Protein AF-A0A2N9GHA5-F1 (afdb_monomer_lite)

Organism: Fagus sylvatica (NCBI:txid28930)

Radius of gyration: 51.1 Å; chains: 1; bounding box: 130×89×136 Å

InterPro domains:
  IPR001320 Ionotropic glutamate receptor, C-terminal [PF00060] (367-422)
  IPR001320 Ionotropic glutamate receptor, C-terminal [SM00079] (239-424)
  IPR001828 Receptor, ligand binding region [PF01094] (2-182)
  IPR015683 Ionotropic glutamate receptor [PTHR34836] (1-314)
  IPR019594 Ionotropic glutamate receptor, L-glutamate and glycine-binding domain [PF10613] (258-349)
  IPR028082 Periplasmic binding protein-like I [SSF53822] (2-232)

Sequence (424 aa):
MQTRVFIVHMLTDLGSRLFTKAKEFGLMSEGYVWIMTSGMTNSIDSMESSVRDSMQGVLGVRTYIPRTTELENFTIRWKTKFQQHNPTILNAELNVIGLWAYDATLALADIVEKVGTTNFNFEKRTNSSNLTDLETIKVSQNGPKLRKALRGTRFRGLAGEFRLDNGQLQSSTFQIINVNGNGERVIAFWTPENGLVRKLNSTNTSSYSTSKKNLGPIIWPGDSSSVPKGWEIPTSGKKLRIGVPVKDGFSEFVKVTHDPSTNTTQVTGYSIDVFNTVMEALPYAVSYEFIPFAKPNGESAGTYDEMVYQVYLGNFDAVAGDTTIIANRSNFVDFTTPYTESGVTMVVPIKDNESKNAWVFLKPLTLDLWITSGCFFVFIGFVVWVLEHRINEEFRGPPLHEIGTSLWYSFSTLIFAQRKSPSP

Foldseek 3Di:
DDFQAEEDDDAQVVLLVVLVVCQVVVSLAPQHAYEYEQNHLLCLLVDDLVSLVSQALYKYKHFDADDDPVLVVVQVVCQVVVCVVVVPDPPDDDTLVNQVVVVVVVLLVVLCVVLDDPDQDWAQPDPDPDDDPVSRDTHTPCVVSSVVSSQVDWDQGRRGTAHADVHHGPDTKMWMWTRHRSDIDTFWIADPQAGTALDPPPPDPDDRDPDPVRTHQGQGRNRDSDDRLSDDDPPPDDAAEAEEEDDPDDPQFWHWDQDPVVRDIDIDHDQVVVVVVVQVPDSDHGGHDYDYCADPVRHHVDDLLVSLQCCLVVVGVYYTTPRDDDPSSVVRDDDDDDPDDDDDDDDDDDDPPPPVDPCVVVVVADPVRVVVVVVVLLVQLVVCLVVCVVPPPQCPDDPVSNSVVSSVVSVCCVVDDPPDDDDD

pLDDT: mean 84.37, std 11.81, range [32.75, 96.5]

Structure (mmCIF, N/CA/C/O backbone):
data_AF-A0A2N9GHA5-F1
#
_entry.id   AF-A0A2N9GHA5-F1
#
loop_
_atom_site.group_PDB
_atom_site.id
_atom_site.type_symbol
_atom_site.label_atom_id
_atom_site.label_alt_id
_atom_site.label_comp_id
_atom_site.label_asym_id
_atom_site.label_entity_id
_atom_site.label_seq_id
_atom_site.pdbx_PDB_ins_code
_atom_site.Cartn_x
_atom_site.Cartn_y
_atom_site.Cartn_z
_atom_site.occupancy
_atom_site.B_iso_or_equiv
_atom_site.auth_seq_id
_atom_site.auth_comp_id
_atom_site.auth_asym_id
_atom_site.auth_atom_id
_atom_site.pdbx_PDB_model_num
ATOM 1 N N . MET A 1 1 ? 2.198 9.924 -10.909 1.00 55.47 1 MET A N 1
ATOM 2 C CA . MET A 1 1 ? 1.503 8.774 -10.290 1.00 55.47 1 MET A CA 1
ATOM 3 C C . MET A 1 1 ? 0.612 9.308 -9.190 1.00 55.47 1 MET A C 1
ATOM 5 O O . MET A 1 1 ? 1.070 10.166 -8.447 1.00 55.47 1 MET A O 1
ATOM 9 N N . GLN A 1 2 ? -0.638 8.859 -9.107 1.00 65.94 2 GLN A N 1
ATOM 10 C CA . GLN A 1 2 ? -1.545 9.273 -8.038 1.00 65.94 2 GLN A CA 1
ATOM 11 C C . GLN A 1 2 ? -1.791 8.080 -7.115 1.00 65.94 2 GLN A C 1
ATOM 13 O O . GLN A 1 2 ? -2.261 7.036 -7.568 1.00 65.94 2 GLN A O 1
ATOM 18 N N . THR A 1 3 ? -1.437 8.226 -5.838 1.00 78.69 3 THR A N 1
ATOM 19 C CA . THR A 1 3 ? -1.730 7.225 -4.807 1.00 78.69 3 THR A CA 1
ATOM 20 C C . THR A 1 3 ? -3.239 7.082 -4.667 1.00 78.69 3 THR A C 1
ATOM 22 O O . THR A 1 3 ? -3.948 8.079 -4.525 1.00 78.69 3 THR A O 1
ATOM 25 N N . ARG A 1 4 ? -3.724 5.840 -4.703 1.00 87.62 4 ARG A N 1
ATOM 26 C CA . ARG A 1 4 ? -5.146 5.503 -4.553 1.00 87.62 4 ARG A CA 1
ATOM 27 C C . ARG A 1 4 ? -5.438 4.637 -3.330 1.00 87.62 4 ARG A C 1
ATOM 29 O O . ARG A 1 4 ? -6.539 4.113 -3.206 1.00 87.62 4 ARG A O 1
ATOM 36 N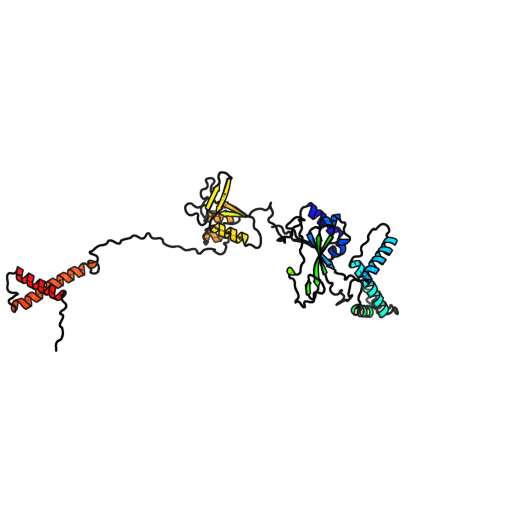 N . VAL A 1 5 ? -4.462 4.487 -2.434 1.00 92.56 5 VAL A N 1
ATOM 37 C CA . VAL A 1 5 ? -4.623 3.808 -1.143 1.00 92.56 5 VAL A CA 1
ATOM 38 C C . VAL A 1 5 ? -4.746 4.844 -0.036 1.00 92.56 5 VAL A C 1
ATOM 40 O O . VAL A 1 5 ? -3.838 5.648 0.166 1.00 92.56 5 VAL A O 1
ATOM 43 N N . PHE A 1 6 ? -5.845 4.788 0.707 1.00 94.56 6 PHE A N 1
ATOM 44 C CA . PHE A 1 6 ? -6.154 5.723 1.779 1.00 94.56 6 PHE A CA 1
ATOM 45 C C . PHE A 1 6 ? -6.451 4.979 3.079 1.00 94.56 6 PHE A C 1
ATOM 47 O O . PHE A 1 6 ? -7.263 4.053 3.117 1.00 94.56 6 PHE A O 1
ATOM 54 N N . ILE A 1 7 ? -5.809 5.413 4.163 1.00 95.94 7 ILE A N 1
ATOM 55 C CA . ILE A 1 7 ? -6.111 4.962 5.523 1.00 95.94 7 ILE A CA 1
ATOM 56 C C . ILE A 1 7 ? -6.869 6.087 6.222 1.00 95.94 7 ILE A C 1
ATOM 58 O O . ILE A 1 7 ? -6.373 7.208 6.325 1.00 95.94 7 ILE A O 1
ATOM 62 N N . VAL A 1 8 ? -8.071 5.788 6.706 1.00 96.00 8 VAL A N 1
ATOM 63 C CA . VAL A 1 8 ? -8.978 6.763 7.307 1.00 96.00 8 VAL A CA 1
ATOM 64 C C . VAL A 1 8 ? -9.003 6.581 8.823 1.00 96.00 8 VAL A C 1
ATOM 66 O O . VAL A 1 8 ? -9.534 5.602 9.366 1.00 96.00 8 VAL A O 1
ATOM 69 N N . HIS A 1 9 ? -8.412 7.556 9.512 1.00 95.19 9 HIS A N 1
ATOM 70 C CA . HIS A 1 9 ? -8.402 7.665 10.966 1.00 95.19 9 HIS A CA 1
ATOM 71 C C . HIS A 1 9 ? -8.989 9.011 11.394 1.00 95.19 9 HIS A C 1
ATOM 73 O O . HIS A 1 9 ? -8.293 10.022 11.440 1.00 95.19 9 HIS A O 1
ATOM 79 N N . MET A 1 10 ? -10.294 9.028 11.656 1.00 93.31 10 MET A N 1
ATOM 80 C CA . MET A 1 10 ? -11.028 10.215 12.092 1.00 93.31 10 MET A CA 1
ATOM 81 C C . MET A 1 10 ? -12.321 9.824 12.807 1.00 93.31 10 MET A C 1
ATOM 83 O O . MET A 1 10 ? -12.703 8.653 12.825 1.00 93.31 10 MET A O 1
ATOM 87 N N . LEU A 1 11 ? -12.981 10.820 13.401 1.00 91.38 11 LEU A N 1
ATOM 88 C CA . LEU A 1 11 ? -14.307 10.666 13.996 1.00 91.38 11 LEU A CA 1
ATOM 89 C C . LEU A 1 11 ? -15.347 10.308 12.930 1.00 91.38 11 LEU A C 1
ATOM 91 O O . LEU A 1 11 ? -15.248 10.764 11.789 1.00 91.38 11 LEU A O 1
ATOM 95 N N . THR A 1 12 ? -16.364 9.548 13.339 1.00 89.69 12 THR A N 1
ATOM 96 C CA . THR A 1 12 ? -17.468 9.074 12.491 1.00 89.69 12 THR A CA 1
ATOM 97 C C . THR A 1 12 ? -18.068 10.196 11.644 1.00 89.69 12 THR A C 1
ATOM 99 O O . THR A 1 12 ? -18.133 10.048 10.432 1.00 89.69 12 THR A O 1
ATOM 102 N N . ASP A 1 13 ? -18.393 11.351 12.231 1.00 90.69 13 ASP A N 1
ATOM 103 C CA . ASP A 1 13 ? -19.035 12.468 11.515 1.00 90.69 13 ASP A CA 1
ATOM 104 C C . ASP A 1 13 ? -18.168 13.051 10.388 1.00 90.69 13 ASP A C 1
ATOM 106 O O . ASP A 1 13 ? -18.659 13.399 9.310 1.00 90.69 13 ASP A O 1
ATOM 110 N N . LEU A 1 14 ? -16.855 13.148 10.616 1.00 93.94 14 LEU A N 1
ATOM 111 C CA . LEU A 1 14 ? -15.904 13.607 9.602 1.00 93.94 14 LEU A CA 1
ATOM 112 C C . LEU A 1 14 ? -15.706 12.544 8.521 1.00 93.94 14 LEU A C 1
ATOM 114 O O . LEU A 1 14 ? -15.680 12.880 7.338 1.00 93.94 14 LEU A O 1
ATOM 118 N N . GLY A 1 15 ? -15.629 11.273 8.923 1.00 93.81 15 GLY A N 1
ATOM 119 C CA . GLY A 1 15 ? -15.543 10.134 8.015 1.00 93.81 15 GLY A CA 1
ATOM 120 C C . GLY A 1 15 ? -16.745 10.042 7.081 1.00 93.81 15 GLY A C 1
ATOM 121 O O . GLY A 1 15 ? -16.575 9.881 5.875 1.00 93.81 15 GLY A O 1
ATOM 122 N N . SER A 1 16 ? -17.950 10.244 7.615 1.00 93.50 16 SER A N 1
ATOM 123 C CA . SER A 1 16 ? -19.191 10.286 6.842 1.00 93.50 16 SER A CA 1
ATOM 124 C C . SER A 1 16 ? -19.135 11.355 5.751 1.00 93.50 16 SER A C 1
ATOM 126 O O . SER A 1 16 ? -19.423 11.085 4.587 1.00 93.50 16 SER A O 1
ATOM 128 N N . ARG A 1 17 ? -18.688 12.571 6.096 1.00 95.19 17 ARG A N 1
ATOM 129 C CA . ARG A 1 17 ? -18.522 13.665 5.125 1.00 95.19 17 ARG A CA 1
ATOM 130 C C . ARG A 1 17 ? -17.437 13.360 4.094 1.00 95.19 17 ARG A C 1
ATOM 132 O O . ARG A 1 17 ? -17.617 13.684 2.921 1.00 95.19 17 ARG A O 1
ATOM 139 N N . LEU A 1 18 ? -16.332 12.746 4.521 1.00 96.06 18 LEU A N 1
ATOM 140 C CA . LEU A 1 18 ? -15.227 12.361 3.648 1.00 96.06 18 LEU A CA 1
ATOM 141 C C . LEU A 1 18 ? -15.691 11.387 2.566 1.00 96.06 18 LEU A C 1
ATOM 143 O O . LEU A 1 18 ? -15.455 11.663 1.396 1.00 96.06 18 LEU A O 1
ATOM 147 N N . PHE A 1 19 ? -16.356 10.284 2.923 1.00 95.12 19 PHE A N 1
ATOM 148 C CA . PHE A 1 19 ? -16.770 9.279 1.936 1.00 95.12 19 PHE A CA 1
ATOM 149 C C . PHE A 1 19 ? -17.849 9.786 0.987 1.00 95.12 19 PHE A C 1
ATOM 151 O O . PHE A 1 19 ? -17.774 9.525 -0.213 1.00 95.12 19 PHE A O 1
ATOM 158 N N . THR A 1 20 ? -18.783 10.602 1.481 1.00 94.81 20 THR A N 1
ATOM 159 C CA . THR A 1 20 ? -19.765 11.266 0.617 1.00 94.81 20 THR A CA 1
ATOM 160 C C . THR A 1 20 ? -19.067 12.133 -0.432 1.00 94.81 20 THR A C 1
ATOM 162 O O . THR A 1 20 ? -19.349 12.002 -1.621 1.00 94.81 20 THR A O 1
ATOM 165 N N . LYS A 1 21 ? -18.076 12.944 -0.032 1.00 95.06 21 LYS A N 1
ATOM 166 C CA . LYS A 1 21 ? -17.283 13.740 -0.982 1.00 95.06 21 LYS A CA 1
ATOM 167 C C . LYS A 1 21 ? -16.384 12.891 -1.873 1.00 95.06 21 LYS A C 1
ATOM 169 O O . LYS A 1 21 ? -16.296 13.165 -3.064 1.00 95.06 21 LYS A O 1
ATOM 174 N N . ALA A 1 22 ? -15.760 11.843 -1.347 1.00 92.94 22 ALA A N 1
ATOM 175 C CA . ALA A 1 22 ? -14.938 10.932 -2.134 1.00 92.94 22 ALA A CA 1
ATOM 176 C C . ALA A 1 22 ? -15.752 10.291 -3.267 1.00 92.94 22 ALA A C 1
ATOM 178 O O . ALA A 1 22 ? -15.277 10.241 -4.399 1.00 92.94 22 ALA A O 1
ATOM 179 N N . LYS A 1 23 ? -16.996 9.877 -2.994 1.00 92.12 23 LYS A N 1
ATOM 180 C CA . LYS A 1 23 ? -17.911 9.358 -4.015 1.00 92.12 23 LYS A CA 1
ATOM 181 C C . LYS A 1 23 ? -18.300 10.419 -5.043 1.00 92.12 23 LYS A C 1
ATOM 183 O O . LYS A 1 23 ? -18.235 10.128 -6.233 1.00 92.12 23 LYS A O 1
ATOM 188 N N . GLU A 1 24 ? -18.643 11.635 -4.611 1.00 90.31 24 GLU A N 1
ATOM 189 C CA . GLU A 1 24 ? -18.946 12.758 -5.520 1.00 90.31 24 GLU A CA 1
ATOM 190 C C . GLU A 1 24 ? -17.781 13.068 -6.478 1.00 90.31 24 GLU A C 1
ATOM 192 O O . GLU A 1 24 ? -18.003 13.324 -7.658 1.00 90.31 24 GLU A O 1
ATOM 197 N N . PHE A 1 25 ? -16.537 13.002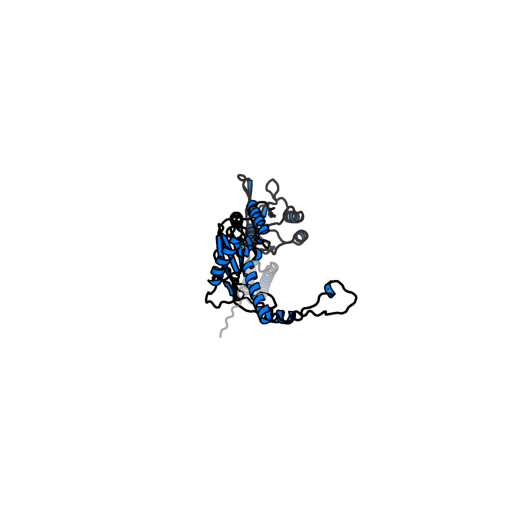 -5.993 1.00 89.44 25 PHE A N 1
ATOM 198 C CA . PHE A 1 25 ? -15.330 13.236 -6.795 1.00 89.44 25 PHE A CA 1
ATOM 199 C C . PHE A 1 25 ? -14.838 11.999 -7.568 1.00 89.44 25 PHE A C 1
ATOM 201 O O . PHE A 1 25 ? -13.760 12.041 -8.160 1.00 89.44 25 PHE A O 1
ATOM 208 N N . GLY A 1 26 ? -15.585 10.891 -7.561 1.00 86.81 26 GLY A N 1
ATOM 209 C CA . GLY A 1 26 ? -15.212 9.668 -8.277 1.00 86.81 26 GLY A CA 1
ATOM 210 C C . GLY A 1 26 ? -14.048 8.886 -7.655 1.00 86.81 26 GLY A C 1
ATOM 211 O O . GLY A 1 26 ? -13.540 7.959 -8.270 1.00 86.81 26 GLY A O 1
ATOM 212 N N . LEU A 1 27 ? -13.644 9.192 -6.418 1.00 89.50 27 LEU A N 1
ATOM 213 C CA . LEU A 1 27 ? -12.566 8.500 -5.689 1.00 89.50 27 LEU A CA 1
ATOM 214 C C . LEU A 1 27 ? -13.015 7.161 -5.064 1.00 89.50 27 LEU A C 1
ATOM 216 O O . LEU A 1 27 ? -12.276 6.541 -4.299 1.00 89.50 27 LEU A O 1
ATOM 220 N N . MET A 1 28 ? -14.242 6.736 -5.367 1.00 91.88 28 MET A N 1
ATOM 221 C CA . MET A 1 28 ? -14.848 5.457 -4.981 1.00 91.88 28 MET A CA 1
ATOM 222 C C . MET A 1 28 ? -15.048 4.529 -6.195 1.00 91.88 28 MET A C 1
ATOM 224 O O . MET A 1 28 ? -15.841 3.590 -6.136 1.00 91.88 28 MET A O 1
ATOM 228 N N . SER A 1 29 ? -14.367 4.808 -7.311 1.00 89.12 29 SER A N 1
ATOM 229 C CA . SER A 1 29 ? -14.372 3.973 -8.514 1.00 89.12 29 SER A CA 1
ATOM 230 C C . SER A 1 29 ? -13.383 2.808 -8.414 1.00 89.12 29 SER A C 1
ATOM 232 O O . SER A 1 29 ? -12.589 2.718 -7.474 1.00 89.12 29 SER A O 1
ATOM 234 N N . GLU A 1 30 ? -13.374 1.953 -9.437 1.00 88.62 30 GLU A N 1
ATOM 235 C CA . GLU A 1 30 ? -12.350 0.920 -9.599 1.00 88.62 30 GLU A CA 1
ATOM 236 C C . GLU A 1 30 ? -10.928 1.515 -9.518 1.00 88.62 30 GLU A C 1
ATOM 238 O O . GLU A 1 30 ? -10.683 2.664 -9.900 1.00 88.62 30 GLU A O 1
ATOM 243 N N . GLY A 1 31 ? -10.001 0.754 -8.926 1.00 85.75 31 GLY A N 1
ATOM 244 C CA . GLY A 1 31 ? -8.607 1.163 -8.720 1.00 85.75 31 GLY A CA 1
ATOM 245 C C . GLY A 1 31 ? -8.308 1.825 -7.365 1.00 85.75 31 GLY A C 1
ATOM 246 O O . GLY A 1 31 ? -7.134 1.968 -7.011 1.00 85.75 31 GLY A O 1
ATOM 247 N N . TYR A 1 32 ? -9.332 2.192 -6.585 1.00 91.19 32 TYR A N 1
ATOM 248 C CA . TYR A 1 32 ? -9.178 2.789 -5.252 1.00 91.19 32 TYR A CA 1
ATOM 249 C C . TYR A 1 32 ? -9.190 1.764 -4.116 1.00 91.19 32 TYR A C 1
ATOM 251 O O . TYR A 1 32 ? -9.850 0.732 -4.182 1.00 91.19 32 TYR A O 1
ATOM 259 N N . VAL A 1 33 ? -8.462 2.064 -3.039 1.00 94.44 33 VAL A N 1
ATOM 260 C CA . VAL A 1 33 ? -8.415 1.270 -1.807 1.00 94.44 33 VAL A CA 1
ATOM 261 C C . VAL A 1 33 ? -8.603 2.194 -0.617 1.00 94.44 33 VAL A C 1
ATOM 263 O O . VAL A 1 33 ? -7.857 3.154 -0.435 1.00 94.44 33 VAL A O 1
ATOM 266 N N . TRP A 1 34 ? -9.558 1.856 0.238 1.00 95.81 34 TRP A N 1
ATOM 267 C CA . TRP A 1 34 ? -9.875 2.611 1.443 1.00 95.81 34 TRP A CA 1
ATOM 268 C C . TRP A 1 34 ? -9.903 1.668 2.641 1.00 95.81 34 TRP A C 1
ATOM 270 O O . TRP A 1 34 ? -10.534 0.610 2.588 1.00 95.81 34 TRP A O 1
ATOM 280 N N . ILE A 1 35 ? -9.209 2.047 3.713 1.00 96.50 35 ILE A N 1
ATOM 281 C CA . ILE A 1 35 ? -9.096 1.258 4.942 1.00 96.50 35 ILE A CA 1
ATOM 282 C C . ILE A 1 35 ? -9.490 2.126 6.134 1.00 96.50 35 ILE A C 1
ATOM 284 O O . ILE A 1 35 ? -8.835 3.120 6.440 1.00 96.50 35 ILE A O 1
ATOM 288 N N . MET A 1 36 ? -10.545 1.737 6.836 1.00 96.00 36 MET A N 1
ATOM 289 C CA . MET A 1 36 ? -11.046 2.385 8.040 1.00 96.00 36 MET A CA 1
ATOM 290 C C . MET A 1 36 ? -10.404 1.779 9.284 1.00 96.00 36 MET A C 1
ATOM 292 O O . MET A 1 36 ? -10.376 0.561 9.475 1.00 96.00 36 MET A O 1
ATOM 296 N N . THR A 1 37 ? -9.925 2.646 10.171 1.00 95.00 37 THR A N 1
ATOM 297 C CA . THR A 1 37 ? -9.447 2.229 11.497 1.00 95.00 37 THR A CA 1
ATOM 298 C C . THR A 1 37 ? -10.601 1.867 12.440 1.00 95.00 37 THR A C 1
ATOM 300 O O . THR A 1 37 ? -11.769 2.173 12.175 1.00 95.00 37 THR A O 1
ATOM 303 N N . SER A 1 38 ? -10.281 1.243 13.576 1.00 90.56 38 SER A N 1
ATOM 304 C CA . SER A 1 38 ? -11.271 0.817 14.578 1.00 90.56 38 SER A CA 1
ATOM 305 C C . SER A 1 38 ? -12.074 1.945 15.190 1.00 90.56 38 SER A C 1
ATOM 307 O O . SER A 1 38 ? -13.265 1.758 15.413 1.00 90.56 38 SER A O 1
ATOM 309 N N . GLY A 1 39 ? -11.489 3.131 15.362 1.00 86.88 39 GLY A N 1
ATOM 310 C CA . GLY A 1 39 ? -12.219 4.297 15.866 1.00 86.88 39 GLY A CA 1
ATOM 311 C C . GLY A 1 39 ? -13.485 4.603 15.059 1.00 86.88 39 GLY A C 1
ATOM 312 O O . GLY A 1 39 ? -14.519 4.919 15.638 1.00 86.88 39 GLY A O 1
ATOM 313 N N . MET A 1 40 ? -13.421 4.431 13.737 1.00 89.38 40 MET A N 1
ATOM 314 C CA . MET A 1 40 ? -14.548 4.699 12.846 1.00 89.38 40 MET A CA 1
ATOM 315 C C . MET A 1 40 ? -15.387 3.448 12.579 1.00 89.38 40 MET A C 1
ATOM 317 O O . MET A 1 40 ? -16.611 3.494 12.650 1.00 89.38 40 MET A O 1
ATOM 321 N N . THR A 1 41 ? -14.738 2.309 12.324 1.00 91.88 41 THR A N 1
ATOM 322 C CA . THR A 1 41 ? -15.434 1.053 11.994 1.00 91.88 41 THR A CA 1
ATOM 323 C C . THR A 1 41 ? -16.288 0.540 13.157 1.00 91.88 41 THR A C 1
ATOM 325 O O . THR A 1 41 ? -17.327 -0.066 12.933 1.00 91.88 41 THR A O 1
ATOM 328 N N . ASN A 1 42 ? -15.904 0.821 14.407 1.00 90.94 42 ASN A N 1
ATOM 329 C CA . ASN A 1 42 ? -16.693 0.460 15.590 1.00 90.94 42 ASN A CA 1
ATOM 330 C C . ASN A 1 42 ? -18.054 1.177 15.675 1.00 90.94 42 ASN A C 1
ATOM 332 O O . ASN A 1 42 ? -18.902 0.755 16.456 1.00 90.94 42 ASN A O 1
ATOM 336 N N . SER A 1 43 ? -18.248 2.249 14.906 1.00 88.81 43 SER A N 1
ATOM 337 C CA . SER A 1 43 ? -19.477 3.051 14.869 1.00 88.81 43 SER A CA 1
ATOM 338 C C . SER A 1 43 ? -20.151 3.007 13.493 1.00 88.81 43 SER A C 1
ATOM 340 O O . SER A 1 43 ? -21.018 3.831 13.214 1.00 88.81 43 SER A O 1
ATOM 342 N N . ILE A 1 44 ? -19.756 2.073 12.619 1.00 88.00 44 ILE A N 1
ATOM 343 C CA . ILE A 1 44 ? -20.279 1.986 11.248 1.00 88.00 44 ILE A CA 1
ATOM 344 C C . ILE A 1 44 ? -21.787 1.723 11.210 1.00 88.00 44 ILE A C 1
ATOM 346 O O . ILE A 1 44 ? -22.478 2.262 10.352 1.00 88.00 44 ILE A O 1
ATOM 350 N N . ASP A 1 45 ? -22.296 0.946 12.167 1.00 84.81 45 ASP A N 1
ATOM 351 C CA . ASP A 1 45 ? -23.711 0.576 12.236 1.00 84.81 45 ASP A CA 1
ATOM 352 C C . ASP A 1 45 ? -24.600 1.793 12.586 1.00 84.81 45 ASP A C 1
ATOM 354 O O . ASP A 1 45 ? -25.724 1.912 12.102 1.00 84.81 45 ASP A O 1
ATOM 358 N N . SER A 1 46 ? -24.036 2.783 13.295 1.00 84.75 46 SER A N 1
ATOM 359 C CA . SER A 1 46 ? -24.714 4.043 13.635 1.00 84.75 46 SER A CA 1
ATOM 360 C C . SER A 1 46 ? -24.741 5.075 12.500 1.00 84.75 46 SER A C 1
ATOM 362 O O . SER A 1 46 ? -25.358 6.130 12.643 1.00 84.75 46 SER A O 1
ATOM 364 N N . MET A 1 47 ? -24.053 4.808 11.385 1.00 86.75 47 MET A N 1
ATOM 365 C CA . MET A 1 47 ? -24.043 5.700 10.226 1.00 86.75 47 MET A CA 1
ATOM 366 C C . MET A 1 47 ? -25.341 5.572 9.422 1.00 86.75 47 MET A C 1
ATOM 368 O O . MET A 1 47 ? -25.891 4.482 9.261 1.00 86.75 47 MET A O 1
ATOM 372 N N . GLU A 1 48 ? -25.789 6.684 8.837 1.00 87.69 48 GLU A N 1
ATOM 373 C CA . GLU A 1 48 ? -26.917 6.676 7.903 1.00 87.69 48 GLU A CA 1
ATOM 374 C C . GLU A 1 48 ? -26.663 5.734 6.715 1.00 87.69 48 GLU A C 1
ATOM 376 O O . GLU A 1 48 ? -25.535 5.595 6.232 1.00 87.69 48 GLU A O 1
ATOM 381 N N . SER A 1 49 ? -27.727 5.119 6.190 1.00 88.75 49 SER A N 1
ATOM 382 C CA . SER A 1 49 ? -27.633 4.235 5.020 1.00 88.75 49 SER A CA 1
ATOM 383 C C . SER A 1 49 ? -26.999 4.932 3.815 1.00 88.75 49 SER A C 1
ATOM 385 O O . SER A 1 49 ? -26.128 4.355 3.176 1.00 88.75 49 SER A O 1
ATOM 387 N N . SER A 1 50 ? -27.345 6.200 3.576 1.00 90.12 50 SER A N 1
ATOM 388 C CA . SER A 1 50 ? -26.783 7.045 2.510 1.00 90.12 50 SER A CA 1
ATOM 389 C C . SER A 1 50 ? -25.253 7.164 2.581 1.00 90.12 50 SER A C 1
ATOM 391 O O . SER A 1 50 ? -24.568 7.184 1.555 1.00 90.12 50 SER A O 1
ATOM 393 N N . VAL A 1 51 ? -24.703 7.210 3.797 1.00 91.00 51 VAL A N 1
ATOM 394 C CA . VAL A 1 51 ? -23.262 7.256 4.054 1.00 91.00 51 VAL A CA 1
ATOM 395 C C . VAL A 1 51 ? -22.643 5.882 3.829 1.00 91.00 51 VAL A C 1
ATOM 397 O O . VAL A 1 51 ? -21.599 5.782 3.194 1.00 91.00 51 VAL A O 1
ATOM 400 N N . ARG A 1 52 ? -23.289 4.808 4.287 1.00 90.94 52 ARG A N 1
ATOM 401 C CA . ARG A 1 52 ? -22.820 3.430 4.057 1.00 90.94 52 ARG A CA 1
ATOM 402 C C . ARG A 1 52 ? -22.808 3.083 2.560 1.00 90.94 52 ARG A C 1
ATOM 404 O O . ARG A 1 52 ? -21.870 2.460 2.064 1.00 90.94 52 ARG A O 1
ATOM 411 N N . ASP A 1 53 ? -23.763 3.613 1.805 1.00 91.31 53 ASP A N 1
ATOM 412 C CA . ASP A 1 53 ? -23.816 3.536 0.343 1.00 91.31 53 ASP A CA 1
ATOM 413 C C . ASP A 1 53 ? -22.705 4.335 -0.349 1.00 91.31 53 ASP A C 1
ATOM 415 O O . ASP A 1 53 ? -22.404 4.092 -1.524 1.00 91.31 53 ASP A O 1
ATOM 419 N N . SER A 1 54 ? -22.087 5.309 0.328 1.00 93.75 54 SER A N 1
ATOM 420 C CA . SER A 1 54 ? -20.967 6.065 -0.236 1.00 93.75 54 SER A CA 1
ATOM 421 C C . SER A 1 54 ? -19.616 5.364 -0.087 1.00 93.75 54 SER A C 1
ATOM 423 O O . SER A 1 54 ? -18.701 5.643 -0.856 1.00 93.75 54 SER A O 1
ATOM 425 N N . MET A 1 55 ? -19.522 4.390 0.819 1.00 93.62 55 MET A N 1
ATOM 426 C CA . MET A 1 55 ? -18.302 3.654 1.172 1.00 93.62 55 MET A CA 1
ATOM 427 C C . MET A 1 55 ? -18.297 2.206 0.656 1.00 93.62 55 MET A C 1
ATOM 429 O O . MET A 1 55 ? -17.766 1.298 1.296 1.00 93.62 55 MET A O 1
ATOM 433 N N . GLN A 1 56 ? -18.878 1.970 -0.517 1.00 93.81 56 GLN A N 1
ATOM 434 C CA . GLN A 1 56 ? -18.879 0.645 -1.139 1.00 93.81 56 GLN A CA 1
ATOM 435 C C . GLN A 1 56 ? -17.455 0.161 -1.438 1.00 93.81 56 GLN A C 1
ATOM 437 O O . GLN A 1 56 ? -16.634 0.890 -1.996 1.00 93.81 56 GLN A O 1
ATOM 442 N N . GLY A 1 57 ? -17.154 -1.070 -1.023 1.00 93.88 57 GLY A N 1
ATOM 443 C CA . GLY A 1 57 ? -15.845 -1.699 -1.185 1.00 93.88 57 GLY A CA 1
ATOM 444 C C . GLY A 1 57 ? -14.772 -1.258 -0.183 1.00 93.88 57 GLY A C 1
ATOM 445 O O . GLY A 1 57 ? -13.626 -1.707 -0.268 1.00 93.88 57 GLY A O 1
ATOM 446 N N . VAL A 1 58 ? -15.115 -0.412 0.793 1.00 96.06 58 VAL A N 1
ATOM 447 C CA . VAL A 1 58 ? -14.192 0.003 1.857 1.00 96.06 58 VAL A CA 1
ATOM 448 C C . VAL A 1 58 ? -13.919 -1.160 2.813 1.00 96.06 58 VAL A C 1
ATOM 450 O O . VAL A 1 58 ? -14.813 -1.935 3.166 1.00 96.06 58 VAL A O 1
ATOM 453 N N . LEU A 1 59 ? -12.666 -1.294 3.247 1.00 96.50 59 LEU A N 1
ATOM 454 C CA . LEU A 1 59 ? -12.272 -2.230 4.296 1.00 96.50 59 LEU A CA 1
ATOM 455 C C . LEU A 1 59 ? -12.313 -1.544 5.654 1.00 96.50 59 LEU A C 1
ATOM 457 O O . LEU A 1 59 ? -11.876 -0.408 5.785 1.00 96.50 59 LEU A O 1
ATOM 461 N N . GLY A 1 60 ? -12.775 -2.247 6.680 1.00 95.38 60 GLY A N 1
ATOM 462 C CA . GLY A 1 60 ? -12.795 -1.746 8.048 1.00 95.38 60 GLY A CA 1
ATOM 463 C C . GLY A 1 60 ? -12.230 -2.755 9.031 1.00 95.38 60 GLY A C 1
ATOM 464 O O . GLY A 1 60 ? -12.387 -3.963 8.865 1.00 95.38 60 GLY A O 1
ATOM 465 N N . VAL A 1 61 ? -11.577 -2.255 10.073 1.00 94.62 61 VAL A N 1
ATOM 466 C CA . VAL A 1 61 ? -11.123 -3.060 11.211 1.00 94.62 61 VAL A CA 1
ATOM 467 C C . VAL A 1 61 ? -11.960 -2.660 12.411 1.00 94.62 61 VAL A C 1
ATOM 469 O O . VAL A 1 61 ? -11.875 -1.512 12.812 1.00 94.62 61 VAL A O 1
ATOM 472 N N . ARG A 1 62 ? -12.737 -3.563 13.011 1.00 91.69 62 ARG A N 1
ATOM 473 C CA . ARG A 1 62 ? -13.530 -3.288 14.224 1.00 91.69 62 ARG A CA 1
ATOM 474 C C . ARG A 1 62 ? -13.232 -4.278 15.336 1.00 91.69 62 ARG A C 1
ATOM 476 O O . ARG A 1 62 ? -12.771 -5.385 15.077 1.00 91.69 62 ARG A O 1
ATOM 483 N N . THR A 1 63 ? -13.487 -3.901 16.577 1.00 91.88 63 THR A N 1
ATOM 484 C CA . THR A 1 63 ? -13.318 -4.792 17.726 1.00 91.88 63 THR A CA 1
ATOM 485 C C . THR A 1 63 ? -14.359 -5.912 17.674 1.00 91.88 63 THR A C 1
ATOM 487 O O . THR A 1 63 ? -15.552 -5.656 17.531 1.00 91.88 63 THR A O 1
ATOM 490 N N . TYR A 1 64 ? -13.916 -7.163 17.788 1.00 91.19 64 TYR A N 1
ATOM 491 C CA . TYR A 1 64 ? -14.807 -8.313 17.887 1.00 91.19 64 TYR A CA 1
ATOM 492 C C . TYR A 1 64 ? -15.300 -8.472 19.322 1.00 91.19 64 TYR A C 1
ATOM 494 O O . TYR A 1 64 ? -14.501 -8.591 20.250 1.00 91.19 64 TYR A O 1
ATOM 502 N N . ILE A 1 65 ? -16.618 -8.543 19.477 1.00 89.25 65 ILE A N 1
ATOM 503 C CA . ILE A 1 65 ? -17.270 -8.885 20.736 1.00 89.25 65 ILE A CA 1
ATOM 504 C C . ILE A 1 65 ? -17.972 -10.233 20.543 1.00 89.25 65 ILE A C 1
ATOM 506 O O . ILE A 1 65 ? -18.818 -10.354 19.649 1.00 89.25 65 ILE A O 1
ATOM 510 N N . PRO A 1 66 ? -17.635 -11.260 21.344 1.00 86.38 66 PRO A N 1
ATOM 511 C CA . PRO A 1 66 ? -18.337 -12.533 21.305 1.00 86.38 66 PRO A CA 1
ATOM 512 C C . PRO A 1 66 ? -19.828 -12.341 21.586 1.00 86.38 66 PRO A C 1
ATOM 514 O O . PRO A 1 66 ? -20.202 -11.709 22.571 1.00 86.38 66 PRO A O 1
ATOM 517 N N . ARG A 1 67 ? -20.687 -12.929 20.752 1.00 87.50 67 ARG A N 1
ATOM 518 C CA . ARG A 1 67 ? -22.123 -12.972 21.042 1.00 87.50 67 ARG A CA 1
ATOM 519 C C . ARG A 1 67 ? -22.368 -13.947 22.187 1.00 87.50 67 ARG A C 1
ATOM 521 O O . ARG A 1 67 ? -22.033 -15.126 22.073 1.00 87.50 67 ARG A O 1
ATOM 528 N N . THR A 1 68 ? -22.926 -13.448 23.283 1.00 91.38 68 THR A N 1
ATOM 529 C CA . THR A 1 68 ? -23.362 -14.258 24.421 1.00 91.38 68 THR A CA 1
ATOM 530 C C . THR A 1 68 ? -24.797 -13.905 24.785 1.00 91.38 68 THR A C 1
ATOM 532 O O . THR A 1 68 ? -25.263 -12.797 24.512 1.00 91.38 68 THR A O 1
ATOM 535 N N . THR A 1 69 ? -25.497 -14.834 25.433 1.00 93.06 69 THR A N 1
ATOM 536 C CA . THR A 1 69 ? -26.878 -14.626 25.883 1.00 93.06 69 THR A CA 1
ATOM 537 C C . THR A 1 69 ? -26.983 -13.452 26.864 1.00 93.06 69 THR A C 1
ATOM 539 O O . THR A 1 69 ? -27.970 -12.718 26.859 1.00 93.06 69 THR A O 1
ATOM 542 N N . GLU A 1 70 ? -25.958 -13.223 27.693 1.00 92.56 70 GLU A N 1
ATOM 543 C CA . GLU A 1 70 ? -25.906 -12.082 28.614 1.00 92.56 70 GLU A CA 1
ATOM 544 C C . GLU A 1 70 ? -25.844 -10.750 27.867 1.00 92.56 70 GLU A C 1
ATOM 546 O O . GLU A 1 70 ? -26.549 -9.810 28.241 1.00 92.56 70 GLU A O 1
ATOM 551 N N . LEU A 1 71 ? -25.038 -10.675 26.801 1.00 93.38 71 LEU A N 1
ATOM 552 C CA . LEU A 1 71 ? -24.939 -9.487 25.959 1.00 93.38 71 LEU A CA 1
ATOM 553 C C . LEU A 1 71 ? -26.263 -9.211 25.242 1.00 93.38 71 LEU A C 1
ATOM 555 O O . LEU A 1 71 ? -26.732 -8.079 25.263 1.00 93.38 71 LEU A O 1
ATOM 559 N N . GLU A 1 72 ? -26.906 -10.232 24.675 1.00 92.75 72 GLU A N 1
ATOM 560 C CA . GLU A 1 72 ? -28.202 -10.079 23.999 1.00 92.75 72 GLU A CA 1
ATOM 561 C C . GLU A 1 72 ? -29.284 -9.559 24.957 1.00 92.75 72 GLU A C 1
ATOM 563 O O . GLU A 1 72 ? -29.945 -8.553 24.675 1.00 92.75 72 GLU A O 1
ATOM 568 N N . ASN A 1 73 ? -29.399 -10.170 26.139 1.00 94.88 73 ASN A N 1
ATOM 569 C CA . ASN A 1 73 ? -30.319 -9.726 27.185 1.00 94.88 73 ASN A CA 1
ATOM 570 C C . ASN A 1 73 ? -30.011 -8.295 27.652 1.00 94.88 73 ASN A C 1
ATOM 572 O O . ASN A 1 73 ? -30.926 -7.493 27.874 1.00 94.88 73 ASN A O 1
ATOM 576 N N . PHE A 1 74 ? -28.726 -7.953 27.793 1.00 94.62 74 PHE A N 1
ATOM 577 C CA . PHE A 1 74 ? -28.302 -6.604 28.146 1.00 94.62 74 PHE A CA 1
ATOM 578 C C . PHE A 1 74 ? -28.690 -5.590 27.070 1.00 94.62 74 PHE A C 1
ATOM 580 O O . PHE A 1 74 ? -29.268 -4.559 27.409 1.00 94.62 74 PHE A O 1
ATOM 587 N N . THR A 1 75 ? -28.424 -5.878 25.795 1.00 92.56 75 THR A N 1
ATOM 588 C CA . THR A 1 75 ? -28.739 -4.992 24.671 1.00 92.56 75 THR A CA 1
ATOM 589 C C . THR A 1 75 ? -30.239 -4.733 24.574 1.00 92.56 75 THR A C 1
ATOM 591 O O . THR A 1 75 ? -30.634 -3.578 24.420 1.00 92.56 75 THR A O 1
ATOM 594 N N . ILE A 1 76 ? -31.083 -5.760 24.733 1.00 92.06 76 ILE A N 1
ATOM 595 C CA . ILE A 1 76 ? -32.547 -5.598 24.760 1.00 92.06 76 ILE A CA 1
ATOM 596 C C . ILE A 1 76 ? -32.950 -4.666 25.907 1.00 92.06 76 ILE A C 1
ATOM 598 O O . ILE A 1 76 ? -33.636 -3.667 25.694 1.00 92.06 76 ILE A O 1
ATOM 602 N N . ARG A 1 77 ? -32.473 -4.946 27.126 1.00 94.00 77 ARG A N 1
ATOM 603 C CA . ARG A 1 77 ? -32.785 -4.137 28.312 1.00 94.00 77 ARG A CA 1
ATOM 604 C C . ARG A 1 77 ? -32.306 -2.692 28.173 1.00 94.00 77 ARG A C 1
ATOM 606 O O . ARG A 1 77 ? -33.012 -1.773 28.588 1.00 94.00 77 ARG A O 1
ATOM 613 N N . TRP A 1 78 ? -31.111 -2.496 27.623 1.00 93.69 78 TRP A N 1
ATOM 614 C CA . TRP A 1 78 ? -30.527 -1.182 27.393 1.00 93.69 78 TRP A CA 1
ATOM 615 C C . TRP A 1 78 ? -31.358 -0.392 26.384 1.00 93.69 78 TRP A C 1
ATOM 617 O O . TRP A 1 78 ? -31.759 0.722 26.706 1.00 93.69 78 TRP A O 1
ATOM 627 N N . LYS A 1 79 ? -31.713 -0.988 25.236 1.00 91.06 79 LYS A N 1
ATOM 628 C CA . LYS A 1 79 ? -32.547 -0.341 24.208 1.00 91.06 79 LYS A CA 1
ATOM 629 C C . LYS A 1 79 ? -33.895 0.103 24.773 1.00 91.06 79 LYS A C 1
ATOM 631 O O . LYS A 1 79 ? -34.275 1.257 24.595 1.00 91.06 79 LYS A O 1
ATOM 636 N N . THR A 1 80 ? -34.575 -0.763 25.528 1.00 91.00 80 THR A N 1
ATOM 637 C CA . THR A 1 80 ? -35.859 -0.426 26.162 1.00 91.00 80 THR A CA 1
ATOM 638 C C . THR A 1 80 ? -35.732 0.767 27.110 1.00 91.00 80 THR A C 1
ATOM 640 O O . THR A 1 80 ? -36.515 1.710 27.025 1.00 91.00 80 THR A O 1
ATOM 643 N N . LYS A 1 81 ? -34.727 0.765 27.997 1.00 92.56 81 LYS A N 1
ATOM 644 C CA . LYS A 1 81 ? -34.511 1.877 28.937 1.00 92.56 81 LYS A CA 1
ATOM 645 C C . LYS A 1 81 ? -34.071 3.158 28.235 1.00 92.56 81 LYS A C 1
ATOM 647 O O . LYS A 1 81 ? -34.500 4.239 28.629 1.00 92.56 81 LYS A O 1
ATOM 652 N N . PHE A 1 82 ? -33.224 3.048 27.216 1.00 91.75 82 PHE A N 1
ATOM 653 C CA . PHE A 1 82 ? -32.741 4.192 26.456 1.00 91.75 82 PHE A CA 1
ATOM 654 C C . PHE A 1 82 ? -33.897 4.896 25.742 1.00 91.75 82 PHE A C 1
ATOM 656 O O . PHE A 1 82 ? -34.023 6.111 25.870 1.00 91.75 82 PHE A O 1
ATOM 663 N N . GLN A 1 83 ? -34.783 4.136 25.090 1.00 91.12 83 GLN A N 1
ATOM 664 C CA . GLN A 1 83 ? -35.966 4.668 24.408 1.00 91.12 83 GLN A CA 1
ATOM 665 C C . GLN A 1 83 ? -36.925 5.383 25.368 1.00 91.12 83 GLN A C 1
ATOM 667 O O . GLN A 1 83 ? -37.470 6.427 25.027 1.00 91.12 83 GLN A O 1
ATOM 672 N N . GLN A 1 84 ? -37.118 4.846 26.579 1.00 92.19 84 GLN A N 1
ATOM 673 C CA . GLN A 1 84 ? -37.969 5.474 27.598 1.00 92.19 84 GLN A CA 1
ATOM 674 C C . GLN A 1 84 ? -37.480 6.876 27.987 1.00 92.19 84 GLN A C 1
ATOM 676 O O . GLN A 1 84 ? -38.296 7.765 28.203 1.00 92.19 84 GLN A O 1
ATOM 681 N N . HIS A 1 85 ? -36.161 7.073 28.067 1.00 93.19 85 HIS A N 1
ATOM 682 C CA . HIS A 1 85 ? -35.564 8.361 28.433 1.00 93.19 85 HIS A CA 1
ATOM 683 C C . HIS A 1 85 ? -35.312 9.269 27.222 1.00 93.19 85 HIS A C 1
ATOM 685 O O . HIS A 1 85 ? -35.214 10.480 27.388 1.00 93.19 85 HIS A O 1
ATOM 691 N N . ASN A 1 86 ? -35.231 8.704 26.011 1.00 90.50 86 ASN A N 1
ATOM 692 C CA . ASN A 1 86 ? -34.956 9.426 24.768 1.00 90.50 86 ASN A CA 1
ATOM 693 C C . ASN A 1 86 ? -35.983 9.055 23.682 1.00 90.50 86 ASN A C 1
ATOM 695 O O . ASN A 1 86 ? -35.629 8.384 22.710 1.00 90.50 86 ASN A O 1
ATOM 699 N N . PRO A 1 87 ? -37.255 9.484 23.806 1.00 89.44 87 PRO A N 1
ATOM 700 C CA . PRO A 1 87 ? -38.327 9.027 22.918 1.00 89.44 87 PRO A CA 1
ATOM 701 C C . PRO A 1 87 ? -38.127 9.401 21.443 1.00 89.44 87 PRO A C 1
ATOM 703 O O . PRO A 1 87 ? -38.693 8.754 20.568 1.00 89.44 87 PRO A O 1
ATOM 706 N N . THR A 1 88 ? -37.339 10.442 21.168 1.00 88.88 88 THR A N 1
ATOM 707 C CA . THR A 1 88 ? -37.075 10.975 19.824 1.00 88.88 88 THR A CA 1
ATOM 708 C C . THR A 1 88 ? -35.989 10.218 19.063 1.00 88.88 88 THR A C 1
ATOM 710 O O . THR A 1 88 ? -35.945 10.303 17.838 1.00 88.88 88 THR A O 1
ATOM 713 N N . ILE A 1 89 ? -35.114 9.481 19.756 1.00 82.94 89 ILE A N 1
ATOM 714 C CA . ILE A 1 89 ? -34.038 8.712 19.126 1.00 82.94 89 ILE A CA 1
ATOM 715 C C . ILE A 1 89 ? -34.570 7.311 18.854 1.00 82.94 89 ILE A C 1
ATOM 717 O O . ILE A 1 89 ? -34.858 6.564 19.783 1.00 82.94 89 ILE A O 1
ATOM 721 N N . LEU A 1 90 ? -34.706 6.957 17.579 1.00 75.19 90 LEU A N 1
ATOM 722 C CA . LEU A 1 90 ? -35.153 5.634 17.152 1.00 75.19 90 LEU A CA 1
ATOM 723 C C . LEU A 1 90 ? -33.944 4.734 16.887 1.00 75.19 90 LEU A C 1
ATOM 725 O O . LEU A 1 90 ? -32.943 5.182 16.337 1.00 75.19 90 LEU A O 1
ATOM 729 N N . ASN A 1 91 ? -34.059 3.453 17.249 1.00 73.25 91 ASN A N 1
ATOM 730 C CA . ASN A 1 91 ? -33.056 2.418 16.967 1.00 73.25 91 ASN A CA 1
ATOM 731 C C . ASN A 1 91 ? -31.641 2.741 17.469 1.00 73.25 91 ASN A C 1
ATOM 733 O O . ASN A 1 91 ? -30.664 2.421 16.801 1.00 73.25 91 ASN A O 1
ATOM 737 N N . ALA A 1 92 ? -31.523 3.324 18.665 1.00 81.38 92 ALA A N 1
ATOM 738 C CA . ALA A 1 92 ? -30.222 3.561 19.278 1.00 81.38 92 ALA A CA 1
ATOM 739 C C . ALA A 1 92 ? -29.382 2.275 19.325 1.00 81.38 92 ALA A C 1
ATOM 741 O O . ALA A 1 92 ? -29.847 1.208 19.753 1.00 81.38 92 ALA A O 1
ATOM 742 N N . GLU A 1 93 ? -28.131 2.391 18.901 1.00 80.06 93 GLU A N 1
ATOM 743 C CA . GLU A 1 93 ? -27.192 1.284 18.876 1.00 80.06 93 GLU A CA 1
ATOM 744 C C . GLU A 1 93 ? -26.140 1.420 19.964 1.00 80.06 93 GLU A C 1
ATOM 746 O O . GLU A 1 93 ? -25.648 2.506 20.273 1.00 80.06 93 GLU A O 1
ATOM 751 N N . LEU A 1 94 ? -25.796 0.278 20.550 1.00 86.06 94 LEU A N 1
ATOM 752 C CA . LEU A 1 94 ? -24.770 0.181 21.567 1.00 86.06 94 LEU A CA 1
ATOM 753 C C . LEU A 1 94 ? -23.492 -0.344 20.918 1.00 86.06 94 LEU A C 1
ATOM 755 O O . LEU A 1 94 ? -23.389 -1.533 20.617 1.00 86.06 94 LEU A O 1
ATOM 759 N N . ASN A 1 95 ? -22.523 0.544 20.718 1.00 87.38 95 ASN A N 1
ATOM 760 C CA . ASN A 1 95 ? -21.217 0.177 20.185 1.00 87.38 95 ASN A CA 1
ATOM 761 C C . ASN A 1 95 ? -20.290 -0.402 21.275 1.00 87.38 95 ASN A C 1
ATOM 763 O O . ASN A 1 95 ? -20.603 -0.423 22.470 1.00 87.38 95 ASN A O 1
ATOM 767 N N . VAL A 1 96 ? -19.098 -0.839 20.859 1.00 89.69 96 VAL A N 1
ATOM 768 C CA . VAL A 1 96 ? -18.076 -1.385 21.770 1.00 89.69 96 VAL A CA 1
ATOM 769 C C . VAL A 1 96 ? -17.651 -0.402 22.863 1.00 89.69 96 VAL A C 1
ATOM 771 O O . VAL A 1 96 ? -17.360 -0.824 23.977 1.00 89.69 96 VAL A O 1
ATOM 774 N N . ILE A 1 97 ? -17.660 0.904 22.584 1.00 88.62 97 ILE A N 1
ATOM 775 C CA . ILE A 1 97 ? -17.273 1.929 23.561 1.00 88.62 97 ILE A CA 1
ATOM 776 C C . ILE A 1 97 ? -18.274 1.940 24.722 1.00 88.62 97 ILE A C 1
ATOM 778 O O . ILE A 1 97 ? -17.869 1.981 25.882 1.00 88.62 97 ILE A O 1
ATOM 782 N N . GLY A 1 98 ? -19.573 1.833 24.426 1.00 91.31 98 GLY A N 1
ATOM 783 C CA . GLY A 1 98 ? -20.610 1.712 25.451 1.00 91.31 98 GLY A CA 1
ATOM 784 C C . GLY A 1 98 ? -20.471 0.441 26.294 1.00 91.31 98 GLY A C 1
ATOM 785 O O . GLY A 1 98 ? -20.660 0.482 27.510 1.00 91.31 98 GLY A O 1
ATOM 786 N N . LEU A 1 99 ? -20.075 -0.676 25.678 1.00 92.31 99 LEU A N 1
ATOM 787 C CA . LEU A 1 99 ? -19.817 -1.931 26.393 1.00 92.31 99 LEU A CA 1
ATOM 788 C C . LEU A 1 99 ? -18.570 -1.847 27.281 1.00 92.31 99 LEU A C 1
ATOM 790 O O . LEU A 1 99 ? -18.606 -2.288 28.427 1.00 92.31 99 LEU A O 1
ATOM 794 N N . TRP A 1 100 ? -17.498 -1.207 26.811 1.00 91.75 100 TRP A N 1
ATOM 795 C CA . TRP A 1 100 ? -16.324 -0.930 27.638 1.00 91.75 100 TRP A CA 1
ATOM 796 C C . TRP A 1 100 ? -16.634 0.004 28.801 1.00 91.75 100 TRP A C 1
ATOM 798 O O . TRP A 1 100 ? -16.111 -0.210 29.889 1.00 91.75 100 TRP A O 1
ATOM 808 N N . ALA A 1 101 ? -17.493 1.007 28.611 1.00 94.12 101 ALA A N 1
ATOM 809 C CA . ALA A 1 101 ? -17.932 1.867 29.705 1.00 94.12 101 ALA A CA 1
ATOM 810 C C . ALA A 1 101 ? -18.700 1.070 30.773 1.00 94.12 101 ALA A C 1
ATOM 812 O O . ALA A 1 101 ? -18.480 1.266 31.972 1.00 94.12 101 ALA A O 1
ATOM 813 N N . TYR A 1 102 ? -19.560 0.139 30.351 1.00 94.25 102 TYR A N 1
ATOM 814 C CA . TYR A 1 102 ? -20.269 -0.756 31.263 1.00 94.25 102 TYR A CA 1
ATOM 815 C C . TYR A 1 102 ? -19.307 -1.656 32.050 1.00 94.25 102 TYR A C 1
ATOM 817 O O . TYR A 1 102 ? -19.338 -1.658 33.282 1.00 94.25 102 TYR A O 1
ATOM 825 N N . ASP A 1 103 ? -18.402 -2.351 31.358 1.00 93.75 103 ASP A N 1
ATOM 826 C CA . ASP A 1 103 ? -17.427 -3.239 31.996 1.00 93.75 103 ASP A CA 1
ATOM 827 C C . ASP A 1 103 ? -16.454 -2.463 32.896 1.00 93.75 103 ASP A C 1
ATOM 829 O O . ASP A 1 103 ? -16.157 -2.900 34.004 1.00 93.75 103 ASP A O 1
ATOM 833 N N . ALA A 1 104 ? -16.012 -1.270 32.490 1.00 94.12 104 ALA A N 1
ATOM 834 C CA . ALA A 1 104 ? -15.167 -0.409 33.317 1.00 94.12 104 ALA A CA 1
ATOM 835 C C . ALA A 1 104 ? -15.883 0.053 34.598 1.00 94.12 104 ALA A C 1
ATOM 837 O O . ALA A 1 104 ? -15.258 0.149 35.654 1.00 94.12 104 ALA A O 1
ATOM 838 N N . THR A 1 105 ? -17.194 0.302 34.528 1.00 95.25 105 THR A N 1
ATOM 839 C CA . THR A 1 105 ? -18.006 0.669 35.699 1.00 95.25 105 THR A CA 1
ATOM 840 C C . THR A 1 105 ? -18.153 -0.509 36.660 1.00 95.25 105 THR A C 1
ATOM 842 O O . THR A 1 105 ? -18.018 -0.328 37.870 1.00 95.25 105 THR A O 1
ATOM 845 N N . LEU A 1 106 ? -18.364 -1.722 36.138 1.00 94.75 106 LEU A N 1
ATOM 846 C CA . LEU A 1 106 ? -18.371 -2.945 36.947 1.00 94.75 106 LEU A CA 1
ATOM 847 C C . LEU A 1 106 ? -17.012 -3.198 37.604 1.00 94.75 106 LEU A C 1
ATOM 849 O O . LEU A 1 106 ? -16.957 -3.480 38.798 1.00 94.75 106 LEU A O 1
ATOM 853 N N . ALA A 1 107 ? -15.924 -3.034 36.847 1.00 93.88 107 ALA A N 1
ATOM 854 C CA . ALA A 1 107 ? -14.568 -3.147 37.369 1.00 93.88 107 ALA A CA 1
ATOM 855 C C . ALA A 1 107 ? -14.344 -2.163 38.524 1.00 93.88 107 ALA A C 1
ATOM 857 O O . ALA A 1 107 ? -13.837 -2.540 39.576 1.00 93.88 107 ALA A O 1
ATOM 858 N N . LEU A 1 108 ? -14.755 -0.903 38.350 1.00 93.62 108 LEU A N 1
ATOM 859 C CA . LEU A 1 108 ? -14.623 0.122 39.379 1.00 93.62 108 LEU A CA 1
ATOM 860 C C . LEU A 1 108 ? -15.432 -0.215 40.638 1.00 93.62 108 LEU A C 1
ATOM 862 O O . LEU A 1 108 ? -14.915 -0.046 41.742 1.00 93.62 108 LEU A O 1
ATOM 866 N N . ALA A 1 109 ? -16.665 -0.702 40.482 1.00 93.44 109 ALA A N 1
ATOM 867 C CA . ALA A 1 109 ? -17.507 -1.109 41.604 1.00 93.44 109 ALA A CA 1
ATOM 868 C C . ALA A 1 109 ? -16.859 -2.246 42.415 1.00 93.44 109 ALA A C 1
ATOM 870 O O . ALA A 1 109 ? -16.697 -2.108 43.626 1.00 93.44 109 ALA A O 1
ATOM 871 N N . ASP A 1 110 ? -16.390 -3.300 41.741 1.00 91.56 110 ASP A N 1
ATOM 872 C CA . ASP A 1 110 ? -15.687 -4.434 42.360 1.00 91.56 110 ASP A CA 1
ATOM 873 C C . ASP A 1 110 ? -14.392 -3.993 43.072 1.00 91.56 110 ASP A C 1
ATOM 875 O O . ASP A 1 110 ? -14.092 -4.424 44.186 1.00 91.56 110 ASP A O 1
ATOM 879 N N . ILE A 1 111 ? -13.632 -3.070 42.473 1.00 92.31 111 ILE A N 1
ATOM 880 C CA . ILE A 1 111 ? -12.416 -2.508 43.080 1.00 92.31 111 ILE A CA 1
ATOM 881 C C . ILE A 1 111 ? -12.732 -1.756 44.373 1.00 92.31 111 ILE A C 1
ATOM 883 O O . ILE A 1 111 ? -12.026 -1.929 45.371 1.00 92.31 111 ILE A O 1
ATOM 887 N N . VAL A 1 112 ? -13.757 -0.901 44.359 1.00 91.12 112 VAL A N 1
ATOM 888 C CA . VAL A 1 112 ? -14.152 -0.113 45.534 1.00 91.12 112 VAL A CA 1
ATOM 889 C C . VAL A 1 112 ? -14.672 -1.028 46.641 1.00 91.12 112 VAL A C 1
ATOM 891 O O . VAL A 1 112 ? -14.301 -0.840 47.798 1.00 91.12 112 VAL A O 1
ATOM 894 N N . GLU A 1 113 ? -15.451 -2.050 46.293 1.00 90.31 113 GLU A N 1
ATOM 895 C CA . GLU A 1 113 ? -15.944 -3.051 47.241 1.00 90.31 113 GLU A CA 1
ATOM 896 C C . GLU A 1 113 ? -14.791 -3.828 47.898 1.00 90.31 113 GLU A C 1
ATOM 898 O O . GLU A 1 113 ? -14.744 -3.950 49.122 1.00 90.31 113 GLU A O 1
ATOM 903 N N . LYS A 1 114 ? -13.790 -4.254 47.114 1.00 88.81 114 LYS A N 1
ATOM 904 C CA . LYS A 1 114 ? -12.595 -4.959 47.616 1.00 88.81 114 LYS A CA 1
ATOM 905 C C . LYS A 1 114 ? -11.701 -4.108 48.512 1.00 88.81 114 LYS A C 1
ATOM 907 O O . LYS A 1 114 ? -11.108 -4.626 49.456 1.00 88.81 114 LYS A O 1
ATOM 912 N N . VAL A 1 115 ? -11.524 -2.828 48.185 1.00 88.81 115 VAL A N 1
ATOM 913 C CA . VAL A 1 115 ? -10.682 -1.915 48.980 1.00 88.81 115 VAL A CA 1
ATOM 914 C C . VAL A 1 115 ? -11.410 -1.442 50.242 1.00 88.81 115 VAL A C 1
ATOM 916 O O . VAL A 1 115 ? -10.751 -1.134 51.239 1.00 88.81 115 VAL A O 1
ATOM 919 N N . GLY A 1 116 ? -12.743 -1.439 50.214 1.00 83.75 116 GLY A N 1
ATOM 920 C CA . GLY A 1 116 ? -13.597 -0.945 51.283 1.00 83.75 116 GLY A CA 1
ATOM 921 C C . GLY A 1 116 ? -13.763 0.576 51.246 1.00 83.75 116 GLY A C 1
ATOM 922 O O . GLY A 1 116 ? -12.937 1.319 50.712 1.00 83.75 116 GLY A O 1
ATOM 923 N N . THR A 1 117 ? -14.856 1.054 51.839 1.00 70.81 117 THR A N 1
ATOM 924 C CA . THR A 1 117 ? -15.264 2.472 51.830 1.00 70.81 117 THR A CA 1
ATOM 925 C C . THR A 1 117 ? -14.841 3.246 53.081 1.00 70.81 117 THR A C 1
ATOM 927 O O . THR A 1 117 ? -15.165 4.423 53.226 1.00 70.81 117 THR A O 1
ATOM 930 N N . THR A 1 118 ? -14.110 2.620 54.003 1.00 66.38 118 THR A N 1
ATOM 931 C CA . THR A 1 118 ? -13.732 3.247 55.273 1.00 66.38 118 THR A CA 1
ATOM 932 C C . THR A 1 118 ? -12.400 3.996 55.151 1.00 66.38 118 THR A C 1
ATOM 934 O O . THR A 1 118 ? -11.389 3.403 54.776 1.00 66.38 118 THR A O 1
ATOM 937 N N . ASN A 1 119 ? -12.398 5.275 55.548 1.00 67.38 119 ASN A N 1
ATOM 938 C CA . ASN A 1 119 ? -11.252 6.196 55.668 1.00 67.38 119 ASN A CA 1
ATOM 939 C C . ASN A 1 119 ? -10.725 6.803 54.355 1.00 67.38 119 ASN A C 1
ATOM 941 O O . ASN A 1 119 ? -9.654 6.445 53.864 1.00 67.38 119 ASN A O 1
ATOM 945 N N . PHE A 1 120 ? -11.439 7.802 53.824 1.00 76.56 120 PHE A N 1
ATOM 946 C CA . PHE A 1 120 ? -10.955 8.691 52.758 1.00 76.56 120 PHE A CA 1
ATOM 947 C C . PHE A 1 120 ? -10.004 9.761 53.314 1.00 76.56 120 PHE A C 1
ATOM 949 O O . PHE A 1 120 ? -10.317 10.950 53.335 1.00 76.56 120 PHE A O 1
ATOM 956 N N . ASN A 1 121 ? -8.834 9.334 53.788 1.00 80.94 121 ASN A N 1
ATOM 957 C CA . ASN A 1 121 ? -7.815 10.252 54.287 1.00 80.94 121 ASN A CA 1
ATOM 958 C C . ASN A 1 121 ? -6.946 10.776 53.139 1.00 80.94 121 ASN A C 1
ATOM 960 O O . ASN A 1 121 ? -6.512 10.024 52.258 1.00 80.94 121 ASN A O 1
ATOM 964 N N . PHE A 1 122 ? -6.677 12.080 53.176 1.00 84.50 122 PHE A N 1
ATOM 965 C CA . PHE A 1 122 ? -5.857 12.777 52.194 1.00 84.50 122 PHE A CA 1
ATOM 966 C C . PHE A 1 122 ? -4.689 13.464 52.888 1.00 84.50 122 PHE A C 1
ATOM 968 O O . PHE A 1 122 ? -4.881 14.254 53.813 1.00 84.50 122 PHE A O 1
ATOM 975 N N . GLU A 1 123 ? -3.483 13.181 52.413 1.00 79.25 123 GLU A N 1
ATOM 976 C CA . GLU A 1 123 ? -2.238 13.649 53.007 1.00 79.25 123 GLU A CA 1
ATOM 977 C C . GLU A 1 123 ? -1.582 14.705 52.115 1.00 79.25 123 GLU A C 1
ATOM 979 O O . GLU A 1 123 ? -1.544 14.576 50.888 1.00 79.25 123 GLU A O 1
ATOM 984 N N . LYS A 1 124 ? -1.081 15.781 52.726 1.00 72.69 124 LYS A N 1
ATOM 985 C CA . LYS A 1 124 ? -0.340 16.824 52.014 1.00 72.69 124 LYS A CA 1
ATOM 986 C C . LYS A 1 124 ? 1.134 16.415 51.961 1.00 72.69 124 LYS A C 1
ATOM 988 O O . LYS A 1 124 ? 1.723 16.164 53.005 1.00 72.69 124 LYS A O 1
ATOM 993 N N . ARG A 1 125 ? 1.728 16.340 50.762 1.00 66.25 125 ARG A N 1
ATOM 994 C CA . ARG A 1 125 ? 3.127 15.891 50.598 1.00 66.25 125 ARG A CA 1
ATOM 995 C C . ARG A 1 125 ? 4.175 16.920 51.036 1.00 66.25 125 ARG A C 1
ATOM 997 O O . ARG A 1 125 ? 5.279 16.512 51.377 1.00 66.25 125 ARG A O 1
ATOM 1004 N N . THR A 1 126 ? 3.865 18.218 51.016 1.00 62.75 126 THR A N 1
ATOM 1005 C CA . THR A 1 126 ? 4.846 19.288 51.278 1.00 62.75 126 THR A CA 1
ATOM 1006 C C . THR A 1 126 ? 4.239 20.485 52.020 1.00 62.75 126 THR A C 1
ATOM 1008 O O . THR A 1 126 ? 3.123 20.926 51.741 1.00 62.75 126 THR A O 1
ATOM 1011 N N . ASN A 1 127 ? 5.015 21.039 52.958 1.00 58.41 127 ASN A N 1
ATOM 1012 C CA . ASN A 1 127 ? 4.761 22.309 53.652 1.00 58.41 127 ASN A CA 1
ATOM 1013 C C . ASN A 1 127 ? 5.638 23.435 53.058 1.00 58.41 127 ASN A C 1
ATOM 1015 O O . ASN A 1 127 ? 6.250 24.196 53.800 1.00 58.41 127 ASN A O 1
ATOM 1019 N N . SER A 1 128 ? 5.773 23.512 51.728 1.00 58.91 128 SER A N 1
ATOM 1020 C CA . SER A 1 128 ? 6.469 24.627 51.068 1.00 58.91 128 SER A CA 1
ATOM 1021 C C . SER A 1 128 ? 5.567 25.867 51.051 1.00 58.91 128 SER A C 1
ATOM 1023 O O . SER A 1 128 ? 4.366 25.777 50.801 1.00 58.91 128 SER A O 1
ATOM 1025 N N . SER A 1 129 ? 6.142 27.034 51.345 1.00 59.78 129 SER A N 1
ATOM 1026 C CA . SER A 1 129 ? 5.445 28.329 51.404 1.00 59.78 129 SER A CA 1
ATOM 1027 C C . SER A 1 129 ? 5.259 29.001 50.039 1.00 59.78 129 SER A C 1
ATOM 1029 O O . SER A 1 129 ? 4.576 30.017 49.956 1.00 59.78 129 SER A O 1
ATOM 1031 N N . ASN A 1 130 ? 5.848 28.447 48.975 1.00 64.44 130 ASN A N 1
ATOM 1032 C CA . ASN A 1 130 ? 5.786 28.992 47.620 1.00 64.44 130 ASN A CA 1
ATOM 1033 C C . ASN A 1 130 ? 4.940 28.060 46.754 1.00 64.44 130 ASN A C 1
ATOM 1035 O O . ASN A 1 130 ? 5.468 27.191 46.071 1.00 64.44 130 ASN A O 1
ATOM 1039 N N . LEU A 1 131 ? 3.619 28.199 46.850 1.00 57.59 131 LEU A N 1
ATOM 1040 C CA . LEU A 1 131 ? 2.674 27.301 46.197 1.00 57.59 131 LEU A CA 1
ATOM 1041 C C . LEU A 1 131 ? 2.325 27.831 44.804 1.00 57.59 131 LEU A C 1
ATOM 1043 O O . LEU A 1 131 ? 1.716 28.888 44.664 1.00 57.59 131 LEU A O 1
ATOM 1047 N N . THR A 1 132 ? 2.656 27.056 43.776 1.00 63.56 132 THR A N 1
ATOM 1048 C CA . THR A 1 132 ? 1.794 26.990 42.591 1.00 63.56 132 THR A CA 1
ATOM 1049 C C . THR A 1 132 ? 0.556 26.165 42.970 1.00 63.56 132 THR A C 1
ATOM 1051 O O . THR A 1 132 ? 0.663 25.248 43.788 1.00 63.56 132 THR A O 1
ATOM 1054 N N . ASP A 1 133 ? -0.625 26.473 42.421 1.00 63.59 133 ASP A N 1
ATOM 1055 C CA . ASP A 1 133 ? -1.904 25.854 42.836 1.00 63.59 133 ASP A CA 1
ATOM 1056 C C . ASP A 1 133 ? -1.870 24.310 42.872 1.00 63.59 133 ASP A C 1
ATOM 1058 O O . ASP A 1 133 ? -2.532 23.685 43.703 1.00 63.59 133 ASP A O 1
ATOM 1062 N N . LEU A 1 134 ? -1.038 23.675 42.038 1.00 69.38 134 LEU A N 1
ATOM 1063 C CA . LEU A 1 134 ? -0.918 22.219 41.940 1.00 69.38 134 LEU A CA 1
ATOM 1064 C C . LEU A 1 134 ? -0.246 21.560 43.167 1.00 69.38 134 LEU A C 1
ATOM 1066 O O . LEU A 1 134 ? -0.547 20.407 43.478 1.00 69.38 134 LEU A O 1
ATOM 1070 N N . GLU A 1 135 ? 0.613 22.275 43.905 1.00 66.06 135 GLU A N 1
ATOM 1071 C CA . GLU A 1 135 ? 1.294 21.767 45.114 1.00 66.06 135 GLU A CA 1
ATOM 1072 C C . GLU A 1 135 ? 0.370 21.688 46.344 1.00 66.06 135 GLU A C 1
ATOM 1074 O O . GLU A 1 135 ? 0.696 21.049 47.349 1.00 66.06 135 GLU A O 1
ATOM 1079 N N . THR A 1 136 ? -0.816 22.302 46.276 1.00 68.81 136 THR A N 1
ATOM 1080 C CA . THR A 1 136 ? -1.827 22.229 47.345 1.00 68.81 136 THR A CA 1
ATOM 1081 C C . THR A 1 136 ? -2.641 20.933 47.326 1.00 68.81 136 THR A C 1
ATOM 1083 O O . THR A 1 136 ? -3.308 20.612 48.317 1.00 68.81 136 THR A O 1
ATOM 1086 N N . ILE A 1 137 ? -2.581 20.168 46.230 1.00 79.25 137 ILE A N 1
ATOM 1087 C CA . ILE A 1 137 ? -3.420 18.986 46.024 1.00 79.25 137 ILE A CA 1
ATOM 1088 C C . ILE A 1 137 ? -2.986 17.867 46.976 1.00 79.25 137 ILE A C 1
ATOM 1090 O O . ILE A 1 137 ? -1.887 17.315 46.892 1.00 79.25 137 ILE A O 1
ATOM 1094 N N . LYS A 1 138 ? -3.887 17.503 47.892 1.00 82.31 138 LYS A N 1
ATOM 1095 C CA . LYS A 1 138 ? -3.683 16.395 48.831 1.00 82.31 138 LYS A CA 1
ATOM 1096 C C . LYS A 1 138 ? -3.795 15.048 48.107 1.00 82.31 138 LYS A C 1
ATOM 1098 O O . LYS A 1 138 ? -4.664 14.854 47.260 1.00 82.31 138 LYS A O 1
ATOM 1103 N N . VAL A 1 139 ? -2.954 14.086 48.479 1.00 85.50 139 VAL A N 1
ATOM 1104 C CA . VAL A 1 139 ? -2.918 12.743 47.880 1.00 85.50 139 VAL A CA 1
ATOM 1105 C C . VAL A 1 139 ? -3.724 11.769 48.736 1.00 85.50 139 VAL A C 1
ATOM 1107 O O . VAL A 1 139 ? -3.538 11.699 49.948 1.00 85.50 139 VAL A O 1
ATOM 1110 N N . SER A 1 140 ? -4.612 10.992 48.112 1.00 86.56 140 SER A N 1
ATOM 1111 C CA . SER A 1 140 ? -5.389 9.967 48.819 1.00 86.56 140 SER A CA 1
ATOM 1112 C C . SER A 1 140 ? -4.500 8.820 49.304 1.00 86.56 140 SER A C 1
ATOM 1114 O O . SER A 1 140 ? -3.791 8.198 48.507 1.00 86.56 140 SER A O 1
ATOM 1116 N N . GLN A 1 141 ? -4.616 8.464 50.584 1.00 86.50 141 GLN A N 1
ATOM 1117 C CA . GLN A 1 141 ? -3.930 7.302 51.160 1.00 86.50 141 GLN A CA 1
ATOM 1118 C C . GLN A 1 141 ? -4.482 5.963 50.635 1.00 86.50 141 GLN A C 1
ATOM 1120 O O . GLN A 1 141 ? -3.789 4.944 50.664 1.00 86.50 141 GLN A O 1
ATOM 1125 N N . ASN A 1 142 ? -5.696 5.961 50.074 1.00 86.81 142 ASN A N 1
ATOM 1126 C CA . ASN A 1 142 ? -6.296 4.775 49.459 1.00 86.81 142 ASN A CA 1
ATOM 1127 C C . ASN A 1 142 ? -5.851 4.568 48.004 1.00 86.81 142 ASN A C 1
ATOM 1129 O O . ASN A 1 142 ? -5.993 3.464 47.479 1.00 86.81 142 ASN A O 1
ATOM 1133 N N . GLY A 1 143 ? -5.251 5.578 47.363 1.00 88.50 143 GLY A N 1
ATOM 1134 C CA . GLY A 1 143 ? -4.790 5.511 45.971 1.00 88.50 143 GLY A CA 1
ATOM 1135 C C . GLY A 1 143 ? -3.905 4.292 45.660 1.00 88.50 143 GLY A C 1
ATOM 1136 O O . GLY A 1 143 ? -4.191 3.571 44.702 1.00 88.50 143 GLY A O 1
ATOM 1137 N N . PRO A 1 144 ? -2.869 3.978 46.466 1.00 89.56 144 PRO A N 1
ATOM 1138 C CA . PRO A 1 144 ? -2.048 2.784 46.262 1.00 89.56 144 PRO A CA 1
ATOM 1139 C C . PRO A 1 144 ? -2.825 1.464 46.371 1.00 89.56 144 PRO A C 1
ATOM 1141 O O . PRO A 1 144 ? -2.555 0.541 45.600 1.00 89.56 144 PRO A O 1
ATOM 1144 N N . LYS A 1 145 ? -3.800 1.376 47.290 1.00 89.94 145 LYS A N 1
ATOM 1145 C CA . LYS A 1 145 ? -4.662 0.193 47.455 1.00 89.94 145 LYS A CA 1
ATOM 1146 C C . LYS A 1 145 ? -5.583 0.019 46.246 1.00 89.94 145 LYS A C 1
ATOM 1148 O O . LYS A 1 145 ? -5.620 -1.068 45.677 1.00 89.94 145 LYS A O 1
ATOM 1153 N N . LEU A 1 146 ? -6.221 1.103 45.795 1.00 90.19 146 LEU A N 1
ATOM 1154 C CA . LEU A 1 146 ? -7.046 1.134 44.581 1.00 90.19 146 LEU A CA 1
ATOM 1155 C C . LEU A 1 146 ? -6.238 0.732 43.346 1.00 90.19 146 LEU A C 1
ATOM 1157 O O . LEU A 1 146 ? -6.663 -0.127 42.584 1.00 90.19 146 LEU A O 1
ATOM 1161 N N . ARG A 1 147 ? -5.025 1.271 43.182 1.00 90.75 147 ARG A N 1
ATOM 1162 C CA . ARG A 1 147 ? -4.135 0.903 42.072 1.00 90.75 147 ARG A CA 1
ATOM 1163 C C . ARG A 1 147 ? -3.746 -0.577 42.111 1.00 90.75 147 ARG A C 1
ATOM 1165 O O . ARG A 1 147 ? -3.644 -1.205 41.060 1.00 90.75 147 ARG A O 1
ATOM 1172 N N . LYS A 1 148 ? -3.501 -1.135 43.302 1.00 90.75 148 LYS A N 1
ATOM 1173 C CA . LYS A 1 148 ? -3.192 -2.563 43.472 1.00 90.75 148 LYS A CA 1
ATOM 1174 C C . LYS A 1 148 ? -4.397 -3.435 43.107 1.00 90.75 148 LYS A C 1
ATOM 1176 O O . LYS A 1 148 ? -4.220 -4.402 42.376 1.00 90.75 148 LYS A O 1
ATOM 1181 N N . ALA A 1 149 ? -5.594 -3.070 43.564 1.00 91.44 149 ALA A N 1
ATOM 1182 C CA . ALA A 1 149 ? -6.834 -3.769 43.233 1.00 91.44 149 ALA A CA 1
ATOM 1183 C C . ALA A 1 149 ? -7.152 -3.693 41.729 1.00 91.44 149 ALA A C 1
ATOM 1185 O O . ALA A 1 149 ? -7.410 -4.723 41.112 1.00 91.44 149 ALA A O 1
ATOM 1186 N N . LEU A 1 150 ? -7.006 -2.515 41.112 1.00 90.88 150 LEU A N 1
ATOM 1187 C CA . LEU A 1 150 ? -7.187 -2.307 39.672 1.00 90.88 150 LEU A CA 1
ATOM 1188 C C . LEU A 1 150 ? -6.281 -3.223 38.838 1.00 90.88 150 LEU A C 1
ATOM 1190 O O . LEU A 1 150 ? -6.751 -3.873 37.911 1.00 90.88 150 LEU A O 1
ATOM 1194 N N . ARG A 1 151 ? -4.995 -3.336 39.198 1.00 89.75 151 ARG A N 1
ATOM 1195 C CA . ARG A 1 151 ? -4.043 -4.236 38.518 1.00 89.75 151 ARG A CA 1
ATOM 1196 C C . ARG A 1 151 ? -4.381 -5.721 38.675 1.00 89.75 151 ARG A C 1
ATOM 1198 O O . ARG A 1 151 ? -3.987 -6.516 37.835 1.00 89.75 151 ARG A O 1
ATOM 1205 N N . GLY A 1 152 ? -5.059 -6.095 39.759 1.00 88.62 152 GLY A N 1
ATOM 1206 C CA . GLY A 1 152 ? -5.494 -7.470 40.015 1.00 88.62 152 GLY A CA 1
ATOM 1207 C C . GLY A 1 152 ? -6.901 -7.785 39.504 1.00 88.62 152 GLY A C 1
ATOM 1208 O O . GLY A 1 152 ? -7.368 -8.906 39.693 1.00 88.62 152 GLY A O 1
ATOM 1209 N N . THR A 1 153 ? -7.599 -6.816 38.906 1.00 90.38 153 THR A N 1
ATOM 1210 C CA . THR A 1 153 ? -8.986 -6.996 38.469 1.00 90.38 153 THR A CA 1
ATOM 1211 C C . THR A 1 153 ? -9.025 -7.803 37.180 1.00 90.38 153 THR A C 1
ATOM 1213 O O . THR A 1 153 ? -8.452 -7.409 36.164 1.00 90.38 153 THR A O 1
ATOM 1216 N N . ARG A 1 154 ? -9.712 -8.944 37.237 1.00 91.94 154 ARG A N 1
ATOM 1217 C CA . ARG A 1 154 ? -9.923 -9.836 36.102 1.00 91.94 154 ARG A CA 1
ATOM 1218 C C . ARG A 1 154 ? -11.298 -10.475 36.205 1.00 91.94 154 ARG A C 1
ATOM 1220 O O . ARG A 1 154 ? -11.594 -11.124 37.205 1.00 91.94 154 ARG A O 1
ATOM 1227 N N . PHE A 1 155 ? -12.113 -10.313 35.174 1.00 91.31 155 PHE A N 1
ATOM 1228 C CA . PHE A 1 155 ? -13.422 -10.956 35.073 1.00 91.31 155 PHE A CA 1
ATOM 1229 C C . PHE A 1 155 ? -13.859 -11.038 33.609 1.00 91.31 155 PHE A C 1
ATOM 1231 O O . PHE A 1 155 ? -13.243 -10.445 32.724 1.00 91.31 155 PHE A O 1
ATOM 1238 N N . ARG A 1 156 ? -14.925 -11.792 33.344 1.00 91.00 156 ARG A N 1
ATOM 1239 C CA . ARG A 1 156 ? -15.565 -11.835 32.028 1.00 91.00 156 ARG A CA 1
ATOM 1240 C C . ARG A 1 156 ? -16.718 -10.833 32.009 1.00 91.00 156 ARG A C 1
ATOM 1242 O O . ARG A 1 156 ? -17.726 -11.065 32.669 1.00 91.00 156 ARG A O 1
ATOM 1249 N N . GLY A 1 157 ? -16.526 -9.720 31.308 1.00 90.50 157 GLY A N 1
ATOM 1250 C CA . GLY A 1 157 ? -17.533 -8.686 31.085 1.00 90.50 157 GLY A CA 1
ATOM 1251 C C . GLY A 1 157 ? -18.353 -8.930 29.817 1.00 90.50 157 GLY A C 1
ATOM 1252 O O . GLY A 1 157 ? -18.246 -9.982 29.178 1.00 90.50 157 GLY A O 1
ATOM 1253 N N . LEU A 1 158 ? -19.165 -7.943 29.438 1.00 91.75 158 LEU A N 1
ATOM 1254 C CA . LEU A 1 158 ? -19.982 -7.983 28.223 1.00 91.75 158 LEU A CA 1
ATOM 1255 C C . LEU A 1 158 ? -19.151 -7.801 26.946 1.00 91.75 158 LEU A C 1
ATOM 1257 O O . LEU A 1 158 ? -19.512 -8.339 25.902 1.00 91.75 158 LEU A O 1
ATOM 1261 N N . ALA A 1 159 ? -18.037 -7.068 27.017 1.00 90.00 159 ALA A N 1
ATOM 1262 C CA . ALA A 1 159 ? -17.124 -6.859 25.895 1.00 90.00 159 ALA A CA 1
ATOM 1263 C C . ALA A 1 159 ? -16.064 -7.971 25.754 1.00 90.00 159 ALA A C 1
ATOM 1265 O O . ALA A 1 159 ? -15.239 -7.914 24.841 1.00 90.00 159 ALA A O 1
ATOM 1266 N N . GLY A 1 160 ? -16.069 -8.979 26.636 1.00 88.75 160 GLY A N 1
ATOM 1267 C CA . GLY A 1 160 ? -15.099 -10.076 26.651 1.00 88.75 160 GLY A CA 1
ATOM 1268 C C . GLY A 1 160 ? -14.341 -10.190 27.975 1.00 88.75 160 GLY A C 1
ATOM 1269 O O . GLY A 1 160 ? -14.861 -9.869 29.041 1.00 88.75 160 GLY A O 1
ATOM 1270 N N . GLU A 1 161 ? -13.113 -10.708 27.930 1.00 89.06 161 GLU A N 1
ATOM 1271 C CA . GLU A 1 161 ? -12.258 -10.783 29.119 1.00 89.06 161 GLU A CA 1
ATOM 1272 C C . GLU A 1 161 ? -11.734 -9.386 29.477 1.00 89.06 161 GLU A C 1
ATOM 1274 O O . GLU A 1 161 ? -11.000 -8.769 28.708 1.00 89.06 161 GLU A O 1
ATOM 1279 N N . PHE A 1 162 ? -12.086 -8.894 30.664 1.00 89.81 162 PHE A N 1
ATOM 1280 C CA . PHE A 1 162 ? -11.537 -7.659 31.202 1.00 89.81 162 PHE A CA 1
ATOM 1281 C C . PHE A 1 162 ? -10.242 -7.975 31.949 1.00 89.81 162 PHE A C 1
ATOM 1283 O O . PHE A 1 162 ? -10.259 -8.639 32.990 1.00 89.81 162 PHE A O 1
ATOM 1290 N N . ARG A 1 163 ? -9.114 -7.494 31.424 1.00 90.00 163 ARG A N 1
ATOM 1291 C CA . ARG A 1 163 ? -7.798 -7.586 32.067 1.00 90.00 163 ARG A CA 1
ATOM 1292 C C . ARG A 1 163 ? -6.951 -6.376 31.697 1.00 90.00 163 ARG A C 1
ATOM 1294 O O . ARG A 1 163 ? -6.858 -6.031 30.521 1.00 90.00 163 ARG A O 1
ATOM 1301 N N . LEU A 1 164 ? -6.331 -5.749 32.694 1.00 88.75 164 LEU A N 1
ATOM 1302 C CA . LEU A 1 164 ? -5.454 -4.597 32.497 1.00 88.75 164 LEU A CA 1
ATOM 1303 C C . LEU A 1 164 ? -3.989 -4.996 32.692 1.00 88.75 164 LEU A C 1
ATOM 1305 O O . LEU A 1 164 ? -3.536 -5.130 33.828 1.00 88.75 164 LEU A O 1
ATOM 1309 N N . ASP A 1 165 ? -3.225 -5.096 31.607 1.00 83.88 165 ASP A N 1
ATOM 1310 C CA . ASP A 1 165 ? -1.778 -5.302 31.687 1.00 83.88 165 ASP A CA 1
ATOM 1311 C C . ASP A 1 165 ? -1.083 -3.944 31.562 1.00 83.88 165 ASP A C 1
ATOM 1313 O O . ASP A 1 165 ? -1.332 -3.174 30.637 1.00 83.88 165 ASP A O 1
ATOM 1317 N N . ASN A 1 166 ? -0.250 -3.597 32.547 1.00 84.69 166 ASN A N 1
ATOM 1318 C CA . ASN A 1 166 ? 0.392 -2.277 32.649 1.00 84.69 166 ASN A CA 1
ATOM 1319 C C . ASN A 1 166 ? -0.581 -1.080 32.570 1.00 84.69 166 ASN A C 1
ATOM 1321 O O . ASN A 1 166 ? -0.190 0.024 32.200 1.00 84.69 166 ASN A O 1
ATOM 1325 N N . GLY A 1 167 ? -1.839 -1.277 32.980 1.00 83.31 167 GLY A N 1
ATOM 1326 C CA . GLY A 1 167 ? -2.876 -0.240 32.947 1.00 83.31 167 GLY A CA 1
ATOM 1327 C C . GLY A 1 167 ? -3.572 -0.079 31.593 1.00 83.31 167 GLY A C 1
ATOM 1328 O O . GLY A 1 167 ? -4.371 0.840 31.447 1.00 83.31 167 GLY A O 1
ATOM 1329 N N . GLN A 1 168 ? -3.306 -0.961 30.628 1.00 85.56 168 GLN A N 1
ATOM 1330 C CA . GLN A 1 168 ? -3.991 -1.003 29.338 1.00 85.56 168 GLN A CA 1
ATOM 1331 C C . GLN A 1 168 ? -4.851 -2.258 29.236 1.00 85.56 168 GLN A C 1
ATOM 1333 O O . GLN A 1 168 ? -4.441 -3.333 29.673 1.00 85.56 168 GLN A O 1
ATOM 1338 N N . LEU A 1 169 ? -6.041 -2.124 28.649 1.00 84.38 169 LEU A N 1
ATOM 1339 C CA . LEU A 1 169 ? -6.893 -3.270 28.351 1.00 84.38 169 LEU A CA 1
ATOM 1340 C C . LEU A 1 169 ? -6.154 -4.205 27.388 1.00 84.38 169 LEU A C 1
ATOM 1342 O O . LEU A 1 169 ? -5.735 -3.782 26.309 1.00 84.38 169 LEU A O 1
ATOM 1346 N N . GLN A 1 170 ? -5.959 -5.455 27.812 1.00 73.56 170 GLN A N 1
ATOM 1347 C CA . GLN A 1 170 ? -5.292 -6.473 27.008 1.00 73.56 170 GLN A CA 1
ATOM 1348 C C . GLN A 1 170 ? -6.051 -6.761 25.718 1.00 73.56 170 GLN A C 1
ATOM 1350 O O . GLN A 1 170 ? -7.254 -6.529 25.604 1.00 73.56 170 GLN A O 1
ATOM 1355 N N . SER A 1 171 ? -5.284 -7.231 24.740 1.00 64.38 171 SER A N 1
ATOM 1356 C CA . SER A 1 171 ? -5.617 -7.178 23.328 1.00 64.38 171 SER A CA 1
ATOM 1357 C C . SER A 1 171 ? -7.004 -7.720 22.981 1.00 64.38 171 SER A C 1
ATOM 1359 O O . SER A 1 171 ? -7.423 -8.789 23.422 1.00 64.38 171 SER A O 1
ATOM 1361 N N . SER A 1 172 ? -7.694 -6.968 22.129 1.00 77.19 172 SER A N 1
ATOM 1362 C CA . SER A 1 172 ? -8.963 -7.359 21.534 1.00 77.19 172 SER A CA 1
ATOM 1363 C C . SER A 1 172 ? -8.718 -8.191 20.280 1.00 77.19 172 SER A C 1
ATOM 1365 O O . SER A 1 172 ? -7.847 -7.897 19.463 1.00 77.19 172 SER A O 1
ATOM 1367 N N . THR A 1 173 ? -9.548 -9.212 20.082 1.00 90.12 173 THR A N 1
ATOM 1368 C CA . THR A 1 173 ? -9.728 -9.780 18.746 1.00 90.12 173 THR A CA 1
ATOM 1369 C C . THR A 1 173 ? -10.317 -8.694 17.851 1.00 90.12 173 THR A C 1
ATOM 1371 O O . THR A 1 173 ? -11.276 -8.026 18.241 1.00 90.12 173 THR A O 1
ATOM 1374 N N . PHE A 1 174 ? -9.772 -8.520 16.652 1.00 92.62 174 PHE A N 1
ATOM 1375 C CA . PHE A 1 174 ? -10.355 -7.632 15.653 1.00 92.62 174 PHE A CA 1
ATOM 1376 C C . PHE A 1 174 ? -11.081 -8.439 14.594 1.00 92.62 174 PHE A C 1
ATOM 1378 O O . PHE A 1 174 ? -10.675 -9.536 14.221 1.00 92.62 174 PHE A O 1
ATOM 1385 N N . GLN A 1 175 ? -12.157 -7.869 14.089 1.00 93.75 175 GLN A N 1
ATOM 1386 C CA . GLN A 1 175 ? -12.875 -8.332 12.929 1.00 93.75 175 GLN A CA 1
ATOM 1387 C C . GLN A 1 175 ? -12.565 -7.403 11.762 1.00 93.75 175 GLN A C 1
ATOM 1389 O O . GLN A 1 175 ? -12.640 -6.182 11.887 1.00 93.75 175 GLN A O 1
ATOM 1394 N N . ILE A 1 176 ? -12.227 -7.995 10.625 1.00 95.69 176 ILE A N 1
ATOM 1395 C CA . ILE A 1 176 ? -12.019 -7.278 9.377 1.00 95.69 176 ILE A CA 1
ATOM 1396 C C . ILE A 1 176 ? -13.291 -7.420 8.556 1.00 95.69 176 ILE A C 1
ATOM 1398 O O . ILE A 1 176 ? -13.734 -8.538 8.268 1.00 95.69 176 ILE A O 1
ATOM 1402 N N . ILE A 1 177 ? -13.871 -6.285 8.196 1.00 95.12 177 ILE A N 1
ATOM 1403 C CA . ILE A 1 177 ? -15.095 -6.190 7.413 1.00 95.12 177 ILE A CA 1
ATOM 1404 C C . ILE A 1 177 ? -14.817 -5.548 6.053 1.00 95.12 177 ILE A C 1
ATOM 1406 O O . ILE A 1 177 ? -13.871 -4.780 5.888 1.00 95.12 177 ILE A O 1
ATOM 1410 N N . ASN A 1 178 ? -15.660 -5.869 5.085 1.00 95.75 178 ASN A N 1
ATOM 1411 C CA . ASN A 1 178 ? -15.749 -5.226 3.784 1.00 95.75 178 ASN A CA 1
ATOM 1412 C C . ASN A 1 178 ? -17.179 -4.702 3.625 1.00 95.75 178 ASN A C 1
ATOM 1414 O O . ASN A 1 178 ? -18.133 -5.457 3.833 1.00 95.75 178 ASN A O 1
ATOM 1418 N N . VAL A 1 179 ? -17.326 -3.416 3.325 1.00 94.12 179 VAL A N 1
ATOM 1419 C CA . VAL A 1 179 ? -18.636 -2.769 3.193 1.00 94.12 179 VAL A CA 1
ATOM 1420 C C . VAL A 1 179 ? -19.225 -3.084 1.820 1.00 94.12 179 VAL A C 1
ATOM 1422 O O . VAL A 1 179 ? -18.559 -2.874 0.807 1.00 94.12 179 VAL A O 1
ATOM 1425 N N . ASN A 1 180 ? -20.451 -3.619 1.793 1.00 86.50 180 ASN A N 1
ATOM 1426 C CA . ASN A 1 180 ? -21.132 -4.031 0.564 1.00 86.50 180 ASN A CA 1
ATOM 1427 C C . ASN A 1 180 ? -22.661 -3.862 0.682 1.00 86.50 180 ASN A C 1
ATOM 1429 O O . ASN A 1 180 ? -23.294 -4.447 1.566 1.00 86.50 180 ASN A O 1
ATOM 1433 N N . GLY A 1 181 ? -23.252 -3.085 -0.224 1.00 77.62 181 GLY A N 1
ATOM 1434 C CA . GLY A 1 181 ? -24.628 -2.592 -0.179 1.00 77.62 181 GLY A CA 1
ATOM 1435 C C . GLY A 1 181 ? -24.965 -1.926 1.157 1.00 77.62 181 GLY A C 1
ATOM 1436 O O . GLY A 1 181 ? -24.111 -1.309 1.795 1.00 77.62 181 GLY A O 1
ATOM 1437 N N . ASN A 1 182 ? -26.185 -2.170 1.643 1.00 70.56 182 ASN A N 1
ATOM 1438 C CA . ASN A 1 182 ? -26.648 -1.764 2.978 1.00 70.56 182 ASN A CA 1
ATOM 1439 C C . ASN A 1 182 ? -26.056 -2.621 4.113 1.00 70.56 182 ASN A C 1
ATOM 1441 O O . ASN A 1 182 ? -26.565 -2.612 5.239 1.00 70.56 182 ASN A O 1
ATOM 1445 N N . GLY A 1 183 ? -25.029 -3.423 3.835 1.00 78.56 183 GLY A N 1
ATOM 1446 C CA . GLY A 1 183 ? -24.499 -4.442 4.724 1.00 78.56 183 GLY A CA 1
ATOM 1447 C C . GLY A 1 183 ? -22.989 -4.362 4.892 1.00 78.56 183 GLY A C 1
ATOM 1448 O O . GLY A 1 183 ? -22.277 -3.555 4.298 1.00 78.56 183 GLY A O 1
ATOM 1449 N N . GLU A 1 184 ? -22.500 -5.248 5.740 1.00 87.38 184 GLU A N 1
ATOM 1450 C CA . GLU A 1 184 ? -21.083 -5.494 5.942 1.00 87.38 184 GLU A CA 1
ATOM 1451 C C . GLU A 1 184 ? -20.829 -6.993 5.845 1.00 87.38 184 GLU A C 1
ATOM 1453 O O . GLU A 1 184 ? -21.618 -7.827 6.297 1.00 87.38 184 GLU A O 1
ATOM 1458 N N . ARG A 1 185 ? -19.700 -7.349 5.241 1.00 91.62 185 ARG A N 1
ATOM 1459 C CA . ARG A 1 185 ? -19.249 -8.727 5.157 1.00 91.62 185 ARG A CA 1
ATOM 1460 C C . ARG A 1 185 ? -17.989 -8.891 5.974 1.00 91.62 185 ARG A C 1
ATOM 1462 O O . ARG A 1 185 ? -16.971 -8.266 5.706 1.00 91.62 185 ARG A O 1
ATOM 1469 N N . VAL A 1 186 ? -18.027 -9.817 6.917 1.00 93.44 186 VAL A N 1
ATOM 1470 C CA . VAL A 1 186 ? -16.835 -10.239 7.647 1.00 93.44 186 VAL A CA 1
ATOM 1471 C C . VAL A 1 186 ? -15.940 -11.047 6.715 1.00 93.44 186 VAL A C 1
ATOM 1473 O O . VAL A 1 186 ? -16.361 -12.082 6.191 1.00 93.44 186 VAL A O 1
ATOM 1476 N N . ILE A 1 187 ? -14.705 -10.590 6.519 1.00 94.62 187 ILE A N 1
ATOM 1477 C CA . ILE A 1 187 ? -13.731 -11.262 5.653 1.00 94.62 187 ILE A CA 1
ATOM 1478 C C . ILE A 1 187 ? -12.661 -12.013 6.445 1.00 94.62 187 ILE A C 1
ATOM 1480 O O . ILE A 1 187 ? -12.170 -13.028 5.960 1.00 94.62 187 ILE A O 1
ATOM 1484 N N . ALA A 1 188 ? -12.318 -11.568 7.653 1.00 94.75 188 ALA A N 1
ATOM 1485 C CA . ALA A 1 188 ? -11.384 -12.263 8.537 1.00 94.75 188 ALA A CA 1
ATOM 1486 C C . ALA A 1 188 ? -11.474 -11.737 9.971 1.00 94.75 188 ALA A C 1
ATOM 1488 O O . ALA A 1 188 ? -12.189 -10.781 10.267 1.00 94.75 188 ALA A O 1
ATOM 1489 N N . PHE A 1 189 ? -10.695 -12.358 10.843 1.00 93.81 189 PHE A N 1
ATOM 1490 C CA . PHE A 1 189 ? -10.398 -11.910 12.189 1.00 93.81 189 PHE A CA 1
ATOM 1491 C C . PHE A 1 189 ? -8.887 -11.792 12.357 1.00 93.81 189 PHE A C 1
ATOM 1493 O O . PHE A 1 189 ? -8.124 -12.458 11.658 1.00 93.81 189 PHE A O 1
ATOM 1500 N N . TRP A 1 190 ? -8.460 -10.964 13.297 1.00 93.25 190 TRP A N 1
ATOM 1501 C CA . TRP A 1 190 ? -7.081 -10.895 13.748 1.00 93.25 190 TRP A CA 1
ATOM 1502 C C . TRP A 1 190 ? -7.029 -11.164 15.248 1.00 93.25 190 TRP A C 1
ATOM 1504 O O . TRP A 1 190 ? -7.806 -10.570 16.002 1.00 93.25 190 TRP A O 1
ATOM 1514 N N . THR A 1 191 ? -6.122 -12.042 15.676 1.00 90.06 191 THR A N 1
ATOM 1515 C CA . THR A 1 191 ? -5.794 -12.234 17.095 1.00 90.06 191 THR A CA 1
ATOM 1516 C C . THR A 1 191 ? -4.292 -12.057 17.319 1.00 90.06 191 THR A C 1
ATOM 1518 O O . THR A 1 191 ? -3.505 -12.301 16.398 1.00 90.06 191 THR A O 1
ATOM 1521 N N . PRO A 1 192 ? -3.867 -11.664 18.530 1.00 86.88 192 PRO A N 1
ATOM 1522 C CA . PRO A 1 192 ? -2.448 -11.536 18.864 1.00 86.88 192 PRO A CA 1
ATOM 1523 C C . PRO A 1 192 ? -1.650 -12.818 18.647 1.00 86.88 192 PRO A C 1
ATOM 1525 O O . PRO A 1 192 ? -0.506 -12.760 18.210 1.00 86.88 192 PRO A O 1
ATOM 1528 N N . GLU A 1 193 ? -2.250 -13.968 18.951 1.00 85.75 193 GLU A N 1
ATOM 1529 C CA . GLU A 1 193 ? -1.570 -15.263 18.945 1.00 85.75 193 GLU A CA 1
ATOM 1530 C C . GLU A 1 193 ? -1.408 -15.810 17.524 1.00 85.75 193 GLU A C 1
ATOM 1532 O O .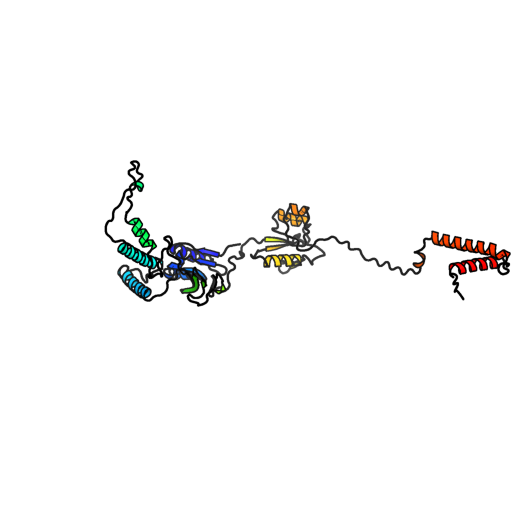 GLU A 1 193 ? -0.362 -16.361 17.187 1.00 85.75 193 GLU A O 1
ATOM 1537 N N . ASN A 1 194 ? -2.432 -15.642 16.680 1.00 87.44 194 ASN A N 1
ATOM 1538 C CA . ASN A 1 194 ? -2.523 -16.331 15.391 1.00 87.44 194 ASN A CA 1
ATOM 1539 C C . ASN A 1 194 ? -2.351 -15.402 14.176 1.00 87.44 194 ASN A C 1
ATOM 1541 O O . ASN A 1 194 ? -2.186 -15.883 13.053 1.00 87.44 194 ASN A O 1
ATOM 1545 N N . GLY A 1 195 ? -2.386 -14.080 14.363 1.00 90.62 195 GLY A N 1
ATOM 1546 C CA . GLY A 1 195 ? -2.447 -13.127 13.258 1.00 90.62 195 GLY A CA 1
ATOM 1547 C C . GLY A 1 195 ? -3.810 -13.176 12.560 1.00 90.62 195 GLY A C 1
ATOM 1548 O O . GLY A 1 195 ? -4.846 -13.216 13.220 1.00 90.62 195 GLY A O 1
ATOM 1549 N N . LEU A 1 196 ? -3.827 -13.156 11.224 1.00 91.62 196 LEU A N 1
ATOM 1550 C CA . LEU A 1 196 ? -5.041 -13.205 10.405 1.00 91.62 196 LEU A CA 1
ATOM 1551 C C . LEU A 1 196 ? -5.609 -14.622 10.310 1.00 91.62 196 LEU A C 1
ATOM 1553 O O . LEU A 1 196 ? -4.950 -15.528 9.802 1.00 91.62 196 LEU A O 1
ATOM 1557 N N . VAL A 1 197 ? -6.876 -14.789 10.685 1.00 91.25 197 VAL A N 1
ATOM 1558 C CA . VAL A 1 197 ? -7.612 -16.056 10.616 1.00 91.25 197 VAL A CA 1
ATOM 1559 C C . VAL A 1 197 ? -8.994 -15.860 9.995 1.00 91.25 197 VAL A C 1
ATOM 1561 O O . VAL A 1 197 ? -9.677 -14.870 10.242 1.00 91.25 197 VAL A O 1
ATOM 1564 N N . ARG A 1 198 ? -9.455 -16.827 9.196 1.00 88.69 198 ARG A N 1
ATOM 1565 C CA . ARG A 1 198 ? -10.768 -16.729 8.532 1.00 88.69 198 ARG A CA 1
ATOM 1566 C C . ARG A 1 198 ? -11.942 -16.973 9.483 1.00 88.69 198 ARG A C 1
ATOM 1568 O O . ARG A 1 198 ? -13.013 -16.398 9.310 1.00 88.69 198 ARG A O 1
ATOM 1575 N N . LYS A 1 199 ? -11.757 -17.860 10.460 1.00 87.44 199 LYS A N 1
ATOM 1576 C CA . LYS A 1 199 ? -12.747 -18.215 11.482 1.00 87.44 199 LYS A CA 1
ATOM 1577 C C . LYS A 1 199 ? -12.046 -18.353 12.829 1.00 87.44 199 LYS A C 1
ATOM 1579 O O . LYS A 1 199 ? -10.992 -18.982 12.908 1.00 87.44 199 LYS A O 1
ATOM 1584 N N . LEU A 1 200 ? -12.657 -17.799 13.870 1.00 79.38 200 LEU A N 1
ATOM 1585 C CA . LEU A 1 200 ? -12.260 -18.042 15.255 1.00 79.38 200 LEU A CA 1
ATOM 1586 C C . LEU A 1 200 ? -12.565 -19.512 15.601 1.00 79.38 200 LEU A C 1
ATOM 1588 O O . LEU A 1 200 ? -13.635 -20.003 15.246 1.00 79.38 200 LEU A O 1
ATOM 1592 N N . ASN A 1 201 ? -11.628 -20.205 16.259 1.00 70.69 201 ASN A N 1
ATOM 1593 C CA . ASN A 1 201 ? -11.695 -21.626 16.665 1.00 70.69 201 ASN A CA 1
ATOM 1594 C C . ASN A 1 201 ? -11.388 -22.685 15.587 1.00 70.69 201 ASN A C 1
ATOM 1596 O O . ASN A 1 201 ? -11.761 -23.847 15.748 1.00 70.69 201 ASN A O 1
ATOM 1600 N N . SER A 1 202 ? -10.683 -22.338 14.504 1.00 60.53 202 SER A N 1
ATOM 1601 C CA . SER A 1 202 ? -10.096 -23.375 13.642 1.00 60.53 202 SER A CA 1
ATOM 1602 C C . SER A 1 202 ? -8.991 -24.090 14.425 1.00 60.53 202 SER A C 1
ATOM 1604 O O . SER A 1 202 ? -8.012 -23.458 14.802 1.00 60.53 202 SER A O 1
ATOM 1606 N N . THR A 1 203 ? -9.135 -25.395 14.656 1.00 54.50 203 THR A N 1
ATOM 1607 C CA . THR A 1 203 ? -8.253 -26.284 15.449 1.00 54.50 203 THR A CA 1
ATOM 1608 C C . THR A 1 203 ? -6.818 -26.426 14.929 1.00 54.50 203 THR A C 1
ATOM 1610 O O . THR A 1 203 ? -6.064 -27.273 15.403 1.00 54.50 203 THR A O 1
ATOM 1613 N N . ASN A 1 204 ? -6.411 -25.602 13.967 1.00 56.69 204 ASN A N 1
ATOM 1614 C CA . ASN A 1 204 ? -5.061 -25.621 13.443 1.00 56.69 204 ASN A CA 1
ATOM 1615 C C . ASN A 1 204 ? -4.177 -24.775 14.354 1.00 56.69 204 ASN A C 1
ATOM 1617 O O . ASN A 1 204 ? -4.221 -23.548 14.328 1.00 56.69 204 ASN A O 1
ATOM 1621 N N . THR A 1 205 ? -3.355 -25.463 15.138 1.00 55.09 205 THR A N 1
ATOM 1622 C CA . THR A 1 205 ? -2.117 -24.956 15.729 1.00 55.09 205 THR A CA 1
ATOM 1623 C C . THR A 1 205 ? -1.209 -24.441 14.611 1.00 55.09 205 THR A C 1
ATOM 1625 O O . THR A 1 205 ? -0.353 -25.170 14.113 1.00 55.09 205 THR A O 1
ATOM 1628 N N . SER A 1 206 ? -1.431 -23.219 14.132 1.00 62.59 206 SER A N 1
ATOM 1629 C CA . SER A 1 206 ? -0.599 -22.617 13.092 1.00 62.59 206 SER A CA 1
ATOM 1630 C C . SER A 1 206 ? 0.203 -21.448 13.638 1.00 62.59 206 SER A C 1
ATOM 1632 O O . SER A 1 206 ? -0.316 -20.624 14.384 1.00 62.59 206 SER A O 1
ATOM 1634 N N . SER A 1 207 ? 1.463 -21.382 13.204 1.00 73.62 207 SER A N 1
ATOM 1635 C CA . SER A 1 207 ? 2.343 -20.217 13.308 1.00 73.62 207 SER A CA 1
ATOM 1636 C C . SER A 1 207 ? 1.609 -18.921 12.937 1.00 73.62 207 SER A C 1
ATOM 1638 O O . SER A 1 207 ? 0.753 -18.927 12.047 1.00 73.62 207 SER A O 1
ATOM 1640 N N . TYR A 1 208 ? 1.964 -17.824 13.612 1.00 85.25 208 TYR A N 1
ATOM 1641 C CA . TYR A 1 208 ? 1.454 -16.479 13.347 1.00 85.25 208 TYR A CA 1
ATOM 1642 C C . TYR A 1 208 ? 1.435 -16.184 11.839 1.00 85.25 208 TYR A C 1
ATOM 1644 O O . TYR A 1 208 ? 2.475 -16.229 11.179 1.00 85.25 208 TYR A O 1
ATOM 1652 N N . SER A 1 209 ? 0.257 -15.898 11.274 1.00 85.38 209 SER A N 1
ATOM 1653 C CA . SER A 1 209 ? 0.090 -15.755 9.824 1.00 85.38 209 SER A CA 1
ATOM 1654 C C . SER A 1 209 ? -0.459 -14.390 9.430 1.00 85.38 209 SER A C 1
ATOM 1656 O O . SER A 1 209 ? -1.480 -13.937 9.936 1.00 85.38 209 SER A O 1
ATOM 1658 N N . THR A 1 210 ? 0.172 -13.756 8.445 1.00 86.88 210 THR A N 1
ATOM 1659 C CA . THR A 1 210 ? -0.307 -12.522 7.794 1.00 86.88 210 THR A CA 1
ATOM 1660 C C . THR A 1 210 ? -0.773 -12.778 6.356 1.00 86.88 210 THR A C 1
ATOM 1662 O O . THR A 1 210 ? -0.915 -11.854 5.557 1.00 86.88 210 THR A O 1
ATOM 1665 N N . SER A 1 211 ? -1.007 -14.045 5.991 1.00 86.19 211 SER A N 1
ATOM 1666 C CA . SER A 1 211 ? -1.289 -14.427 4.607 1.00 86.19 211 SER A CA 1
ATOM 1667 C C . SER A 1 211 ? -2.651 -13.932 4.119 1.00 86.19 211 SER A C 1
ATOM 1669 O O . SER A 1 211 ? -3.683 -14.176 4.745 1.00 86.19 211 SER A O 1
ATOM 1671 N N . LYS A 1 212 ? -2.676 -13.378 2.899 1.00 83.31 212 LYS A N 1
ATOM 1672 C CA . LYS A 1 212 ? -3.911 -13.047 2.166 1.00 83.31 212 LYS A CA 1
ATOM 1673 C C . LYS A 1 212 ? -4.862 -14.243 2.024 1.00 83.31 212 LYS A C 1
ATOM 1675 O O . LYS A 1 212 ? -6.067 -14.044 1.936 1.00 83.31 212 LYS A O 1
ATOM 1680 N N . LYS A 1 213 ? -4.355 -15.483 2.031 1.00 85.81 213 LYS A N 1
ATOM 1681 C CA . LYS A 1 213 ? -5.183 -16.702 1.937 1.00 85.81 213 LYS A CA 1
ATOM 1682 C C . LYS A 1 213 ? -6.191 -16.830 3.088 1.00 85.81 213 LYS A C 1
ATOM 1684 O O . LYS A 1 213 ? -7.209 -17.501 2.932 1.00 85.81 213 LYS A O 1
ATOM 1689 N N . ASN A 1 214 ? -5.926 -16.165 4.213 1.00 86.19 214 ASN A N 1
ATOM 1690 C CA . ASN A 1 214 ? -6.797 -16.176 5.384 1.00 86.19 214 ASN A CA 1
ATOM 1691 C C . ASN A 1 214 ? -7.931 -15.142 5.290 1.00 86.19 214 ASN A C 1
ATOM 1693 O O . ASN A 1 214 ? -8.831 -15.160 6.128 1.00 86.19 214 ASN A O 1
ATOM 1697 N N . LEU A 1 215 ? -7.921 -14.280 4.267 1.00 89.12 215 LEU A N 1
ATOM 1698 C CA . LEU A 1 215 ? -8.995 -13.335 3.979 1.00 89.12 215 LEU A CA 1
ATOM 1699 C C . LEU A 1 215 ? -10.076 -13.999 3.114 1.00 89.12 215 LEU A C 1
ATOM 1701 O O . LEU A 1 215 ? -9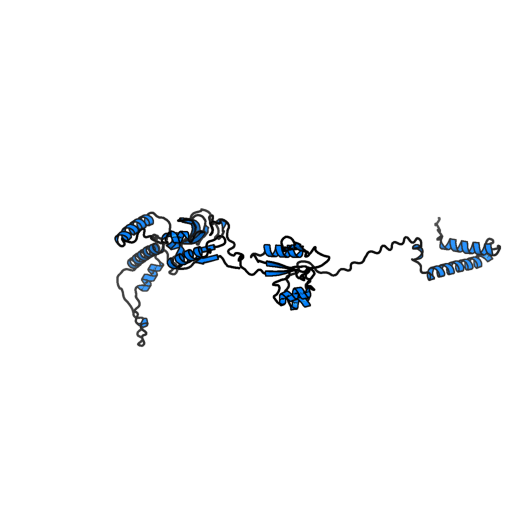.805 -14.772 2.192 1.00 89.12 215 LEU A O 1
ATOM 1705 N N . GLY A 1 216 ? -11.331 -13.686 3.415 1.00 90.19 216 GLY A N 1
ATOM 1706 C CA . GLY A 1 216 ? -12.455 -13.913 2.519 1.00 90.19 216 GLY A CA 1
ATOM 1707 C C . GLY A 1 216 ? -12.344 -13.069 1.243 1.00 90.19 216 GLY A C 1
ATOM 1708 O O . GLY A 1 216 ? -11.514 -12.163 1.166 1.00 90.19 216 GLY A O 1
ATOM 1709 N N . PRO A 1 217 ? -13.174 -13.358 0.229 1.00 91.75 217 PRO A N 1
ATOM 1710 C CA . PRO A 1 217 ? -13.226 -12.541 -0.978 1.00 91.75 217 PRO A CA 1
ATOM 1711 C C . PRO A 1 217 ? -13.615 -11.098 -0.629 1.00 91.75 217 PRO A C 1
ATOM 1713 O O . PRO A 1 217 ? -14.521 -10.876 0.179 1.00 91.75 217 PRO A O 1
ATOM 1716 N N . ILE A 1 218 ? -12.913 -10.150 -1.247 1.00 93.19 218 ILE A N 1
ATOM 1717 C CA . ILE A 1 218 ? -13.074 -8.706 -1.061 1.00 93.19 218 ILE A CA 1
ATOM 1718 C C . ILE A 1 218 ? -13.682 -8.145 -2.341 1.00 93.19 218 ILE A C 1
ATOM 1720 O O . ILE A 1 218 ? -13.207 -8.475 -3.429 1.00 93.19 218 ILE A O 1
ATOM 1724 N N . ILE A 1 219 ? -14.712 -7.317 -2.196 1.00 93.44 219 ILE A N 1
ATOM 1725 C CA . ILE A 1 219 ? -15.218 -6.472 -3.276 1.00 93.44 219 ILE A CA 1
ATOM 1726 C C . ILE A 1 219 ? -14.609 -5.094 -3.051 1.00 93.44 219 ILE A C 1
ATOM 1728 O O . ILE A 1 219 ? -14.690 -4.549 -1.950 1.00 93.44 219 ILE A O 1
ATOM 1732 N N . TRP A 1 220 ? -13.928 -4.579 -4.061 1.00 93.81 220 TRP A N 1
ATOM 1733 C CA . TRP A 1 220 ? -13.268 -3.283 -4.030 1.00 93.81 220 TRP A CA 1
ATOM 1734 C C . TRP A 1 220 ? -14.207 -2.195 -4.559 1.00 93.81 220 TRP A C 1
ATOM 1736 O O . TRP A 1 220 ? -15.218 -2.519 -5.187 1.00 93.81 220 TRP A O 1
ATOM 1746 N N . PRO A 1 221 ? -13.894 -0.911 -4.314 1.00 93.50 221 PRO A N 1
ATOM 1747 C CA . PRO A 1 221 ? -14.620 0.201 -4.916 1.00 93.50 221 PRO A CA 1
ATOM 1748 C C . PRO A 1 221 ? -14.808 0.010 -6.431 1.00 93.50 221 PRO A C 1
ATOM 1750 O O . PRO A 1 221 ? -13.934 -0.539 -7.106 1.00 93.50 221 PRO A O 1
ATOM 1753 N N . GLY A 1 222 ? -15.967 0.420 -6.953 1.00 88.81 222 GLY A N 1
ATOM 1754 C CA . GLY A 1 222 ? -16.378 0.144 -8.336 1.00 88.81 222 GLY A CA 1
ATOM 1755 C C . GLY A 1 222 ? -16.862 -1.289 -8.602 1.00 88.81 222 GLY A C 1
ATOM 1756 O O . GLY A 1 222 ? -16.816 -1.725 -9.746 1.00 88.81 222 GLY A O 1
ATOM 1757 N N . ASP A 1 223 ? -17.283 -2.025 -7.568 1.00 89.50 223 ASP A N 1
ATOM 1758 C CA . ASP A 1 223 ? -17.772 -3.414 -7.647 1.00 89.50 223 ASP A CA 1
ATOM 1759 C C . ASP A 1 223 ? -16.764 -4.411 -8.255 1.00 89.50 223 ASP A C 1
ATOM 1761 O O . ASP A 1 223 ? -17.126 -5.472 -8.771 1.00 89.50 223 ASP A O 1
ATOM 1765 N N . SER A 1 224 ? -15.466 -4.103 -8.156 1.00 88.06 224 SER A N 1
ATOM 1766 C CA . SER A 1 224 ? -14.400 -4.931 -8.724 1.00 88.06 224 SER A CA 1
ATOM 1767 C C . SER A 1 224 ? -13.983 -6.046 -7.766 1.00 88.06 224 SER A C 1
ATOM 1769 O O . SER A 1 224 ? -13.698 -5.821 -6.589 1.00 88.06 224 SER A O 1
ATOM 1771 N N . SER A 1 225 ? -13.876 -7.277 -8.268 1.00 88.88 225 SER A N 1
ATOM 1772 C CA . SER A 1 225 ? -13.246 -8.387 -7.536 1.00 88.88 225 SER A CA 1
ATOM 1773 C C . SER A 1 225 ? -11.724 -8.424 -7.707 1.00 88.88 225 SER A C 1
ATOM 1775 O O . SER A 1 225 ? -11.037 -9.206 -7.042 1.00 88.88 225 SER A O 1
ATOM 1777 N N . SER A 1 226 ? -11.186 -7.625 -8.634 1.00 87.94 226 SER A N 1
ATOM 1778 C CA . SER A 1 226 ? -9.752 -7.554 -8.897 1.00 87.94 226 SER A CA 1
ATOM 1779 C C . SER A 1 226 ? -9.075 -6.703 -7.825 1.00 87.94 226 SER A C 1
ATOM 1781 O O . SER A 1 226 ? -9.593 -5.665 -7.430 1.00 87.94 226 SER A O 1
ATOM 1783 N N . VAL A 1 227 ? -7.935 -7.159 -7.296 1.00 87.75 227 VAL A N 1
ATOM 1784 C CA . VAL A 1 227 ? -7.225 -6.391 -6.263 1.00 87.75 227 VAL A CA 1
ATOM 1785 C C . VAL A 1 227 ? -6.581 -5.165 -6.906 1.00 87.75 227 VAL A C 1
ATOM 1787 O O . VAL A 1 227 ? -5.714 -5.353 -7.765 1.00 87.75 227 VAL A O 1
ATOM 1790 N N . PRO A 1 228 ? -6.939 -3.936 -6.485 1.00 85.19 228 PRO A N 1
ATOM 1791 C CA . PRO A 1 228 ? -6.344 -2.737 -7.039 1.00 85.19 228 PRO A CA 1
ATOM 1792 C C . PRO A 1 228 ? -4.842 -2.712 -6.780 1.00 85.19 228 PRO A C 1
ATOM 1794 O O . PRO A 1 228 ? -4.370 -3.097 -5.708 1.00 85.19 228 PRO A O 1
ATOM 1797 N N . LYS A 1 229 ? -4.082 -2.184 -7.740 1.00 78.50 229 LYS A N 1
ATOM 1798 C CA . LYS A 1 229 ? -2.633 -1.984 -7.580 1.00 78.50 229 LYS A CA 1
ATOM 1799 C C . LYS A 1 229 ? -2.297 -0.888 -6.556 1.00 78.50 229 LYS A C 1
ATOM 1801 O O . LYS A 1 229 ? -1.165 -0.817 -6.091 1.00 78.50 229 LYS A O 1
ATOM 1806 N N . GLY A 1 230 ? -3.275 -0.052 -6.191 1.00 69.12 230 GLY A N 1
ATOM 1807 C CA . GLY A 1 230 ? -3.112 1.060 -5.247 1.00 69.12 230 GLY A CA 1
ATOM 1808 C C . GLY A 1 230 ? -2.602 2.361 -5.879 1.00 69.12 230 GLY A C 1
ATOM 1809 O O . GLY A 1 230 ? -2.358 3.344 -5.178 1.00 69.12 230 GLY A O 1
ATOM 1810 N N . TRP A 1 231 ? -2.456 2.380 -7.201 1.00 68.25 231 TRP A N 1
ATOM 1811 C CA . TRP A 1 231 ? -2.068 3.525 -8.018 1.00 68.25 231 TRP A CA 1
ATOM 1812 C C . TRP A 1 231 ? -2.554 3.283 -9.451 1.00 68.25 231 TRP A C 1
ATOM 1814 O O . TRP A 1 231 ? -2.665 2.139 -9.892 1.00 68.25 231 TRP A O 1
ATOM 1824 N N . GLU A 1 232 ? -2.838 4.359 -10.178 1.00 63.69 232 GLU A N 1
ATOM 1825 C CA . GLU A 1 232 ? -3.209 4.300 -11.595 1.00 63.69 232 GLU A CA 1
ATOM 1826 C C . GLU A 1 232 ? -2.425 5.339 -12.394 1.00 63.69 232 GLU A C 1
ATOM 1828 O O . GLU A 1 232 ? -1.984 6.366 -11.857 1.00 63.69 232 GLU A O 1
ATOM 1833 N N . ILE A 1 233 ? -2.248 5.055 -13.687 1.00 54.78 233 ILE A N 1
ATOM 1834 C CA . ILE A 1 233 ? -1.719 6.026 -14.641 1.00 54.78 233 ILE A CA 1
ATOM 1835 C C . ILE A 1 233 ? -2.764 7.141 -14.742 1.00 54.78 233 ILE A C 1
ATOM 1837 O O . ILE A 1 233 ? -3.904 6.859 -15.109 1.00 54.78 233 ILE A O 1
ATOM 1841 N N . PRO A 1 234 ? -2.428 8.397 -14.412 1.00 53.72 234 PRO A N 1
ATOM 1842 C CA . PRO A 1 234 ? -3.358 9.490 -14.626 1.00 53.72 234 PRO A CA 1
ATOM 1843 C C . PRO A 1 234 ? -3.646 9.579 -16.126 1.00 53.72 234 PRO A C 1
ATOM 1845 O O . PRO A 1 234 ? -2.725 9.796 -16.912 1.00 53.72 234 PRO A O 1
ATOM 1848 N N . THR A 1 235 ? -4.907 9.448 -16.532 1.00 52.78 235 THR A N 1
ATOM 1849 C CA . THR A 1 235 ? -5.333 9.646 -17.928 1.00 52.78 235 THR A CA 1
ATOM 1850 C C . THR A 1 235 ? -5.044 11.065 -18.434 1.00 52.78 235 THR A C 1
ATOM 1852 O O . THR A 1 235 ? -4.979 11.276 -19.640 1.00 52.78 235 THR A O 1
ATOM 1855 N N . SER A 1 236 ? -4.791 12.023 -17.531 1.00 53.47 236 SER A N 1
ATOM 1856 C CA . SER A 1 236 ? -4.381 13.404 -17.832 1.00 53.47 236 SER A CA 1
ATOM 1857 C C . SER A 1 236 ? -2.937 13.745 -17.411 1.00 53.47 236 SER A C 1
ATOM 1859 O O . SER A 1 236 ? -2.608 14.918 -17.230 1.00 53.47 236 SER A O 1
ATOM 1861 N N . GLY A 1 237 ? -2.082 12.748 -17.154 1.00 59.09 237 GLY A N 1
ATOM 1862 C CA . GLY A 1 237 ? -0.701 12.963 -16.707 1.00 59.09 237 GLY A CA 1
ATOM 1863 C C . GLY A 1 237 ? 0.258 13.280 -17.858 1.00 59.09 237 GLY A C 1
ATOM 1864 O O . GLY A 1 237 ? 0.102 12.759 -18.959 1.00 59.09 237 GLY A O 1
ATOM 1865 N N . LYS A 1 238 ? 1.286 14.102 -17.600 1.00 70.50 238 LYS A N 1
ATOM 1866 C CA . LYS A 1 238 ? 2.391 14.347 -18.545 1.00 70.50 238 LYS A CA 1
ATOM 1867 C C . LYS A 1 238 ? 3.078 13.013 -18.881 1.00 70.50 238 LYS A C 1
ATOM 1869 O O . LYS A 1 238 ? 3.592 12.357 -17.974 1.00 70.50 238 LYS A O 1
ATOM 1874 N N . LYS A 1 239 ? 3.059 12.611 -20.155 1.00 84.38 239 LYS A N 1
ATOM 1875 C CA . LYS A 1 239 ? 3.785 11.432 -20.653 1.00 84.38 239 LYS A CA 1
ATOM 1876 C C . LYS A 1 239 ? 5.280 11.739 -20.714 1.00 84.38 239 LYS A C 1
ATOM 1878 O O . LYS A 1 239 ? 5.653 12.876 -21.002 1.00 84.38 239 LYS A O 1
ATOM 1883 N N . LEU A 1 240 ? 6.120 10.739 -20.455 1.00 89.75 240 LEU A N 1
ATOM 1884 C CA . LEU A 1 240 ? 7.550 10.859 -20.728 1.00 89.75 240 LEU A CA 1
ATOM 1885 C C . LEU A 1 240 ? 7.785 10.891 -22.238 1.00 89.75 240 LEU A C 1
ATOM 1887 O O . LEU A 1 240 ? 7.292 10.030 -22.965 1.00 89.75 240 LEU A O 1
ATOM 1891 N N . ARG A 1 241 ? 8.559 11.872 -22.688 1.00 94.12 241 ARG A N 1
ATOM 1892 C CA . ARG A 1 241 ? 8.952 12.060 -24.083 1.00 94.12 241 ARG A CA 1
ATOM 1893 C C . ARG A 1 241 ? 10.235 11.286 -24.336 1.00 94.12 241 ARG A C 1
ATOM 1895 O O . ARG A 1 241 ? 11.312 11.726 -23.930 1.00 94.12 241 ARG A O 1
ATOM 1902 N N . ILE A 1 242 ? 10.119 10.126 -24.965 1.00 96.19 242 ILE A N 1
ATOM 1903 C CA . ILE A 1 242 ? 11.249 9.234 -25.221 1.00 96.19 242 ILE A CA 1
ATOM 1904 C C . ILE A 1 242 ? 11.758 9.491 -26.635 1.00 96.19 242 ILE A C 1
ATOM 1906 O O . ILE A 1 242 ? 11.084 9.162 -27.609 1.00 96.19 242 ILE A O 1
ATOM 1910 N N . GLY A 1 243 ? 12.941 10.089 -26.751 1.00 95.62 243 GLY A N 1
ATOM 1911 C CA . GLY A 1 243 ? 13.601 10.306 -28.033 1.00 95.62 243 GLY A CA 1
ATOM 1912 C C . GLY A 1 243 ? 14.052 8.981 -28.646 1.00 95.62 243 GLY A C 1
ATOM 1913 O O . GLY A 1 243 ? 14.653 8.157 -27.955 1.00 95.62 243 GLY A O 1
ATOM 1914 N N . VAL A 1 244 ? 13.783 8.773 -29.934 1.00 95.62 244 VAL A N 1
ATOM 1915 C CA . VAL A 1 244 ? 14.255 7.588 -30.671 1.00 95.62 244 VAL A CA 1
ATOM 1916 C C . VAL A 1 244 ? 15.034 8.005 -31.920 1.00 95.62 244 VAL A C 1
ATOM 1918 O O . VAL A 1 244 ? 14.607 8.934 -32.614 1.00 95.62 244 VAL A O 1
ATOM 1921 N N . PRO A 1 245 ? 16.182 7.369 -32.219 1.00 93.88 245 PRO A N 1
ATOM 1922 C CA . PRO A 1 245 ? 16.983 7.729 -33.379 1.00 93.88 245 PRO A CA 1
ATOM 1923 C C . PRO A 1 245 ? 16.265 7.341 -34.674 1.00 93.88 245 PRO A C 1
ATOM 1925 O O . PRO A 1 245 ? 15.603 6.306 -34.751 1.00 93.88 245 PRO A O 1
ATOM 1928 N N . VAL A 1 246 ? 16.438 8.160 -35.710 1.00 91.00 246 VAL A N 1
ATOM 1929 C CA . VAL A 1 246 ? 16.047 7.824 -37.082 1.00 91.00 246 VAL A CA 1
ATOM 1930 C C . VAL A 1 246 ? 17.315 7.618 -37.892 1.00 91.00 246 VAL A C 1
ATOM 1932 O O . VAL A 1 246 ? 18.202 8.471 -37.890 1.00 91.00 246 VAL A O 1
ATOM 1935 N N . LYS A 1 247 ? 17.428 6.465 -38.551 1.00 82.88 247 LYS A N 1
ATOM 1936 C CA . LYS A 1 247 ? 18.620 6.083 -39.306 1.00 82.88 247 LYS A CA 1
ATOM 1937 C C . LYS A 1 247 ? 18.235 5.434 -40.625 1.00 82.88 247 LYS A C 1
ATOM 1939 O O . LYS A 1 247 ? 17.347 4.586 -40.669 1.00 82.88 247 LYS A O 1
ATOM 1944 N N . ASP A 1 248 ? 18.979 5.782 -41.667 1.00 76.88 248 ASP A N 1
ATOM 1945 C CA . ASP A 1 248 ? 18.872 5.135 -42.967 1.00 76.88 248 ASP A CA 1
ATOM 1946 C C . ASP A 1 248 ? 19.733 3.863 -43.012 1.00 76.88 248 ASP A C 1
ATOM 1948 O O . ASP A 1 248 ? 20.901 3.853 -42.614 1.00 76.88 248 ASP A O 1
ATOM 1952 N N . GLY A 1 249 ? 19.148 2.774 -43.512 1.00 76.25 249 GLY A N 1
ATOM 1953 C CA . GLY A 1 249 ? 19.852 1.538 -43.872 1.00 76.25 249 GLY A CA 1
ATOM 1954 C C . GLY A 1 249 ? 19.819 0.396 -42.849 1.00 76.25 249 GLY A C 1
ATOM 1955 O O . GLY A 1 249 ? 19.778 -0.752 -43.278 1.00 76.25 249 GLY A O 1
ATOM 1956 N N . PHE A 1 250 ? 19.796 0.665 -41.538 1.00 82.00 250 PHE A N 1
ATOM 1957 C CA . PHE A 1 250 ? 19.727 -0.381 -40.501 1.00 82.00 250 PHE A CA 1
ATOM 1958 C C . PHE A 1 250 ? 18.536 -0.133 -39.576 1.00 82.00 250 PHE A C 1
ATOM 1960 O O . PHE A 1 250 ? 18.537 0.835 -38.819 1.00 82.00 250 PHE A O 1
ATOM 1967 N N . SER A 1 251 ? 17.519 -0.990 -39.663 1.00 88.75 251 SER A N 1
ATOM 1968 C CA . SER A 1 251 ? 16.206 -0.790 -39.024 1.00 88.75 251 SER A CA 1
ATOM 1969 C C . SER A 1 251 ? 15.866 -1.858 -37.980 1.00 88.75 251 SER A C 1
ATOM 1971 O O . SER A 1 251 ? 14.810 -1.829 -37.360 1.00 88.75 251 SER A O 1
ATOM 1973 N N . GLU A 1 252 ? 16.768 -2.809 -37.760 1.00 90.06 252 GLU A N 1
ATOM 1974 C CA . GLU A 1 252 ? 16.581 -3.943 -36.866 1.00 90.06 252 GLU A CA 1
ATOM 1975 C C . GLU A 1 252 ? 16.616 -3.513 -35.390 1.00 90.06 252 GLU A C 1
ATOM 1977 O O . GLU A 1 252 ? 15.905 -4.086 -34.566 1.00 90.06 252 GLU A O 1
ATOM 1982 N N . PHE A 1 253 ? 17.395 -2.476 -35.048 1.00 90.25 253 PHE A N 1
ATOM 1983 C CA . PHE A 1 253 ? 17.434 -1.917 -33.689 1.00 90.25 253 PHE A CA 1
ATOM 1984 C C . PHE A 1 253 ? 16.296 -0.933 -33.421 1.00 90.25 253 PHE A C 1
ATOM 1986 O O . PHE A 1 253 ? 15.631 -1.036 -32.390 1.00 90.25 253 PHE A O 1
ATOM 1993 N N . VAL A 1 254 ? 16.073 0.004 -34.344 1.00 93.00 254 VAL A N 1
ATOM 1994 C CA . VAL A 1 254 ? 14.995 0.994 -34.285 1.00 93.00 254 VAL A CA 1
ATOM 1995 C C . VAL A 1 254 ? 14.494 1.252 -35.702 1.00 93.00 254 VAL A C 1
ATOM 1997 O O . VAL A 1 254 ? 15.261 1.598 -36.599 1.00 93.00 254 VAL A O 1
ATOM 2000 N N . LYS A 1 255 ? 13.187 1.120 -35.894 1.00 92.00 255 LYS A N 1
ATOM 2001 C CA . LYS A 1 255 ? 12.467 1.395 -37.128 1.00 92.00 255 LYS A CA 1
ATOM 2002 C C . LYS A 1 255 ? 11.311 2.325 -36.826 1.00 92.00 255 LYS A C 1
ATOM 2004 O O . LYS A 1 255 ? 10.408 1.989 -36.060 1.00 92.00 255 LYS A O 1
ATOM 2009 N N . VAL A 1 256 ? 11.329 3.475 -37.483 1.00 90.75 256 VAL A N 1
ATOM 2010 C CA . VAL A 1 256 ? 10.256 4.461 -37.421 1.00 90.75 256 VAL A CA 1
ATOM 2011 C C . VAL A 1 256 ? 9.480 4.395 -38.729 1.00 90.75 256 VAL A C 1
ATOM 2013 O O . VAL A 1 256 ? 10.033 4.631 -39.799 1.00 90.75 256 VAL A O 1
ATOM 2016 N N . THR A 1 257 ? 8.199 4.049 -38.652 1.00 86.94 257 THR A N 1
ATOM 2017 C CA . THR A 1 257 ? 7.283 4.048 -39.797 1.00 86.94 257 THR A CA 1
ATOM 2018 C C . THR A 1 257 ? 6.174 5.052 -39.559 1.00 86.94 257 THR A C 1
ATOM 2020 O O . THR A 1 257 ? 5.473 4.984 -38.550 1.00 86.94 257 THR A O 1
ATOM 2023 N N . HIS A 1 258 ? 6.005 5.967 -40.504 1.00 82.19 258 HIS A N 1
ATOM 2024 C CA . HIS A 1 258 ? 4.923 6.937 -40.486 1.00 82.19 258 HIS A CA 1
ATOM 2025 C C . HIS A 1 258 ? 3.764 6.412 -41.332 1.00 82.19 258 HIS A C 1
ATOM 2027 O O . HIS A 1 258 ? 3.945 6.177 -42.527 1.00 82.19 258 HIS A O 1
ATOM 2033 N N . ASP A 1 259 ? 2.590 6.225 -40.731 1.00 79.31 259 ASP A N 1
ATOM 2034 C CA . ASP A 1 259 ? 1.380 5.861 -41.464 1.00 79.31 259 ASP A CA 1
ATOM 2035 C C . ASP A 1 259 ? 0.677 7.138 -41.965 1.00 79.31 259 ASP A C 1
ATOM 2037 O O . ASP A 1 259 ? 0.123 7.894 -41.160 1.00 79.31 259 ASP A O 1
ATOM 2041 N N . PRO A 1 260 ? 0.666 7.409 -43.287 1.00 73.38 260 PRO A N 1
ATOM 2042 C CA . PRO A 1 260 ? 0.053 8.614 -43.844 1.00 73.38 260 PRO A CA 1
ATOM 2043 C C . PRO A 1 260 ? -1.470 8.650 -43.681 1.00 73.38 260 PRO A C 1
ATOM 2045 O O . PRO A 1 260 ? -2.063 9.721 -43.762 1.00 73.38 260 PRO A O 1
ATOM 2048 N N . SER A 1 261 ? -2.112 7.494 -43.486 1.00 72.94 261 SER A N 1
ATOM 2049 C CA . SER A 1 261 ? -3.571 7.390 -43.410 1.00 72.94 261 SER A CA 1
ATOM 2050 C C . SER A 1 261 ? -4.120 7.728 -42.023 1.00 72.94 261 SER A C 1
ATOM 2052 O O . SER A 1 261 ? -5.206 8.294 -41.906 1.00 72.94 261 SER A O 1
ATOM 2054 N N . THR A 1 262 ? -3.351 7.433 -40.973 1.00 73.88 262 THR A N 1
ATOM 2055 C CA . THR A 1 262 ? -3.722 7.686 -39.572 1.00 73.88 262 THR A CA 1
ATOM 2056 C C . THR A 1 262 ? -2.943 8.842 -38.941 1.00 73.88 262 THR A C 1
ATOM 2058 O O . THR A 1 262 ? -3.276 9.262 -37.834 1.00 73.88 262 THR A O 1
ATOM 2061 N N . ASN A 1 263 ? -1.928 9.375 -39.637 1.00 74.81 263 ASN A N 1
ATOM 2062 C CA . ASN A 1 263 ? -0.972 10.362 -39.123 1.00 74.81 263 ASN A CA 1
ATOM 2063 C C . ASN A 1 263 ? -0.325 9.915 -37.798 1.00 74.81 263 ASN A C 1
ATOM 2065 O O . ASN A 1 263 ? -0.059 10.731 -36.913 1.00 74.81 263 ASN A O 1
ATOM 2069 N N . THR A 1 264 ? -0.133 8.600 -37.637 1.00 75.06 264 THR A N 1
ATOM 2070 C CA . THR A 1 264 ? 0.502 8.012 -36.457 1.00 75.06 264 THR A CA 1
ATOM 2071 C C . THR A 1 264 ? 1.886 7.484 -36.798 1.00 75.06 264 THR A C 1
ATOM 2073 O O . THR A 1 264 ? 2.120 6.875 -37.845 1.00 75.06 264 THR A O 1
ATOM 2076 N N . THR A 1 265 ? 2.815 7.718 -35.879 1.00 83.62 265 THR A N 1
ATOM 2077 C CA . THR A 1 265 ? 4.171 7.193 -35.962 1.00 83.62 265 THR A CA 1
ATOM 2078 C C . THR A 1 265 ? 4.250 5.900 -35.168 1.00 83.62 265 THR A C 1
ATOM 2080 O O . THR A 1 265 ? 4.079 5.906 -33.949 1.00 83.62 265 THR A O 1
ATOM 2083 N N . GLN A 1 266 ? 4.544 4.794 -35.846 1.00 88.44 266 GLN A N 1
ATOM 2084 C CA . GLN A 1 266 ? 4.880 3.535 -35.192 1.00 88.44 266 GLN A CA 1
ATOM 2085 C C . GLN A 1 266 ? 6.393 3.394 -35.071 1.00 88.44 266 GLN A C 1
ATOM 2087 O O . GLN A 1 266 ? 7.136 3.625 -36.026 1.00 88.44 266 GLN A O 1
ATOM 2092 N N . VAL A 1 267 ? 6.837 3.006 -33.880 1.00 92.38 267 VAL A N 1
ATOM 2093 C CA . VAL A 1 267 ? 8.245 2.812 -33.542 1.00 92.38 267 VAL A CA 1
ATOM 2094 C C . VAL A 1 267 ? 8.415 1.368 -33.084 1.00 92.38 267 VAL A C 1
ATOM 2096 O O . VAL A 1 267 ? 7.744 0.931 -32.154 1.00 92.38 267 VAL A O 1
ATOM 2099 N N . THR A 1 268 ? 9.270 0.619 -33.774 1.00 93.25 268 THR A N 1
ATOM 2100 C CA . THR A 1 268 ? 9.501 -0.823 -33.566 1.00 93.25 268 THR A CA 1
ATOM 2101 C C . THR A 1 268 ? 10.996 -1.134 -33.632 1.00 93.25 268 THR A C 1
ATOM 2103 O O . THR A 1 268 ? 11.771 -0.275 -34.042 1.00 93.25 268 THR A O 1
ATOM 2106 N N . GLY A 1 269 ? 11.426 -2.330 -33.230 1.00 93.50 269 GLY A N 1
ATOM 2107 C CA . GLY A 1 269 ? 12.824 -2.774 -33.322 1.00 93.50 269 GLY A CA 1
ATOM 2108 C C . GLY A 1 269 ? 13.373 -3.280 -31.991 1.00 93.50 269 GLY A C 1
ATOM 2109 O O . GLY A 1 269 ? 12.792 -3.031 -30.936 1.00 93.50 269 GLY A O 1
ATOM 2110 N N . TYR A 1 270 ? 14.512 -3.974 -32.030 1.00 93.62 270 TYR A N 1
ATOM 2111 C CA . TYR A 1 270 ? 15.068 -4.676 -30.869 1.00 93.62 270 TYR A CA 1
ATOM 2112 C C . TYR A 1 270 ? 15.249 -3.776 -29.636 1.00 93.62 270 TYR A C 1
ATOM 2114 O O . TYR A 1 270 ? 14.851 -4.142 -28.532 1.00 93.62 270 TYR A O 1
ATOM 2122 N N . SER A 1 271 ? 15.805 -2.572 -29.805 1.00 94.00 271 SER A N 1
ATOM 2123 C CA . SER A 1 271 ? 16.035 -1.642 -28.689 1.00 94.00 271 SER A CA 1
ATOM 2124 C C . SER A 1 271 ? 14.728 -1.120 -28.084 1.00 94.00 271 SER A C 1
ATOM 2126 O O . SER A 1 271 ? 14.670 -0.819 -26.891 1.00 94.00 271 SER A O 1
ATOM 2128 N N . ILE A 1 272 ? 13.677 -1.025 -28.899 1.00 95.44 272 ILE A N 1
ATOM 2129 C CA . ILE A 1 272 ? 12.341 -0.578 -28.494 1.00 95.44 272 ILE A CA 1
ATOM 2130 C C . ILE A 1 272 ? 11.615 -1.698 -27.751 1.00 95.44 272 ILE A C 1
ATOM 2132 O O . ILE A 1 272 ? 11.021 -1.447 -26.706 1.00 95.44 272 ILE A O 1
ATOM 2136 N N . ASP A 1 273 ? 11.736 -2.938 -28.222 1.00 95.25 273 ASP A N 1
ATOM 2137 C CA . ASP A 1 273 ? 11.167 -4.110 -27.555 1.00 95.25 273 ASP A CA 1
ATOM 2138 C C . ASP A 1 273 ? 11.798 -4.323 -26.173 1.00 95.25 273 ASP A C 1
ATOM 2140 O O . ASP A 1 273 ? 11.085 -4.563 -25.196 1.00 95.25 273 ASP A O 1
ATOM 2144 N N . VAL A 1 274 ? 13.121 -4.148 -26.052 1.00 94.81 274 VAL A N 1
ATOM 2145 C CA . VAL A 1 274 ? 13.817 -4.156 -24.754 1.00 94.81 274 VAL A CA 1
ATOM 2146 C C . VAL A 1 274 ? 13.269 -3.057 -23.842 1.00 94.81 274 VAL A C 1
ATOM 2148 O O . VAL A 1 274 ? 12.941 -3.330 -22.687 1.00 94.81 274 VAL A O 1
ATOM 2151 N N . PHE A 1 275 ? 13.126 -1.827 -24.345 1.00 94.69 275 PHE A N 1
ATOM 2152 C CA . PHE A 1 275 ? 12.588 -0.713 -23.563 1.00 94.69 275 PHE A CA 1
ATOM 2153 C C . PHE A 1 275 ? 11.156 -0.986 -23.079 1.00 94.69 275 PHE A C 1
ATOM 2155 O O . PHE A 1 275 ? 10.875 -0.838 -21.890 1.00 94.69 275 PHE A O 1
ATOM 2162 N N . ASN A 1 276 ? 10.270 -1.439 -23.969 1.00 94.00 276 ASN A N 1
ATOM 2163 C CA . ASN A 1 276 ? 8.886 -1.776 -23.639 1.00 94.00 276 ASN A CA 1
ATOM 2164 C C . ASN A 1 276 ? 8.824 -2.895 -22.595 1.00 94.00 276 ASN A C 1
ATOM 2166 O O . ASN A 1 276 ? 8.120 -2.759 -21.598 1.00 94.00 276 ASN A O 1
ATOM 2170 N N . THR A 1 277 ? 9.632 -3.946 -22.762 1.00 94.25 277 THR A N 1
ATOM 2171 C CA . THR A 1 277 ? 9.712 -5.067 -21.811 1.00 94.25 277 THR A CA 1
ATOM 2172 C C . THR A 1 277 ? 10.152 -4.595 -20.426 1.00 94.25 277 THR A C 1
ATOM 2174 O O . THR A 1 277 ? 9.579 -5.002 -19.416 1.00 94.25 277 THR A O 1
ATOM 2177 N N . VAL A 1 278 ? 11.147 -3.702 -20.355 1.00 91.94 278 VAL A N 1
ATOM 2178 C CA . VAL A 1 278 ? 11.574 -3.099 -19.084 1.00 91.94 278 VAL A CA 1
ATOM 2179 C C . VAL A 1 278 ? 10.432 -2.296 -18.472 1.00 91.94 278 VAL A C 1
ATOM 2181 O O . VAL A 1 278 ? 10.139 -2.480 -17.294 1.00 91.94 278 VAL A O 1
ATOM 2184 N N . MET A 1 279 ? 9.754 -1.456 -19.257 1.00 89.25 279 MET A N 1
ATOM 2185 C CA . MET A 1 279 ? 8.630 -0.647 -18.777 1.00 89.25 279 MET A CA 1
ATOM 2186 C C . MET A 1 279 ? 7.452 -1.496 -18.277 1.00 89.25 279 MET A C 1
ATOM 2188 O O . MET A 1 279 ? 6.800 -1.112 -17.308 1.00 89.25 279 MET A O 1
ATOM 2192 N N . GLU A 1 280 ? 7.199 -2.654 -18.887 1.00 87.75 280 GLU A N 1
ATOM 2193 C CA . GLU A 1 280 ? 6.191 -3.625 -18.443 1.00 87.75 280 GLU A CA 1
ATOM 2194 C C . GLU A 1 280 ? 6.602 -4.379 -17.171 1.00 87.75 280 GLU A C 1
ATOM 2196 O O . GLU A 1 280 ? 5.752 -4.694 -16.335 1.00 87.75 280 GLU A O 1
ATOM 2201 N N . ALA A 1 281 ? 7.899 -4.654 -17.006 1.00 89.69 281 ALA A N 1
ATOM 2202 C CA . ALA A 1 281 ? 8.449 -5.343 -15.841 1.00 89.69 281 ALA A CA 1
ATOM 2203 C C . ALA A 1 281 ? 8.563 -4.446 -14.596 1.00 89.69 281 ALA A C 1
ATOM 2205 O O . ALA A 1 281 ? 8.732 -4.957 -13.483 1.00 89.69 281 ALA A O 1
ATOM 2206 N N . LEU A 1 282 ? 8.485 -3.120 -14.754 1.00 82.38 282 LEU A N 1
ATOM 2207 C CA . LEU A 1 282 ? 8.524 -2.198 -13.623 1.00 82.38 282 LEU A CA 1
ATOM 2208 C C . LEU A 1 282 ? 7.345 -2.462 -12.665 1.00 82.38 282 LEU A C 1
ATOM 2210 O O . LEU A 1 282 ? 6.205 -2.657 -13.091 1.00 82.38 282 LEU A O 1
ATOM 2214 N N . PRO A 1 283 ? 7.568 -2.389 -11.338 1.00 73.88 283 PRO A N 1
ATOM 2215 C CA . PRO A 1 283 ? 6.502 -2.560 -10.347 1.00 73.88 283 PRO A CA 1
ATOM 2216 C C . PRO A 1 283 ? 5.501 -1.391 -10.344 1.00 73.88 283 PRO A C 1
ATOM 2218 O O . PRO A 1 283 ? 4.534 -1.410 -9.581 1.00 73.88 283 PRO A O 1
ATOM 2221 N N . TYR A 1 284 ? 5.742 -0.373 -11.175 1.00 62.94 284 TYR A N 1
ATOM 2222 C CA . TYR A 1 284 ? 4.914 0.801 -11.398 1.00 62.94 284 TYR A CA 1
ATOM 2223 C C . TYR A 1 284 ? 4.783 1.068 -12.903 1.00 62.94 284 TYR A C 1
ATOM 2225 O O . TYR A 1 284 ? 5.733 0.876 -13.653 1.00 62.94 284 TYR A O 1
ATOM 2233 N N . ALA A 1 285 ? 3.621 1.543 -13.354 1.00 65.50 285 ALA A N 1
ATOM 2234 C CA . ALA A 1 285 ? 3.409 1.847 -14.763 1.00 65.50 285 ALA A CA 1
ATOM 2235 C C . ALA A 1 285 ? 3.834 3.284 -15.064 1.00 65.50 285 ALA A C 1
ATOM 2237 O O . ALA A 1 285 ? 3.414 4.237 -14.397 1.00 65.50 285 ALA A O 1
ATOM 2238 N N . VAL A 1 286 ? 4.660 3.419 -16.092 1.00 78.25 286 VAL A N 1
ATOM 2239 C CA . VAL A 1 286 ? 5.171 4.688 -16.596 1.00 78.25 286 VAL A CA 1
ATOM 2240 C C . VAL A 1 286 ? 4.475 4.967 -17.920 1.00 78.25 286 VAL A C 1
ATOM 2242 O O . VAL A 1 286 ? 4.526 4.140 -18.823 1.00 78.25 286 VAL A O 1
ATOM 2245 N N . SER A 1 287 ? 3.803 6.115 -18.045 1.00 82.88 287 SER A N 1
ATOM 2246 C CA . SER A 1 287 ? 3.263 6.538 -19.340 1.00 82.88 287 SER A CA 1
ATOM 2247 C C . SER A 1 287 ? 4.353 7.243 -20.127 1.00 82.88 287 SER A C 1
ATOM 2249 O O . SER A 1 287 ? 4.934 8.215 -19.644 1.00 82.88 287 SER A O 1
ATOM 2251 N N . TYR A 1 288 ? 4.574 6.801 -21.354 1.00 89.19 288 TYR A N 1
ATOM 2252 C CA . TYR A 1 288 ? 5.558 7.376 -22.255 1.00 89.19 288 TYR A CA 1
ATOM 2253 C C . TYR A 1 288 ? 5.016 7.435 -23.681 1.00 89.19 288 TYR A C 1
ATOM 2255 O O . TYR A 1 288 ? 4.013 6.802 -24.012 1.00 89.19 288 TYR A O 1
ATOM 2263 N N . GLU A 1 289 ? 5.666 8.238 -24.506 1.00 92.12 289 GLU A N 1
ATOM 2264 C CA . GLU A 1 289 ? 5.473 8.275 -25.947 1.00 92.12 289 GLU A CA 1
ATOM 2265 C C . GLU A 1 289 ? 6.831 8.343 -26.638 1.00 92.12 289 GLU A C 1
ATOM 2267 O O . GLU A 1 289 ? 7.767 8.964 -26.129 1.00 92.12 289 GLU A O 1
ATOM 2272 N N . PHE A 1 290 ? 6.936 7.688 -27.791 1.00 93.94 290 PHE A N 1
ATOM 2273 C CA . PHE A 1 290 ? 8.135 7.753 -28.610 1.00 93.94 290 PHE A CA 1
ATOM 2274 C C . PHE A 1 290 ? 8.057 8.952 -29.545 1.00 93.94 290 PHE A C 1
ATOM 2276 O O . PHE A 1 290 ? 7.083 9.118 -30.278 1.00 93.94 290 PHE A O 1
ATOM 2283 N N . ILE A 1 291 ? 9.104 9.769 -29.533 1.00 94.19 291 ILE A N 1
ATOM 2284 C CA . ILE A 1 291 ? 9.245 10.930 -30.402 1.00 94.19 291 ILE A CA 1
ATOM 2285 C C . ILE A 1 291 ? 10.478 10.706 -31.279 1.00 94.19 291 ILE A C 1
ATOM 2287 O O . ILE A 1 291 ? 11.602 10.712 -30.767 1.00 94.19 291 ILE A O 1
ATOM 2291 N N . PRO A 1 292 ? 10.304 10.488 -32.593 1.00 93.56 292 PRO A N 1
ATOM 2292 C CA . PRO A 1 292 ? 11.428 10.355 -33.506 1.00 93.56 292 PRO A CA 1
ATOM 2293 C C . PRO A 1 292 ? 12.268 11.622 -33.538 1.00 93.56 292 PRO A C 1
ATOM 2295 O O . PRO A 1 292 ? 11.744 12.727 -33.688 1.00 93.56 292 PRO A O 1
ATOM 2298 N N . PHE A 1 293 ? 13.584 11.457 -33.467 1.00 93.94 293 PHE A N 1
ATOM 2299 C CA . PHE A 1 293 ? 14.526 12.535 -33.716 1.00 93.94 293 PHE A CA 1
ATOM 2300 C C . PHE A 1 293 ? 14.681 12.743 -35.229 1.00 93.94 293 PHE A C 1
ATOM 2302 O O . PHE A 1 293 ? 15.674 12.349 -35.841 1.00 93.94 293 PHE A O 1
ATOM 2309 N N . ALA A 1 294 ? 13.644 13.328 -35.832 1.00 90.81 294 ALA A N 1
ATOM 2310 C CA . ALA A 1 294 ? 13.515 13.533 -37.269 1.00 90.81 294 ALA A CA 1
ATOM 2311 C C . ALA A 1 294 ? 13.205 14.992 -37.627 1.00 90.81 294 ALA A C 1
ATOM 2313 O O . ALA A 1 294 ? 12.596 15.737 -36.858 1.00 90.81 294 ALA A O 1
ATOM 2314 N N . LYS A 1 295 ? 13.619 15.395 -38.826 1.00 87.75 295 LYS A N 1
ATOM 2315 C CA . LYS A 1 295 ? 13.207 16.642 -39.474 1.00 87.75 295 LYS A CA 1
ATOM 2316 C C . LYS A 1 295 ? 11.767 16.511 -39.997 1.00 87.75 295 LYS A C 1
ATOM 2318 O O . LYS A 1 295 ? 11.265 15.396 -40.137 1.00 87.75 295 LYS A O 1
ATOM 2323 N N . PRO A 1 296 ? 11.104 17.621 -40.381 1.00 82.94 296 PRO A N 1
ATOM 2324 C CA . PRO A 1 296 ? 9.746 17.576 -40.935 1.00 82.94 296 PRO A CA 1
ATOM 2325 C C . PRO A 1 296 ? 9.583 16.705 -42.195 1.00 82.94 296 PRO A C 1
ATOM 2327 O O . PRO A 1 296 ? 8.470 16.304 -42.513 1.00 82.94 296 PRO A O 1
ATOM 2330 N N . ASN A 1 297 ? 10.673 16.416 -42.914 1.00 80.25 297 ASN A N 1
ATOM 2331 C CA . ASN A 1 297 ? 10.694 15.536 -44.087 1.00 80.25 297 ASN A CA 1
ATOM 2332 C C . ASN A 1 297 ? 10.867 14.039 -43.742 1.00 80.25 297 ASN A C 1
ATOM 2334 O O . ASN A 1 297 ? 10.911 13.223 -44.656 1.00 80.25 297 ASN A O 1
ATOM 2338 N N . GLY A 1 298 ? 10.970 13.675 -42.458 1.00 79.88 298 GLY A N 1
ATOM 2339 C CA . GLY A 1 298 ? 11.137 12.294 -41.991 1.00 79.88 298 GLY A CA 1
ATOM 2340 C C . GLY A 1 298 ? 12.586 11.797 -41.929 1.00 79.88 298 GLY A C 1
ATOM 2341 O O . GLY A 1 298 ? 12.822 10.708 -41.415 1.00 79.88 298 GLY A O 1
ATOM 2342 N N . GLU A 1 299 ? 13.557 12.584 -42.396 1.00 85.62 299 GLU A N 1
ATOM 2343 C CA . GLU A 1 299 ? 14.983 12.257 -42.285 1.00 85.62 299 GLU A CA 1
ATOM 2344 C C . GLU A 1 299 ? 15.505 12.500 -40.866 1.00 85.62 299 GLU A C 1
ATOM 2346 O O . GLU A 1 299 ? 14.925 13.274 -40.101 1.00 85.62 299 GLU A O 1
ATOM 2351 N N . SER A 1 300 ? 16.651 11.905 -40.530 1.00 89.62 300 SER A N 1
ATOM 2352 C CA . SER A 1 300 ? 17.304 12.134 -39.239 1.00 89.62 300 SER A CA 1
ATOM 2353 C C . SER A 1 300 ? 17.531 13.625 -38.947 1.00 89.62 300 SER A C 1
ATOM 2355 O O . SER A 1 300 ? 18.056 14.377 -39.777 1.00 89.62 300 SER A O 1
ATOM 2357 N N . ALA A 1 301 ? 17.152 14.056 -37.739 1.00 90.12 301 ALA A N 1
ATOM 2358 C CA . ALA A 1 301 ? 17.357 15.424 -37.261 1.00 90.12 301 ALA A CA 1
ATOM 2359 C C . ALA A 1 301 ? 18.818 15.752 -36.940 1.00 90.12 301 ALA A C 1
ATOM 2361 O O . ALA A 1 301 ? 19.146 16.932 -36.828 1.00 90.12 301 ALA A O 1
ATOM 2362 N N . GLY A 1 302 ? 19.691 14.747 -36.841 1.00 90.69 302 GLY A N 1
ATOM 2363 C CA . GLY A 1 302 ? 21.091 14.960 -36.509 1.00 90.69 302 GLY A CA 1
ATOM 2364 C C . GLY A 1 302 ? 21.806 13.696 -36.050 1.00 90.69 302 GLY A C 1
ATOM 2365 O O . GLY A 1 302 ? 21.415 12.569 -36.353 1.00 90.69 302 GLY A O 1
ATOM 2366 N N . THR A 1 303 ? 22.888 13.890 -35.309 1.00 92.50 303 THR A N 1
ATOM 2367 C CA . THR A 1 303 ? 23.705 12.806 -34.756 1.00 92.50 303 THR A CA 1
ATOM 2368 C C . THR A 1 303 ? 23.161 12.304 -33.415 1.00 92.50 303 THR A C 1
ATOM 2370 O O . THR A 1 303 ? 22.375 12.972 -32.741 1.00 92.50 303 THR A O 1
ATOM 2373 N N . TYR A 1 304 ? 23.629 11.133 -32.971 1.00 91.75 304 TYR A N 1
ATOM 2374 C CA . TYR A 1 304 ? 23.319 10.623 -31.628 1.00 91.75 304 TYR A CA 1
ATOM 2375 C C . TYR A 1 304 ? 23.818 11.557 -30.515 1.00 91.75 304 TYR A C 1
ATOM 2377 O O . TYR A 1 304 ? 23.195 11.612 -29.460 1.00 91.75 304 TYR A O 1
ATOM 2385 N N . ASP A 1 305 ? 24.910 12.298 -30.737 1.00 93.38 305 ASP A N 1
ATOM 2386 C CA . ASP A 1 305 ? 25.413 13.278 -29.765 1.00 93.38 305 ASP A CA 1
ATOM 2387 C C . ASP A 1 305 ? 24.403 14.416 -29.580 1.00 93.38 305 ASP A C 1
ATOM 2389 O O . ASP A 1 305 ? 24.054 14.758 -28.452 1.00 93.38 305 ASP A O 1
ATOM 2393 N N . GLU A 1 306 ? 23.862 14.941 -30.682 1.00 94.19 306 GLU A N 1
ATOM 2394 C CA . GLU A 1 306 ? 22.840 15.992 -30.663 1.00 94.19 306 GLU A CA 1
ATOM 2395 C C . GLU A 1 306 ? 21.518 15.496 -30.071 1.00 94.19 306 GLU A C 1
ATOM 2397 O O . GLU A 1 306 ? 20.896 16.217 -29.292 1.00 94.19 306 GLU A O 1
ATOM 2402 N N . MET A 1 307 ? 21.106 14.262 -30.388 1.00 94.31 307 MET A N 1
ATOM 2403 C CA . MET A 1 307 ? 19.905 13.645 -29.818 1.00 94.31 307 MET A CA 1
ATOM 2404 C C . MET A 1 307 ? 20.027 13.476 -28.301 1.00 94.31 307 MET A C 1
ATOM 2406 O O . MET A 1 307 ? 19.104 13.811 -27.562 1.00 94.31 307 MET A O 1
ATOM 2410 N N . VAL A 1 308 ? 21.169 12.982 -27.820 1.00 94.75 308 VAL A N 1
ATOM 2411 C CA . VAL A 1 308 ? 21.426 12.842 -26.381 1.00 94.75 308 VAL A CA 1
ATOM 2412 C C . VAL A 1 308 ? 21.486 14.211 -25.705 1.00 94.75 308 VAL A C 1
ATOM 2414 O O . VAL A 1 308 ? 20.935 14.386 -24.621 1.00 94.75 308 VAL A O 1
ATOM 2417 N N . TYR A 1 309 ? 22.058 15.215 -26.369 1.00 95.25 309 TYR A N 1
ATOM 2418 C CA . TYR A 1 309 ? 22.059 16.586 -25.868 1.00 95.25 309 TYR A CA 1
ATOM 2419 C C . TYR A 1 309 ? 20.639 17.168 -25.712 1.00 95.25 309 TYR A C 1
ATOM 2421 O O . TYR A 1 309 ? 20.397 17.946 -24.791 1.00 95.25 309 TYR A O 1
ATOM 2429 N N . GLN A 1 310 ? 19.656 16.738 -26.518 1.00 95.62 310 GLN A N 1
ATOM 2430 C CA . GLN A 1 310 ? 18.250 17.137 -26.328 1.00 95.62 310 GLN A CA 1
ATOM 2431 C C . GLN A 1 310 ? 17.655 16.678 -24.988 1.00 95.62 310 GLN A C 1
ATOM 2433 O O . GLN A 1 310 ? 16.717 17.311 -24.498 1.00 95.62 310 GLN A O 1
ATOM 2438 N N . VAL A 1 311 ? 18.186 15.611 -24.382 1.00 95.94 311 VAL A N 1
ATOM 2439 C CA . VAL A 1 311 ? 17.784 15.180 -23.033 1.00 95.94 311 VAL A CA 1
ATOM 2440 C C . VAL A 1 311 ? 18.283 16.180 -21.992 1.00 95.94 311 VAL A C 1
ATOM 2442 O O . VAL A 1 311 ? 17.511 16.620 -21.145 1.00 95.94 311 VAL A O 1
ATOM 2445 N N . TYR A 1 312 ? 19.540 16.621 -22.104 1.00 95.12 312 TYR A N 1
ATOM 2446 C CA . TYR A 1 312 ? 20.114 17.649 -21.229 1.00 95.12 312 TYR A CA 1
ATOM 2447 C C . TYR A 1 312 ? 19.360 18.984 -21.321 1.00 95.12 312 TYR A C 1
ATOM 2449 O O . TYR A 1 312 ? 19.126 19.644 -20.311 1.00 95.12 312 TYR A O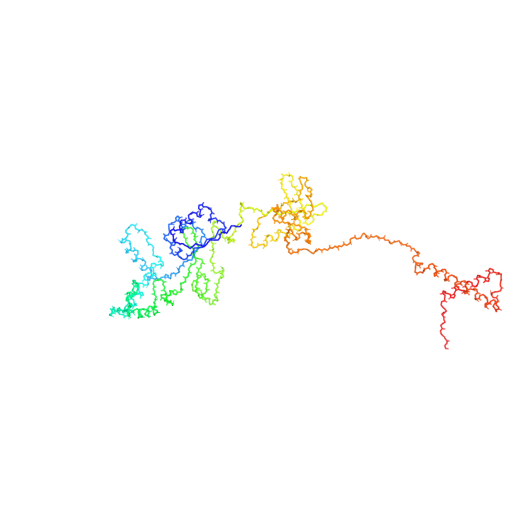 1
ATOM 2457 N N . LEU A 1 313 ? 18.913 19.356 -22.525 1.00 95.50 313 LEU A N 1
ATOM 2458 C CA . LEU A 1 313 ? 18.078 20.542 -22.746 1.00 95.50 313 LEU A CA 1
ATOM 2459 C C . LEU A 1 313 ? 16.629 20.387 -22.238 1.00 95.50 313 LEU A C 1
ATOM 2461 O O . LEU A 1 313 ? 15.884 21.364 -22.223 1.00 95.50 313 LEU A O 1
ATOM 2465 N N . GLY A 1 314 ? 16.205 19.183 -21.840 1.00 92.50 314 GLY A N 1
ATOM 2466 C CA . GLY A 1 314 ? 14.844 18.903 -21.376 1.00 92.50 314 GLY A CA 1
ATOM 2467 C C . GLY A 1 314 ? 13.797 18.829 -22.494 1.00 92.50 314 GLY A C 1
ATOM 2468 O O . GLY A 1 314 ? 12.594 18.910 -22.222 1.00 92.50 314 GLY A O 1
ATOM 2469 N N . ASN A 1 315 ? 14.217 18.671 -23.752 1.00 93.81 315 ASN A N 1
ATOM 2470 C CA . ASN A 1 315 ? 13.317 18.452 -24.889 1.00 93.81 315 ASN A CA 1
ATOM 2471 C C . ASN A 1 315 ? 12.845 16.993 -24.957 1.00 93.81 315 ASN A C 1
ATOM 2473 O O . ASN A 1 315 ? 11.678 16.740 -25.263 1.00 93.81 315 ASN A O 1
ATOM 2477 N N . PHE A 1 316 ? 13.714 16.058 -24.572 1.00 95.62 316 PHE A N 1
ATOM 2478 C CA . PHE A 1 316 ? 13.360 14.673 -24.273 1.00 95.62 316 PHE A CA 1
ATOM 2479 C C . PHE A 1 316 ? 13.582 14.382 -22.792 1.00 95.62 316 PHE A C 1
ATOM 2481 O O . PHE A 1 316 ? 14.444 14.983 -22.159 1.00 95.62 316 PHE A O 1
ATOM 2488 N N . ASP A 1 317 ? 12.796 13.460 -22.244 1.00 94.69 317 ASP A N 1
ATOM 2489 C CA . ASP A 1 317 ? 12.949 13.013 -20.859 1.00 94.69 317 ASP A CA 1
ATOM 2490 C C . ASP A 1 317 ? 13.893 11.795 -20.773 1.00 94.69 317 ASP A C 1
ATOM 2492 O O . ASP A 1 317 ? 14.534 11.581 -19.748 1.00 94.69 317 ASP A O 1
ATOM 2496 N N . ALA A 1 318 ? 14.011 11.014 -21.854 1.00 95.00 318 ALA A N 1
ATOM 2497 C CA . ALA A 1 318 ? 15.001 9.948 -22.026 1.00 95.00 318 ALA A CA 1
ATOM 2498 C C . ALA A 1 318 ? 15.185 9.610 -23.518 1.00 95.00 318 ALA A C 1
ATOM 2500 O O . ALA A 1 318 ? 14.433 10.099 -24.361 1.00 95.00 318 ALA A O 1
ATOM 2501 N N . VAL A 1 319 ? 16.156 8.752 -23.844 1.00 95.44 319 VAL A N 1
ATOM 2502 C CA . VAL A 1 319 ? 16.380 8.218 -25.200 1.00 95.44 319 VAL A CA 1
ATOM 2503 C C . VAL A 1 319 ? 16.333 6.691 -25.177 1.00 95.44 319 VAL A C 1
ATOM 2505 O O . VAL A 1 319 ? 16.941 6.073 -24.305 1.00 95.44 319 VAL A O 1
ATOM 2508 N N . ALA A 1 320 ? 15.659 6.088 -26.159 1.00 95.62 320 ALA A N 1
ATOM 2509 C CA . ALA A 1 320 ? 15.634 4.643 -26.381 1.00 95.62 320 ALA A CA 1
ATOM 2510 C C . ALA A 1 320 ? 16.169 4.310 -27.783 1.00 95.62 320 ALA A C 1
ATOM 2512 O O . ALA A 1 320 ? 15.658 4.807 -28.784 1.00 95.62 320 ALA A O 1
ATOM 2513 N N . GLY A 1 321 ? 17.209 3.475 -27.859 1.00 93.69 321 GLY A N 1
ATOM 2514 C CA . GLY A 1 321 ? 17.825 3.083 -29.127 1.00 93.69 321 GLY A CA 1
ATOM 2515 C C . GLY A 1 321 ? 19.177 2.386 -28.969 1.00 93.69 321 GLY A C 1
ATOM 2516 O O . GLY A 1 321 ? 19.609 2.056 -27.861 1.00 93.69 321 GLY A O 1
ATOM 2517 N N . ASP A 1 322 ? 19.864 2.199 -30.089 1.00 92.06 322 ASP A N 1
ATOM 2518 C CA . ASP A 1 322 ? 21.225 1.663 -30.233 1.00 92.06 322 ASP A CA 1
ATOM 2519 C C . ASP A 1 322 ? 22.312 2.718 -29.925 1.00 92.06 322 ASP A C 1
ATOM 2521 O O . ASP A 1 322 ? 23.332 2.839 -30.603 1.00 92.06 322 ASP A O 1
ATOM 2525 N N . THR A 1 323 ? 22.099 3.516 -28.876 1.00 92.06 323 THR A N 1
ATOM 2526 C CA . THR A 1 323 ? 23.007 4.598 -28.476 1.00 92.06 323 THR A CA 1
ATOM 2527 C C . THR A 1 323 ? 24.237 4.049 -27.750 1.00 92.06 323 THR A C 1
ATOM 2529 O O . THR A 1 323 ? 24.145 3.576 -26.620 1.00 92.06 323 THR A O 1
ATOM 2532 N N . THR A 1 324 ? 25.421 4.181 -28.353 1.00 92.44 324 THR A N 1
ATOM 2533 C CA . THR A 1 324 ? 26.693 3.826 -27.698 1.00 92.44 324 THR A CA 1
ATOM 2534 C C . THR A 1 324 ? 26.994 4.732 -26.499 1.00 92.44 324 THR A C 1
ATOM 2536 O O . THR A 1 324 ? 26.919 5.962 -26.604 1.00 92.44 324 THR A O 1
ATOM 2539 N N . ILE A 1 325 ? 27.395 4.130 -25.378 1.00 92.7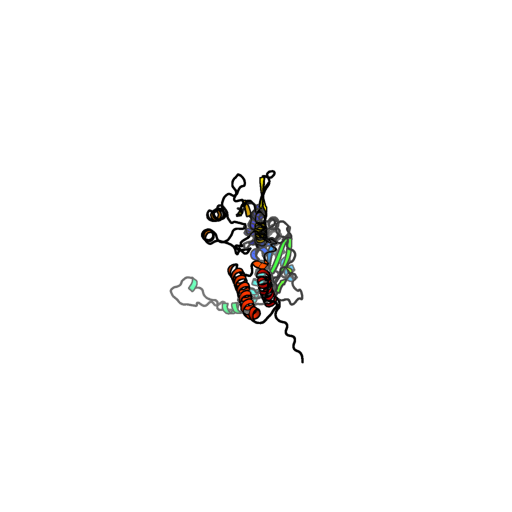5 325 ILE A N 1
ATOM 2540 C CA . ILE A 1 325 ? 27.864 4.838 -24.180 1.00 92.75 325 ILE A CA 1
ATOM 2541 C C . ILE A 1 325 ? 29.305 5.305 -24.426 1.00 92.75 325 ILE A C 1
ATOM 2543 O O . ILE A 1 325 ? 30.209 4.484 -24.574 1.00 92.75 325 ILE A O 1
ATOM 2547 N N . ILE A 1 326 ? 29.524 6.621 -24.484 1.00 92.38 326 ILE A N 1
ATOM 2548 C CA . ILE A 1 326 ? 30.845 7.241 -24.681 1.00 92.38 326 ILE A CA 1
ATOM 2549 C C . ILE A 1 326 ? 31.045 8.402 -23.705 1.00 92.38 326 ILE A C 1
ATOM 2551 O O . ILE A 1 326 ? 30.084 9.075 -23.334 1.00 92.38 326 ILE A O 1
ATOM 2555 N N . ALA A 1 327 ? 32.303 8.688 -23.355 1.00 92.31 327 ALA A N 1
ATOM 2556 C CA . ALA A 1 327 ? 32.657 9.684 -22.339 1.00 92.31 327 ALA A CA 1
ATOM 2557 C C . ALA A 1 327 ? 32.068 11.083 -22.603 1.00 92.31 327 ALA A C 1
ATOM 2559 O O . ALA A 1 327 ? 31.607 11.735 -21.673 1.00 92.31 327 ALA A O 1
ATOM 2560 N N . ASN A 1 328 ? 32.023 11.532 -23.864 1.00 93.00 328 ASN A N 1
ATOM 2561 C CA . ASN A 1 328 ? 31.453 12.839 -24.209 1.00 93.00 328 ASN A CA 1
ATOM 2562 C C . ASN A 1 328 ? 29.959 12.939 -23.846 1.00 93.00 328 ASN A C 1
ATOM 2564 O O . ASN A 1 328 ? 29.517 13.951 -23.313 1.00 93.00 328 ASN A O 1
ATOM 2568 N N . ARG A 1 329 ? 29.183 11.870 -24.079 1.00 93.69 329 ARG A N 1
ATOM 2569 C CA . ARG A 1 329 ? 27.740 11.836 -23.786 1.00 93.69 329 ARG A CA 1
ATOM 2570 C C . ARG A 1 329 ? 27.456 11.757 -22.289 1.00 93.69 329 ARG A C 1
ATOM 2572 O O . ARG A 1 329 ? 26.491 12.355 -21.827 1.00 93.69 329 ARG A O 1
ATOM 2579 N N . SER A 1 330 ? 28.317 11.072 -21.538 1.00 93.25 330 SER A N 1
ATOM 2580 C CA . SER A 1 330 ? 28.211 10.943 -20.079 1.00 93.25 330 SER A CA 1
ATOM 2581 C C . SER A 1 330 ? 28.371 12.267 -19.325 1.00 93.25 330 SER A C 1
ATOM 2583 O O . SER A 1 330 ? 28.029 12.338 -18.153 1.00 93.25 330 SER A O 1
ATOM 2585 N N . ASN A 1 331 ? 28.855 13.328 -19.980 1.00 93.19 331 ASN A N 1
ATOM 2586 C CA . ASN A 1 331 ? 28.873 14.671 -19.396 1.00 93.19 331 ASN A CA 1
ATOM 2587 C C . ASN A 1 331 ? 27.490 15.347 -19.389 1.00 93.19 331 ASN A C 1
ATOM 2589 O O . ASN A 1 331 ? 27.302 16.330 -18.677 1.00 93.19 331 ASN A O 1
ATOM 2593 N N . PHE A 1 332 ? 26.545 14.863 -20.204 1.00 91.31 332 PHE A N 1
ATOM 2594 C CA . PHE A 1 332 ? 25.235 15.490 -20.411 1.00 91.31 332 PHE A CA 1
ATOM 2595 C C . PHE A 1 332 ? 24.078 14.658 -19.858 1.00 91.31 332 PHE A C 1
ATOM 2597 O O . PHE A 1 332 ? 23.057 15.222 -19.470 1.00 91.31 332 PHE A O 1
ATOM 2604 N N . VAL A 1 333 ? 24.219 13.330 -19.843 1.00 95.38 333 VAL A N 1
ATOM 2605 C CA . VAL A 1 333 ? 23.181 12.401 -19.386 1.00 95.38 333 VAL A CA 1
ATOM 2606 C C . VAL A 1 333 ? 23.781 11.242 -18.603 1.00 95.38 333 VAL A C 1
ATOM 2608 O O . VAL A 1 333 ? 24.907 10.813 -18.867 1.00 95.38 333 VAL A O 1
ATOM 2611 N N . ASP A 1 334 ? 22.975 10.677 -17.711 1.00 95.94 334 ASP A N 1
ATOM 2612 C CA . ASP A 1 334 ? 23.252 9.382 -17.105 1.00 95.94 334 ASP A CA 1
ATOM 2613 C C . ASP A 1 334 ? 22.778 8.247 -18.024 1.00 95.94 334 ASP A C 1
ATOM 2615 O O . ASP A 1 334 ? 21.740 8.344 -18.684 1.00 95.94 334 ASP A O 1
ATOM 2619 N N . PHE A 1 335 ? 23.535 7.150 -18.051 1.00 94.25 335 PHE A N 1
ATOM 2620 C CA . PHE A 1 335 ? 23.200 5.946 -18.811 1.00 94.25 335 PHE A CA 1
ATOM 2621 C C . PHE A 1 335 ? 22.780 4.804 -17.888 1.00 94.25 335 PHE A C 1
ATOM 2623 O O . PHE A 1 335 ? 23.266 4.668 -16.764 1.00 94.25 335 PHE A O 1
ATOM 2630 N N . THR A 1 336 ? 21.908 3.935 -18.394 1.00 92.94 336 THR A N 1
ATOM 2631 C CA . THR A 1 336 ? 21.649 2.631 -17.781 1.00 92.94 336 THR A CA 1
ATOM 2632 C C . THR A 1 336 ? 22.847 1.696 -17.966 1.00 92.94 336 THR A C 1
ATOM 2634 O O . THR A 1 336 ? 23.775 1.966 -18.732 1.00 92.94 336 THR A O 1
ATOM 2637 N N . THR A 1 337 ? 22.818 0.546 -17.290 1.00 91.00 337 THR A N 1
ATOM 2638 C CA . THR A 1 337 ? 23.720 -0.559 -17.628 1.00 91.00 337 THR A CA 1
ATOM 2639 C C . THR A 1 337 ? 23.496 -0.989 -19.084 1.00 91.00 337 THR A C 1
ATOM 2641 O O . THR A 1 337 ? 22.335 -1.125 -19.488 1.00 91.00 337 THR A O 1
ATOM 2644 N N . PRO A 1 338 ? 24.560 -1.228 -19.873 1.00 92.00 338 PRO A N 1
ATOM 2645 C CA . PRO A 1 338 ? 24.413 -1.635 -21.265 1.00 92.00 338 PRO A CA 1
ATOM 2646 C C . PRO A 1 338 ? 23.657 -2.966 -21.360 1.00 92.00 338 PRO A C 1
ATOM 2648 O O . PRO A 1 338 ? 23.951 -3.906 -20.625 1.00 92.00 338 PRO A O 1
ATOM 2651 N N . TYR A 1 339 ? 22.687 -3.045 -22.273 1.00 89.62 339 TYR A N 1
ATOM 2652 C CA . TYR A 1 339 ? 21.898 -4.260 -22.527 1.00 89.62 339 TYR A CA 1
ATOM 2653 C C . TYR A 1 339 ? 22.477 -5.130 -23.657 1.00 89.62 339 TYR A C 1
ATOM 2655 O O . TYR A 1 339 ? 22.002 -6.237 -23.893 1.00 89.62 339 TYR A O 1
ATOM 2663 N N . THR A 1 340 ? 23.491 -4.629 -24.367 1.00 88.56 340 THR A N 1
ATOM 2664 C CA . THR A 1 340 ? 24.255 -5.348 -25.391 1.00 88.56 340 THR A CA 1
ATOM 2665 C C . THR A 1 340 ? 25.719 -4.936 -25.305 1.00 88.56 340 THR A C 1
ATOM 2667 O O . THR A 1 340 ? 26.028 -3.786 -24.982 1.00 88.56 340 THR A O 1
ATOM 2670 N N . GLU A 1 341 ? 26.628 -5.862 -25.597 1.00 83.50 341 GLU A N 1
ATOM 2671 C CA . GLU A 1 341 ? 28.054 -5.553 -25.683 1.00 83.50 341 GLU A CA 1
ATOM 2672 C C . GLU A 1 341 ? 28.345 -4.675 -26.910 1.00 83.50 341 GLU A C 1
ATOM 2674 O O . GLU A 1 341 ? 27.705 -4.803 -27.956 1.00 83.50 341 GLU A O 1
ATOM 2679 N N . SER A 1 342 ? 29.316 -3.770 -26.771 1.00 76.75 342 SER A N 1
ATOM 2680 C CA . SER A 1 342 ? 29.795 -2.898 -27.847 1.00 76.75 342 SER A CA 1
ATOM 2681 C C . SER A 1 342 ? 31.204 -3.320 -28.251 1.00 76.75 342 SER A C 1
ATOM 2683 O O . SER A 1 342 ? 32.070 -3.476 -27.392 1.00 76.75 342 SER A O 1
ATOM 2685 N N . GLY A 1 343 ? 31.461 -3.447 -29.554 1.00 78.00 343 GLY A N 1
ATOM 2686 C CA . GLY A 1 343 ? 32.769 -3.826 -30.086 1.00 78.00 343 GLY A CA 1
ATOM 2687 C C . GLY A 1 343 ? 33.000 -3.307 -31.503 1.00 78.00 343 GLY A C 1
ATOM 2688 O O . GLY A 1 343 ? 32.059 -3.117 -32.270 1.00 78.00 343 GLY A O 1
ATOM 2689 N N . VAL A 1 344 ? 34.267 -3.078 -31.853 1.00 83.25 344 VAL A N 1
ATOM 2690 C CA . VAL A 1 344 ? 34.684 -2.704 -33.211 1.00 83.25 344 VAL A CA 1
ATOM 2691 C C . VAL A 1 344 ? 35.285 -3.933 -33.880 1.00 83.25 344 VAL A C 1
ATOM 2693 O O . VAL A 1 344 ? 36.254 -4.496 -33.378 1.00 83.25 344 VAL A O 1
ATOM 2696 N N . THR A 1 345 ? 34.721 -4.340 -35.017 1.00 85.00 345 THR A N 1
ATOM 2697 C CA . THR A 1 345 ? 35.230 -5.459 -35.823 1.00 85.00 345 THR A CA 1
ATOM 2698 C C . THR A 1 345 ? 35.546 -4.975 -37.231 1.00 85.00 345 THR A C 1
ATOM 2700 O O . THR A 1 345 ? 34.772 -4.226 -37.826 1.00 85.00 345 THR A O 1
ATOM 2703 N N . MET A 1 346 ? 36.684 -5.405 -37.778 1.00 88.56 346 MET A N 1
ATOM 2704 C CA . MET A 1 346 ? 37.044 -5.121 -39.164 1.00 88.56 346 MET A CA 1
ATOM 2705 C C . MET A 1 346 ? 36.399 -6.158 -40.084 1.00 88.56 346 MET A C 1
ATOM 2707 O O . MET A 1 346 ? 36.741 -7.338 -40.031 1.00 88.56 346 MET A O 1
ATOM 2711 N N . VAL A 1 347 ? 35.489 -5.713 -40.948 1.00 87.81 347 VAL A N 1
ATOM 2712 C CA . VAL A 1 347 ? 34.945 -6.543 -42.028 1.00 87.81 347 VAL A CA 1
ATOM 2713 C C . VAL A 1 347 ? 35.805 -6.323 -43.265 1.00 87.81 347 VAL A C 1
ATOM 2715 O O . VAL A 1 347 ? 35.843 -5.221 -43.811 1.00 87.81 347 VAL A O 1
ATOM 2718 N N . VAL A 1 348 ? 36.514 -7.364 -43.697 1.00 87.69 348 VAL A N 1
ATOM 2719 C CA . VAL A 1 348 ? 37.342 -7.327 -44.908 1.00 87.69 348 VAL A CA 1
ATOM 2720 C C . VAL A 1 348 ? 36.689 -8.214 -45.962 1.00 87.69 348 VAL A C 1
ATOM 2722 O O . VAL A 1 348 ? 36.362 -9.362 -45.652 1.00 87.69 348 VAL A O 1
ATOM 2725 N N . PRO A 1 349 ? 36.489 -7.727 -47.200 1.00 84.81 349 PRO A N 1
ATOM 2726 C CA . PRO A 1 349 ? 36.007 -8.583 -48.271 1.00 84.81 349 PRO A CA 1
ATOM 2727 C C . PRO A 1 349 ? 37.010 -9.712 -48.496 1.00 84.81 349 PRO A C 1
ATOM 2729 O O . PRO A 1 349 ? 38.205 -9.468 -48.689 1.00 84.81 349 PRO A O 1
ATOM 2732 N N . ILE A 1 350 ? 36.520 -10.949 -48.494 1.00 81.94 350 ILE A N 1
ATOM 2733 C CA . ILE A 1 350 ? 37.329 -12.103 -48.872 1.00 81.94 350 ILE A CA 1
ATOM 2734 C C . ILE A 1 350 ? 37.625 -11.955 -50.364 1.00 81.94 350 ILE A C 1
ATOM 2736 O O . ILE A 1 350 ? 36.728 -12.012 -51.202 1.00 81.94 350 ILE A O 1
ATOM 2740 N N . LYS A 1 351 ? 38.891 -11.695 -50.692 1.00 79.00 351 LYS A N 1
ATOM 2741 C CA . LYS A 1 351 ? 39.374 -11.766 -52.068 1.00 79.00 351 LYS A CA 1
ATOM 2742 C C . LYS A 1 351 ? 39.860 -13.186 -52.302 1.00 79.00 351 LYS A C 1
ATOM 2744 O O . LYS A 1 351 ? 40.939 -13.540 -51.829 1.00 79.00 351 LYS A O 1
ATOM 2749 N N . ASP A 1 352 ? 39.088 -13.967 -53.048 1.00 69.81 352 ASP A N 1
ATOM 2750 C CA . ASP A 1 352 ? 39.553 -15.249 -53.569 1.00 69.81 352 ASP A CA 1
ATOM 2751 C C . ASP A 1 352 ? 40.689 -14.988 -54.560 1.00 69.81 352 ASP A C 1
ATOM 2753 O O . ASP A 1 352 ? 40.476 -14.634 -55.717 1.00 69.81 352 ASP A O 1
ATOM 2757 N N . ASN A 1 353 ? 41.924 -15.124 -54.081 1.00 62.16 353 ASN A N 1
ATOM 2758 C CA . ASN A 1 353 ? 43.129 -15.030 -54.901 1.00 62.16 353 ASN A CA 1
ATOM 2759 C C . ASN A 1 353 ? 43.706 -16.428 -55.178 1.00 62.16 353 ASN A C 1
ATOM 2761 O O . ASN A 1 353 ? 44.920 -16.625 -55.229 1.00 62.16 353 ASN A O 1
ATOM 2765 N N . GLU A 1 354 ? 42.818 -17.409 -55.349 1.00 63.06 354 GLU A N 1
ATOM 2766 C CA . GLU A 1 354 ? 43.107 -18.764 -55.825 1.00 63.06 354 GLU A CA 1
ATOM 2767 C C . GLU A 1 354 ? 43.470 -18.716 -57.322 1.00 63.06 354 GLU A C 1
ATOM 2769 O O . GLU A 1 354 ? 42.797 -19.275 -58.190 1.00 63.06 354 GLU A O 1
ATOM 2774 N N . SER A 1 355 ? 44.553 -18.016 -57.673 1.00 62.34 355 SER A N 1
ATOM 2775 C CA . SER A 1 355 ? 45.158 -18.207 -58.988 1.00 62.34 355 SER A CA 1
ATOM 2776 C C . SER A 1 355 ? 45.735 -19.624 -59.008 1.00 62.34 355 SER A C 1
ATOM 2778 O O . SER A 1 355 ? 46.736 -19.900 -58.344 1.00 62.34 355 SER A O 1
ATOM 2780 N N . LYS A 1 356 ? 45.086 -20.542 -59.733 1.00 62.22 356 LYS A N 1
ATOM 2781 C CA . LYS A 1 356 ? 45.573 -21.909 -59.988 1.00 62.22 356 LYS A CA 1
ATOM 2782 C C . LYS A 1 356 ? 46.812 -21.852 -60.882 1.00 62.22 356 LYS A C 1
ATOM 2784 O O . LYS A 1 356 ? 46.761 -22.177 -62.064 1.00 62.22 356 LYS A O 1
ATOM 2789 N N . ASN A 1 357 ? 47.915 -21.348 -60.347 1.00 73.06 357 ASN A N 1
ATOM 2790 C CA . ASN A 1 357 ? 49.128 -21.121 -61.108 1.00 73.06 357 ASN A CA 1
ATOM 2791 C C . ASN A 1 357 ? 50.018 -22.364 -60.992 1.00 73.06 357 ASN A C 1
ATOM 2793 O O . ASN A 1 357 ? 50.559 -22.655 -59.927 1.00 73.06 357 ASN A O 1
ATOM 2797 N N . ALA A 1 358 ? 50.165 -23.117 -62.084 1.00 74.00 358 ALA A N 1
ATOM 2798 C CA . ALA A 1 358 ? 50.929 -24.367 -62.094 1.00 74.00 358 ALA A CA 1
ATOM 2799 C C . ALA A 1 358 ? 52.412 -24.171 -61.718 1.00 74.00 358 ALA A C 1
ATOM 2801 O O . ALA A 1 358 ? 53.055 -25.103 -61.257 1.00 74.00 358 ALA A O 1
ATOM 2802 N N . TRP A 1 359 ? 52.939 -22.948 -61.840 1.00 76.69 359 TRP A N 1
ATOM 2803 C CA . TRP A 1 359 ? 54.319 -22.571 -61.510 1.00 76.69 359 TRP A CA 1
ATOM 2804 C C . TRP A 1 359 ? 54.561 -22.274 -60.020 1.00 76.69 359 TRP A C 1
ATOM 2806 O O . TRP A 1 359 ? 55.648 -21.834 -59.647 1.00 76.69 359 TRP A O 1
ATOM 2816 N N . VAL A 1 360 ? 53.578 -22.518 -59.140 1.00 80.19 360 VAL A N 1
ATOM 2817 C CA . VAL A 1 360 ? 53.741 -22.353 -57.682 1.00 80.19 360 VAL A CA 1
ATOM 2818 C C . VAL A 1 360 ? 54.894 -23.201 -57.135 1.00 80.19 360 VAL A C 1
ATOM 2820 O O . VAL A 1 360 ? 55.544 -22.765 -56.191 1.00 80.19 360 VAL A O 1
ATOM 2823 N N . PHE A 1 361 ? 55.229 -24.337 -57.758 1.00 79.00 361 PHE A N 1
ATOM 2824 C CA . PHE A 1 361 ? 56.363 -25.170 -57.336 1.00 79.00 361 PHE A CA 1
ATOM 2825 C C . PHE A 1 361 ? 57.739 -24.496 -57.497 1.00 79.00 361 PHE A C 1
ATOM 2827 O O . PHE A 1 361 ? 58.692 -24.948 -56.871 1.00 79.00 361 PHE A O 1
ATOM 2834 N N . LEU A 1 362 ? 57.863 -23.425 -58.297 1.00 82.19 362 LEU A N 1
ATOM 2835 C CA . LEU A 1 362 ? 59.112 -22.658 -58.423 1.00 82.19 362 LEU A CA 1
ATOM 2836 C C . LEU A 1 362 ? 59.262 -21.572 -57.348 1.00 82.19 362 LEU A C 1
ATOM 2838 O O . LEU A 1 362 ? 60.383 -21.137 -57.096 1.00 82.19 362 LEU A O 1
ATOM 2842 N N . LYS A 1 363 ? 58.166 -21.150 -56.695 1.00 81.94 363 LYS A N 1
ATOM 2843 C CA . LYS A 1 363 ? 58.178 -20.118 -55.639 1.00 81.94 363 LYS A CA 1
ATOM 2844 C C . LYS A 1 363 ? 59.008 -20.444 -54.385 1.00 81.94 363 LYS A C 1
ATOM 2846 O O . LYS A 1 363 ? 59.486 -19.488 -53.781 1.00 81.94 363 LYS A O 1
ATOM 2851 N N . PRO A 1 364 ? 59.166 -21.707 -53.939 1.00 86.94 364 PRO A N 1
ATOM 2852 C CA . PRO A 1 364 ? 59.916 -22.011 -52.720 1.00 86.94 364 PRO A CA 1
ATOM 2853 C C . PRO A 1 364 ? 61.406 -21.655 -52.791 1.00 86.94 364 PRO A C 1
ATOM 2855 O O . PRO A 1 364 ? 62.032 -21.471 -51.752 1.00 86.94 364 PRO A O 1
ATOM 2858 N N . LEU A 1 365 ? 61.980 -21.567 -53.994 1.00 86.12 365 LEU A N 1
ATOM 2859 C CA . LEU A 1 365 ? 63.395 -21.281 -54.219 1.00 86.12 365 LEU A CA 1
ATOM 2860 C C . LEU A 1 365 ? 63.539 -19.878 -54.819 1.00 86.12 365 LEU A C 1
ATOM 2862 O O . LEU A 1 365 ? 62.859 -19.537 -55.789 1.00 86.12 365 LEU A O 1
ATOM 2866 N N . THR A 1 366 ? 64.420 -19.051 -54.249 1.00 88.81 366 THR A N 1
ATOM 2867 C CA . THR A 1 366 ? 64.708 -17.725 -54.813 1.00 88.81 366 THR A CA 1
ATOM 2868 C C . THR A 1 366 ? 65.369 -17.868 -56.182 1.00 88.81 366 THR A C 1
ATOM 2870 O O . THR A 1 366 ? 66.024 -18.870 -56.473 1.00 88.81 366 THR A O 1
ATOM 2873 N N . LEU A 1 367 ? 65.212 -16.857 -57.038 1.00 88.12 367 LEU A N 1
ATOM 2874 C CA . LEU A 1 367 ? 65.826 -16.843 -58.368 1.00 88.12 367 LEU A CA 1
ATOM 2875 C C . LEU A 1 367 ? 67.355 -16.995 -58.270 1.00 88.12 367 LEU A C 1
ATOM 2877 O O . LEU A 1 367 ? 67.941 -17.767 -59.024 1.00 88.12 367 LEU A O 1
ATOM 2881 N N . ASP A 1 368 ? 67.971 -16.364 -57.267 1.00 89.06 368 ASP A N 1
ATOM 2882 C CA . ASP A 1 368 ? 69.396 -16.520 -56.965 1.00 89.06 368 ASP A CA 1
ATOM 2883 C C . ASP A 1 368 ? 69.763 -17.971 -56.646 1.00 89.06 368 ASP A C 1
ATOM 2885 O O . ASP A 1 368 ? 70.800 -18.447 -57.104 1.00 89.06 368 ASP A O 1
ATOM 2889 N N . LEU A 1 369 ? 68.918 -18.706 -55.909 1.00 89.25 369 LEU A N 1
ATOM 2890 C CA . LEU A 1 369 ? 69.178 -20.111 -55.596 1.00 89.25 369 LEU A CA 1
ATOM 2891 C C . LEU A 1 369 ? 69.008 -21.009 -56.824 1.00 89.25 369 LEU A C 1
ATOM 2893 O O . LEU A 1 369 ? 69.792 -21.937 -57.004 1.00 89.25 369 LEU A O 1
ATOM 2897 N N . TRP A 1 370 ? 68.031 -20.717 -57.688 1.00 90.00 370 TRP A N 1
ATOM 2898 C CA . TRP A 1 370 ? 67.862 -21.408 -58.969 1.00 90.00 370 TRP A CA 1
ATOM 2899 C C . TRP A 1 370 ? 69.072 -21.213 -59.880 1.00 90.00 370 TRP A C 1
ATOM 2901 O O . TRP A 1 370 ? 69.613 -22.190 -60.397 1.00 90.00 370 TRP A O 1
ATOM 2911 N N . ILE A 1 371 ? 69.535 -19.968 -60.034 1.00 91.38 371 ILE A N 1
ATOM 2912 C CA . ILE A 1 371 ? 70.738 -19.656 -60.814 1.00 91.38 371 ILE A CA 1
ATOM 2913 C C . ILE A 1 371 ? 71.958 -20.321 -60.183 1.00 91.38 371 ILE A C 1
ATOM 2915 O O . ILE A 1 371 ? 72.721 -20.974 -60.885 1.00 91.38 371 ILE A O 1
ATOM 2919 N N . THR A 1 372 ? 72.127 -20.211 -58.864 1.00 91.50 372 THR A N 1
ATOM 2920 C CA . THR A 1 372 ? 73.257 -20.813 -58.147 1.00 91.50 372 THR A CA 1
ATOM 2921 C C . THR A 1 372 ? 73.267 -22.330 -58.323 1.00 91.50 372 THR A C 1
ATOM 2923 O O . THR A 1 372 ? 74.303 -22.892 -58.663 1.00 91.50 372 THR A O 1
ATOM 2926 N N . SER A 1 373 ? 72.119 -22.997 -58.177 1.00 87.56 373 SER A N 1
ATOM 2927 C CA . SER A 1 373 ? 71.983 -24.437 -58.415 1.00 87.56 373 SER A CA 1
ATOM 2928 C C . SER A 1 373 ? 72.320 -24.808 -59.863 1.00 87.56 373 SER A C 1
ATOM 2930 O O . SER A 1 373 ? 73.066 -25.761 -60.078 1.00 87.56 373 SER A O 1
ATOM 2932 N N . GLY A 1 374 ? 71.875 -24.015 -60.844 1.00 88.06 374 GLY A N 1
ATOM 2933 C CA . GLY A 1 374 ? 72.260 -24.174 -62.250 1.00 88.06 374 GLY A CA 1
ATOM 2934 C C . GLY A 1 374 ? 73.766 -23.995 -62.494 1.00 88.06 374 GLY A C 1
ATOM 2935 O O . GLY A 1 374 ? 74.377 -24.795 -63.199 1.00 88.06 374 GLY A O 1
ATOM 2936 N N . CYS A 1 375 ? 74.398 -23.001 -61.867 1.00 89.69 375 CYS A N 1
ATOM 2937 C CA . CYS A 1 375 ? 75.845 -22.781 -61.945 1.00 89.69 375 CYS A CA 1
ATOM 2938 C C . CYS A 1 375 ? 76.632 -23.943 -61.323 1.00 89.69 375 CYS A C 1
ATOM 2940 O O . CYS A 1 375 ? 77.584 -24.432 -61.929 1.00 89.69 375 CYS A O 1
ATOM 2942 N N . PHE A 1 376 ? 76.221 -24.421 -60.143 1.00 87.69 376 PHE A N 1
ATOM 2943 C CA . PHE A 1 376 ? 76.829 -25.590 -59.503 1.00 87.69 376 PHE A CA 1
ATOM 2944 C C . PHE A 1 376 ? 76.626 -26.863 -60.327 1.00 87.69 376 PHE A C 1
ATOM 2946 O O . PHE A 1 376 ? 77.549 -27.665 -60.427 1.00 87.69 376 PHE A O 1
ATOM 2953 N N . PHE A 1 377 ? 75.464 -27.031 -60.960 1.00 86.88 377 PHE A N 1
ATOM 2954 C CA . PHE A 1 377 ? 75.194 -28.139 -61.873 1.00 86.88 377 PHE A CA 1
ATOM 2955 C C . PHE A 1 377 ? 76.191 -28.176 -63.041 1.00 86.88 377 PHE A C 1
ATOM 2957 O O . PHE A 1 377 ? 76.811 -29.210 -63.290 1.00 86.88 377 PHE A O 1
ATOM 2964 N N . VAL A 1 378 ? 76.417 -27.035 -63.701 1.00 85.94 378 VAL A N 1
ATOM 2965 C CA . VAL A 1 378 ? 77.403 -26.919 -64.790 1.00 85.94 378 VAL A CA 1
ATOM 2966 C C . VAL A 1 378 ? 78.832 -27.124 -64.276 1.00 85.94 378 VAL A C 1
ATOM 2968 O O . VAL A 1 378 ? 79.624 -27.811 -64.920 1.00 85.94 378 VAL A O 1
ATOM 2971 N N . PHE A 1 379 ? 79.168 -26.576 -63.103 1.00 87.12 379 PHE A N 1
ATOM 2972 C CA . PHE A 1 379 ? 80.486 -26.748 -62.488 1.00 87.12 379 PHE A CA 1
ATOM 2973 C C . PHE A 1 379 ? 80.794 -28.217 -62.166 1.00 87.12 379 PHE A C 1
ATOM 2975 O O . PHE A 1 379 ? 81.883 -28.695 -62.478 1.00 87.12 379 PHE A O 1
ATOM 2982 N N . ILE A 1 380 ? 79.837 -28.953 -61.590 1.00 84.12 380 ILE A N 1
ATOM 2983 C CA . ILE A 1 380 ? 79.984 -30.390 -61.323 1.00 84.12 380 ILE A CA 1
ATOM 2984 C C . ILE A 1 380 ? 80.197 -31.153 -62.636 1.00 84.12 380 ILE A C 1
ATOM 2986 O O . ILE A 1 380 ? 81.085 -32.002 -62.693 1.00 84.12 380 ILE A O 1
ATOM 2990 N N . GLY A 1 381 ? 79.459 -30.815 -63.699 1.00 83.44 381 GLY A N 1
ATOM 2991 C CA . GLY A 1 381 ? 79.657 -31.404 -65.030 1.00 83.44 381 GLY A CA 1
ATOM 2992 C C . GLY A 1 381 ? 81.067 -31.193 -65.549 1.00 83.44 381 GLY A C 1
ATOM 2993 O O . GLY A 1 381 ? 81.732 -32.150 -65.955 1.00 83.44 381 GLY A O 1
ATOM 2994 N N . PHE A 1 382 ? 81.567 -29.966 -65.445 1.00 83.19 382 PHE A N 1
ATOM 2995 C CA . PHE A 1 382 ? 82.937 -29.647 -65.821 1.00 83.19 382 PHE A CA 1
ATOM 2996 C C . PHE A 1 382 ? 83.969 -30.460 -65.024 1.00 83.19 382 PHE A C 1
ATOM 2998 O O . PHE A 1 382 ? 84.882 -31.032 -65.616 1.00 83.19 382 PHE A O 1
ATOM 3005 N N . VAL A 1 383 ? 83.815 -30.574 -63.700 1.00 82.88 383 VAL A N 1
ATOM 3006 C CA . VAL A 1 383 ? 84.726 -31.370 -62.856 1.00 82.88 383 VAL A CA 1
ATOM 3007 C C . VAL A 1 383 ? 84.703 -32.850 -63.246 1.00 82.88 383 VAL A C 1
ATOM 3009 O O . VAL A 1 383 ? 85.767 -33.454 -63.387 1.00 82.88 383 VAL A O 1
ATOM 3012 N N . VAL A 1 384 ? 83.516 -33.432 -63.452 1.00 80.75 384 VAL A N 1
ATOM 3013 C CA . VAL A 1 384 ? 83.372 -34.826 -63.905 1.00 80.75 384 VAL A CA 1
ATOM 3014 C C . VAL A 1 384 ? 84.044 -35.021 -65.260 1.00 80.75 384 VAL A C 1
ATOM 3016 O O . VAL A 1 384 ? 84.799 -35.974 -65.419 1.00 80.75 384 VAL A O 1
ATOM 3019 N N . TRP A 1 385 ? 83.837 -34.101 -66.206 1.00 79.00 385 TRP A N 1
ATOM 3020 C CA . TRP A 1 385 ? 84.491 -34.152 -67.512 1.00 79.00 385 TRP A CA 1
ATOM 3021 C C . TRP A 1 385 ? 86.017 -34.150 -67.366 1.00 79.00 385 TRP A C 1
ATOM 3023 O O . TRP A 1 385 ? 86.660 -35.050 -67.889 1.00 79.00 385 TRP A O 1
ATOM 3033 N N . VAL A 1 386 ? 86.610 -33.236 -66.586 1.00 81.12 386 VAL A N 1
ATOM 3034 C CA . VAL A 1 386 ? 88.075 -33.194 -66.382 1.00 81.12 386 VAL A CA 1
ATOM 3035 C C . VAL A 1 386 ? 88.622 -34.506 -65.802 1.00 81.12 386 VAL A C 1
ATOM 3037 O O . VAL A 1 386 ? 89.693 -34.961 -66.210 1.00 81.12 386 VAL A O 1
ATOM 3040 N N . LEU A 1 387 ? 87.917 -35.109 -64.840 1.00 78.12 387 LEU A N 1
ATOM 3041 C CA . LEU A 1 387 ? 88.366 -36.329 -64.164 1.00 78.12 387 LEU A CA 1
ATOM 3042 C C . LEU A 1 387 ? 88.208 -37.583 -65.037 1.00 78.12 387 LEU A C 1
ATOM 3044 O O . LEU A 1 387 ? 89.147 -38.372 -65.146 1.00 78.12 387 LEU A O 1
ATOM 3048 N N . GLU A 1 388 ? 87.053 -37.755 -65.679 1.00 73.94 388 GLU A N 1
ATOM 3049 C CA . GLU A 1 388 ? 86.728 -38.947 -66.473 1.00 73.94 388 GLU A CA 1
ATOM 3050 C C . GLU A 1 388 ? 87.365 -38.917 -67.870 1.00 73.94 388 GLU A C 1
ATOM 3052 O O . GLU A 1 388 ? 87.782 -39.961 -68.369 1.00 73.94 388 GLU A O 1
ATOM 3057 N N . HIS A 1 389 ? 87.565 -37.737 -68.475 1.00 71.06 389 HIS A N 1
ATOM 3058 C CA . HIS A 1 389 ? 88.166 -37.588 -69.813 1.00 71.06 389 HIS A CA 1
ATOM 3059 C C . HIS A 1 389 ? 89.571 -38.211 -69.925 1.00 71.06 389 HIS A C 1
ATOM 3061 O O . HIS A 1 389 ? 90.026 -38.622 -71.002 1.00 71.06 389 HIS A O 1
ATOM 3067 N N . ARG A 1 390 ? 90.289 -38.317 -68.799 1.00 65.44 390 ARG A N 1
ATOM 3068 C CA . ARG A 1 390 ? 91.638 -38.887 -68.773 1.00 65.44 390 ARG A CA 1
ATOM 3069 C C . ARG A 1 390 ? 91.651 -40.421 -68.788 1.00 65.44 390 ARG A C 1
ATOM 3071 O O . ARG A 1 390 ? 92.631 -40.982 -69.280 1.00 65.44 390 ARG A O 1
ATOM 3078 N N . ILE A 1 391 ? 90.612 -41.083 -68.273 1.00 65.31 391 ILE A N 1
ATOM 3079 C CA . ILE A 1 391 ? 90.615 -42.528 -67.970 1.00 65.31 391 ILE A CA 1
ATOM 3080 C C . ILE A 1 391 ? 89.557 -43.295 -68.779 1.00 65.31 391 ILE A C 1
ATOM 3082 O O . ILE A 1 391 ? 89.798 -44.443 -69.141 1.00 65.31 391 ILE A O 1
ATOM 3086 N N . ASN A 1 392 ? 88.418 -42.676 -69.086 1.00 65.06 392 ASN A N 1
ATOM 3087 C CA . ASN A 1 392 ? 87.230 -43.350 -69.599 1.00 65.06 392 ASN A CA 1
ATOM 3088 C C . ASN A 1 392 ? 87.001 -43.045 -71.094 1.00 65.06 392 ASN A C 1
ATOM 3090 O O . ASN A 1 392 ? 86.996 -41.881 -71.502 1.00 65.06 392 ASN A O 1
ATOM 3094 N N . GLU A 1 393 ? 86.836 -44.078 -71.928 1.00 62.75 393 GLU A N 1
ATOM 3095 C CA . GLU A 1 393 ? 86.745 -43.918 -73.392 1.00 62.75 393 GLU A CA 1
ATOM 3096 C C . GLU A 1 393 ? 85.420 -43.287 -73.855 1.00 62.75 393 GLU A C 1
ATOM 3098 O O . GLU A 1 393 ? 85.391 -42.636 -74.898 1.00 62.75 393 GLU A O 1
ATOM 3103 N N . GLU A 1 394 ? 84.351 -43.374 -73.053 1.00 62.09 394 GLU A N 1
ATOM 3104 C CA . GLU A 1 394 ? 83.047 -42.749 -73.350 1.00 62.09 394 GLU A CA 1
ATOM 3105 C C . GLU A 1 394 ? 83.075 -41.207 -73.307 1.00 62.09 394 GLU A C 1
ATOM 3107 O O . GLU A 1 394 ? 82.175 -40.552 -73.833 1.00 62.09 394 GLU A O 1
ATOM 3112 N N . PHE A 1 395 ? 84.127 -40.609 -72.734 1.00 60.41 395 PHE A N 1
ATOM 3113 C CA . PHE A 1 395 ? 84.336 -39.156 -72.669 1.00 60.41 395 PHE A CA 1
ATOM 3114 C C . PHE A 1 395 ? 85.346 -38.635 -73.712 1.00 60.41 395 PHE A C 1
ATOM 3116 O O . PHE A 1 395 ? 85.841 -37.517 -73.565 1.00 60.41 395 PHE A O 1
ATOM 3123 N N . ARG A 1 396 ? 85.667 -39.428 -74.751 1.00 63.22 396 ARG A N 1
ATOM 3124 C CA . ARG A 1 396 ? 86.578 -39.065 -75.858 1.00 63.22 396 ARG A CA 1
ATOM 3125 C C . ARG A 1 396 ? 85.861 -39.085 -77.212 1.00 63.22 396 ARG A C 1
ATOM 3127 O O . ARG A 1 396 ? 86.032 -40.007 -78.008 1.00 63.22 396 ARG A O 1
ATOM 3134 N N . GLY A 1 397 ? 85.059 -38.058 -77.481 1.00 65.00 397 GLY A N 1
ATOM 3135 C CA . GLY A 1 397 ? 84.203 -37.966 -78.667 1.00 65.00 397 GLY A CA 1
ATOM 3136 C C . GLY A 1 397 ? 84.173 -36.568 -79.298 1.00 65.00 397 GLY A C 1
ATOM 3137 O O . GLY A 1 397 ? 84.936 -35.684 -78.924 1.00 65.00 397 GLY A O 1
ATOM 3138 N N . PRO A 1 398 ? 83.296 -36.316 -80.287 1.00 72.00 398 PRO A N 1
ATOM 3139 C CA . PRO A 1 398 ? 83.074 -34.967 -80.807 1.00 72.00 398 PRO A CA 1
ATOM 3140 C C . PRO A 1 398 ? 82.643 -34.013 -79.674 1.00 72.00 398 PRO A C 1
ATOM 3142 O O . PRO A 1 398 ? 81.870 -34.438 -78.813 1.00 72.00 398 PRO A O 1
ATOM 3145 N N . PRO A 1 399 ? 83.030 -32.722 -79.685 1.00 66.44 399 PRO A N 1
ATOM 3146 C CA . PRO A 1 399 ? 82.850 -31.816 -78.539 1.00 66.44 399 PRO A CA 1
ATOM 3147 C C . PRO A 1 399 ? 81.409 -31.717 -78.002 1.00 66.44 399 PRO A C 1
ATOM 3149 O O . PRO A 1 399 ? 81.187 -31.568 -76.805 1.00 66.44 399 PRO A O 1
ATOM 3152 N N . LEU A 1 400 ? 80.409 -31.836 -78.881 1.00 69.25 400 LEU A N 1
ATOM 3153 C CA . LEU A 1 400 ? 78.987 -31.818 -78.512 1.00 69.25 400 LEU A CA 1
ATOM 3154 C C . LEU A 1 400 ? 78.538 -33.083 -77.761 1.00 69.25 400 LEU A C 1
ATOM 3156 O O . LEU A 1 400 ? 77.641 -33.007 -76.924 1.00 69.25 400 LEU A O 1
ATOM 3160 N N . HIS A 1 401 ? 79.149 -34.234 -78.049 1.00 74.50 401 HIS A N 1
ATOM 3161 C CA . HIS A 1 401 ? 78.840 -35.494 -77.378 1.00 74.50 401 HIS A CA 1
ATOM 3162 C C . HIS A 1 401 ? 79.412 -35.508 -75.956 1.00 74.50 401 HIS A C 1
ATOM 3164 O O . HIS A 1 401 ? 78.707 -35.863 -75.020 1.00 74.50 401 HIS A O 1
ATOM 3170 N N . GLU A 1 402 ? 80.638 -35.011 -75.771 1.00 70.62 402 GLU A N 1
ATOM 3171 C CA . GLU A 1 402 ? 81.295 -34.949 -74.458 1.00 70.62 402 GLU A CA 1
ATOM 3172 C C . GLU A 1 402 ? 80.563 -34.033 -73.467 1.00 70.62 402 GLU A C 1
ATOM 3174 O O . GLU A 1 402 ? 80.359 -34.397 -72.307 1.00 70.62 402 GLU A O 1
ATOM 3179 N N . ILE A 1 403 ? 80.118 -32.862 -73.936 1.00 72.62 403 ILE A N 1
ATOM 3180 C CA . ILE A 1 403 ? 79.329 -31.920 -73.130 1.00 72.62 403 ILE A CA 1
ATOM 3181 C C . ILE A 1 403 ? 77.984 -32.549 -72.740 1.00 72.62 403 ILE A C 1
ATOM 3183 O O . ILE A 1 403 ? 77.552 -32.425 -71.594 1.00 72.62 403 ILE A O 1
ATOM 3187 N N . GLY A 1 404 ? 77.338 -33.259 -73.671 1.00 76.12 404 GLY A N 1
ATOM 3188 C CA . GLY A 1 404 ? 76.086 -33.970 -73.413 1.00 76.12 404 GLY A CA 1
ATOM 3189 C C . GLY A 1 404 ? 76.235 -35.059 -72.349 1.00 76.12 404 GLY A C 1
ATOM 3190 O O . GLY A 1 404 ? 75.450 -35.094 -71.403 1.00 76.12 404 GLY A O 1
ATOM 3191 N N . THR A 1 405 ? 77.268 -35.901 -72.456 1.00 76.50 405 THR A N 1
ATOM 3192 C CA . THR A 1 405 ? 77.538 -36.995 -71.506 1.00 76.50 405 THR A CA 1
ATOM 3193 C C . THR A 1 405 ? 77.895 -36.464 -70.115 1.00 76.50 405 THR A C 1
ATOM 3195 O O . THR A 1 405 ? 77.401 -36.974 -69.109 1.00 76.50 405 THR A O 1
ATOM 3198 N N . SER A 1 406 ? 78.677 -35.383 -70.044 1.00 76.50 406 SER A N 1
ATOM 3199 C CA . SER A 1 406 ? 79.025 -34.697 -68.793 1.00 76.50 406 SER A CA 1
ATOM 3200 C C . SER A 1 406 ? 77.798 -34.114 -68.075 1.00 76.50 406 SER A C 1
ATOM 3202 O O . SER A 1 406 ? 77.567 -34.415 -66.900 1.00 76.50 406 SER A O 1
ATOM 3204 N N . LEU A 1 407 ? 76.963 -33.344 -68.783 1.00 78.38 407 LEU A N 1
ATOM 3205 C CA . LEU A 1 407 ? 75.750 -32.749 -68.211 1.00 78.38 407 LEU A CA 1
ATOM 3206 C C . LEU A 1 407 ? 74.713 -33.814 -67.826 1.00 78.38 407 LEU A C 1
ATOM 3208 O O . LEU A 1 407 ? 74.063 -33.694 -66.786 1.00 78.38 407 LEU A O 1
ATOM 3212 N N . TRP A 1 408 ? 74.586 -34.882 -68.619 1.00 79.00 408 TRP A N 1
ATOM 3213 C CA . TRP A 1 408 ? 73.720 -36.020 -68.306 1.00 79.00 408 TRP A CA 1
ATOM 3214 C C . TRP A 1 408 ? 74.145 -36.733 -67.018 1.00 79.00 408 TRP A C 1
ATOM 3216 O O . TRP A 1 408 ? 73.302 -37.058 -66.174 1.00 79.00 408 TRP A O 1
ATOM 3226 N N . TYR A 1 409 ? 75.451 -36.933 -66.831 1.00 78.00 409 TYR A N 1
ATOM 3227 C CA . TYR A 1 409 ? 75.982 -37.553 -65.623 1.00 78.00 409 TYR A CA 1
ATOM 3228 C C . TYR A 1 409 ? 75.738 -36.678 -64.387 1.00 78.00 409 TYR A C 1
ATOM 3230 O O . TYR A 1 409 ? 75.245 -37.174 -63.376 1.00 78.00 409 TYR A O 1
ATOM 3238 N N . SER A 1 410 ? 75.986 -35.366 -64.472 1.00 79.38 410 SER A N 1
ATOM 3239 C CA . SER A 1 410 ? 75.671 -34.424 -63.384 1.00 79.38 410 SER A CA 1
ATOM 3240 C C . SER A 1 410 ? 74.189 -34.365 -63.038 1.00 79.38 410 SER A C 1
ATOM 3242 O O . SER A 1 410 ? 73.824 -34.132 -61.888 1.00 79.38 410 SER A O 1
ATOM 3244 N N . PHE A 1 411 ? 73.313 -34.569 -64.021 1.00 79.62 411 PHE A N 1
ATOM 3245 C CA . PHE A 1 411 ? 71.870 -34.526 -63.790 1.00 79.62 411 PHE A CA 1
ATOM 3246 C C . PHE A 1 411 ? 71.421 -35.797 -63.086 1.00 79.62 411 PHE A C 1
ATOM 3248 O O . PHE A 1 411 ? 70.671 -35.757 -62.110 1.00 79.62 411 PHE A O 1
ATOM 3255 N N . SER A 1 412 ? 71.970 -36.924 -63.536 1.00 78.88 412 SER A N 1
ATOM 3256 C CA . SER A 1 412 ? 71.741 -38.229 -62.936 1.00 78.88 412 SER A CA 1
ATOM 3257 C C . SER A 1 412 ? 72.221 -38.272 -61.486 1.00 78.88 412 SER A C 1
ATOM 3259 O O . SER A 1 412 ? 71.502 -38.792 -60.643 1.00 78.88 412 SER A O 1
ATOM 3261 N N . THR A 1 413 ? 73.372 -37.682 -61.151 1.00 74.75 413 THR A N 1
ATOM 3262 C CA . THR A 1 413 ? 73.865 -37.652 -59.762 1.00 74.75 413 THR A CA 1
ATOM 3263 C C . THR A 1 413 ? 73.052 -36.744 -58.839 1.00 74.75 413 THR A C 1
ATOM 3265 O O . THR A 1 413 ? 72.904 -37.070 -57.663 1.00 74.75 413 THR A O 1
ATOM 3268 N N . LEU A 1 414 ? 72.501 -35.632 -59.340 1.00 72.19 414 LEU A N 1
ATOM 3269 C CA . LEU A 1 414 ? 71.651 -34.737 -58.543 1.00 72.19 414 LEU A CA 1
ATOM 3270 C C . LEU A 1 414 ? 70.252 -35.307 -58.280 1.00 72.19 414 LEU A C 1
ATOM 3272 O O . LEU A 1 414 ? 69.688 -35.058 -57.216 1.00 72.19 414 LEU A O 1
ATOM 3276 N N . ILE A 1 415 ? 69.680 -36.048 -59.235 1.00 71.69 415 ILE A N 1
ATOM 3277 C CA . ILE A 1 415 ? 68.305 -36.564 -59.132 1.00 71.69 415 ILE A CA 1
ATOM 3278 C C . ILE A 1 415 ? 68.257 -37.990 -58.581 1.00 71.69 415 ILE A C 1
ATOM 3280 O O . ILE A 1 415 ? 67.355 -38.324 -57.810 1.00 71.69 415 ILE A O 1
ATOM 3284 N N . PHE A 1 416 ? 69.228 -38.835 -58.922 1.00 66.94 416 PHE A N 1
ATOM 3285 C CA . PHE A 1 416 ? 69.331 -40.177 -58.365 1.00 66.94 416 PHE A CA 1
ATOM 3286 C C . PHE A 1 416 ? 70.294 -40.170 -57.182 1.00 66.94 416 PHE A C 1
ATOM 3288 O O . PHE A 1 416 ? 71.503 -40.342 -57.328 1.00 66.94 416 PHE A O 1
ATOM 3295 N N . ALA A 1 417 ? 69.739 -40.037 -55.976 1.00 51.19 417 ALA A N 1
ATOM 3296 C CA . ALA A 1 417 ? 70.449 -40.420 -54.763 1.00 51.19 417 ALA A CA 1
ATOM 3297 C C . ALA A 1 417 ? 70.960 -41.863 -54.933 1.00 51.19 417 ALA A C 1
ATOM 3299 O O . ALA A 1 417 ? 70.167 -42.780 -55.166 1.00 51.19 417 ALA A O 1
ATOM 3300 N N . GLN A 1 418 ? 72.280 -42.061 -54.856 1.00 50.66 418 GLN A N 1
ATOM 3301 C CA . GLN A 1 418 ? 72.913 -43.372 -55.000 1.00 50.66 418 GLN A CA 1
ATOM 3302 C C . GLN A 1 418 ? 72.313 -44.365 -53.998 1.00 50.66 418 GLN A C 1
ATOM 3304 O O . GLN A 1 418 ? 72.649 -44.379 -52.813 1.00 50.66 418 GLN A O 1
ATOM 3309 N N . ARG A 1 419 ? 71.420 -45.232 -54.477 1.00 43.00 419 ARG A N 1
ATOM 3310 C CA . ARG A 1 419 ? 70.861 -46.331 -53.696 1.00 43.00 419 ARG A CA 1
ATOM 3311 C C . ARG A 1 419 ? 71.910 -47.439 -53.631 1.00 43.00 419 ARG A C 1
ATOM 3313 O O . ARG A 1 419 ? 71.896 -48.360 -54.438 1.00 43.00 419 ARG A O 1
ATOM 3320 N N . LYS A 1 420 ? 72.844 -47.350 -52.683 1.00 38.91 420 LYS A N 1
ATOM 3321 C CA . LYS A 1 420 ? 73.703 -48.489 -52.338 1.00 38.91 420 LYS A CA 1
ATOM 3322 C C . LYS A 1 420 ? 72.925 -49.388 -51.375 1.00 38.91 420 LYS A C 1
ATOM 3324 O O . LYS A 1 420 ? 72.851 -49.120 -50.181 1.00 38.91 420 LYS A O 1
ATOM 3329 N N . SER A 1 421 ? 72.280 -50.421 -51.911 1.00 33.03 421 SER A N 1
ATOM 3330 C CA . SER A 1 421 ? 71.803 -51.556 -51.118 1.00 33.03 421 SER A CA 1
ATOM 3331 C C . SER A 1 421 ? 73.007 -52.352 -50.590 1.00 33.03 421 SER A C 1
ATOM 3333 O O . SER A 1 421 ? 73.950 -52.571 -51.355 1.00 33.03 421 SER A O 1
ATOM 3335 N N . PRO A 1 422 ? 73.006 -52.777 -49.314 1.00 44.69 422 PRO A N 1
ATOM 3336 C CA . PRO A 1 422 ? 74.055 -53.616 -48.749 1.00 44.69 422 PRO A CA 1
ATOM 3337 C C . PRO A 1 422 ? 73.843 -55.073 -49.180 1.00 44.69 422 PRO A C 1
ATOM 3339 O O . PRO A 1 422 ? 72.704 -55.521 -49.310 1.00 44.69 422 PRO A O 1
ATOM 3342 N N . SER A 1 423 ? 74.922 -55.826 -49.371 1.00 32.75 423 SER A N 1
ATOM 3343 C CA . SER A 1 423 ? 74.864 -57.285 -49.523 1.00 32.75 423 SER A CA 1
ATOM 3344 C C . SER A 1 423 ? 76.248 -57.905 -49.331 1.00 32.75 423 SER A C 1
ATOM 3346 O O . SER A 1 423 ? 77.213 -57.313 -49.817 1.00 32.75 423 SER A O 1
ATOM 3348 N N . PRO A 1 424 ? 76.303 -59.175 -48.916 1.00 41.94 424 PRO A N 1
ATOM 3349 C CA . PRO A 1 424 ? 76.151 -59.708 -47.561 1.00 41.94 424 PRO A CA 1
ATOM 3350 C C . PRO A 1 424 ? 77.467 -59.710 -46.771 1.00 41.94 424 PRO A C 1
ATOM 3352 O O . PRO A 1 424 ? 78.544 -59.759 -47.407 1.00 41.94 424 PRO A O 1
#

Secondary structure (DSSP, 8-state):
-EE-EEEE-S-HHHHHHHHHHHHHTTTTSTT-EEEE-HHHHTTGGGS-HHHHTTSTT-EEEEE-----HHHHHHHHHHHHHHHHH-TT--S----HHHHHHHHHHHHHHHHHHHH-SS---EE-----SS--GGGG-PEETTHHHHHHHHHT-EEEETTEEEEEETTEEPPPPEEEEEEETTEEEEEEEEETTTEEESSTT-------B--GGGSPP-PBGGGB-SPP-SEE--TTSPPEEEEEE--SS--SS-EEEEETTTTEEEEESHHHHHHHHHHHHSSS---EEEEEEB-TTSSB-S-HHHHHHHHHTTS-SEE-SS----HHHHTT---PPPSS-----------------GGGGGTTS-HHHHHHHHHHHHHHHHHHHHHHTTT-GGG-S-HHHHHHHHHHHHHHHHHS--------